Protein AF-A0A182IF16-F1 (afdb_monomer)

Secondary structure (DSSP, 8-state):
-----HHHHHHHHHHHHHHHHS-----EEEEEEGGG-EEEEESSSSS-EEEEEEETTEEEESSSPPSS---SS-HHHHHHHHH-THHHHH-HHHHHHHHHHHHHH-HHHHHHHHTTGGGHHHHTT-S-----PPP-----------PPP----SS--TTPPP--PPEEE----GGGG--TTS-----------BPPHHHHHHIIIIIIHHHHHHHHHHHHHHHT--HHHHEESS--SEEE------SSEEEEES---EE--HHHHHH-HHHHHHHHHHHH-EEEEEGGGG-TTSHHHHHHHHHHHHHHHHTTS-SSS-S-HHHHHHHHHHHHHHHHHHHHHHTSTTS-HHHHHHHHHHHHHHHHS-HHHHHHHHHHHH----------SSSS-----------

Solvent-accessible surface area (backbone atoms only — not comparable to full-atom values): 23772 Å² total; per-residue (Å²): 131,80,67,48,51,63,68,64,46,36,49,53,50,39,55,52,49,28,73,74,74,42,92,62,55,21,25,34,45,33,39,35,21,67,93,81,38,74,50,76,33,66,56,38,60,61,61,63,76,43,66,33,38,37,54,98,55,38,42,27,42,70,99,49,84,56,87,51,88,58,78,77,82,30,38,47,59,26,19,47,28,70,74,37,61,74,49,58,81,58,37,70,68,53,50,52,50,53,50,51,50,48,44,76,72,30,65,66,51,42,48,43,52,73,71,44,54,74,47,54,43,45,76,72,63,55,47,46,63,95,69,88,78,78,83,85,86,90,88,83,80,94,71,93,76,87,76,84,84,81,77,71,62,95,71,81,71,90,82,71,83,68,82,78,70,59,44,71,26,76,69,75,71,66,74,84,63,73,69,79,88,83,58,82,88,75,98,65,86,82,89,61,80,62,46,54,62,34,54,51,56,32,44,22,62,62,35,46,40,34,17,49,11,20,36,43,37,43,49,20,66,77,68,73,43,58,62,76,59,44,40,38,72,45,68,46,60,33,29,39,61,73,89,84,87,56,96,64,51,35,81,30,64,50,37,41,35,23,79,61,50,65,62,38,53,74,77,38,45,68,61,37,49,52,52,45,37,55,34,6,32,56,46,32,25,50,48,68,61,57,31,65,96,38,63,30,25,55,48,43,75,45,45,31,61,50,23,56,58,54,32,70,49,69,68,89,49,73,96,43,74,69,48,47,53,54,47,50,54,47,51,52,54,53,48,49,56,40,52,59,52,60,76,38,90,89,56,54,76,68,55,35,48,40,49,51,51,26,40,51,52,57,71,71,52,52,64,68,58,41,49,52,38,12,35,65,28,37,69,66,87,81,80,89,71,80,76,74,90,70,88,77,83,84,78,86,74,82,78,83,87,82,126

Foldseek 3Di:
DQPWQPLLLQQLVQVVVCVVPNDAQKEKEWEAEPPRDIDIHMNGPDDDYFYWYADPLAIAGPPDDQPPDDDPSCRVLSRVCSRPVVSVVCDDVSSVVSSVVSCVPPVVNVVCVVVVVSCVCVVVRRIGDDDPDDDDDDDDDDDDDDDDDDDPDPDDDPDDDPPQDQAEAAADDCVLQDDPPPDPDDPDDPPDLADELLVLLQCLQLFLLLLLLLLLLLCCVVVVPQSPQQKDQDAQSYAYDDDDDDPFKDWAQSAGIYGHDPVCCVFPVVSVSVNSNNRRHTGIYGPQCRDLVALNVLCSRCSRVLSNLSNVDDLVDADDPVNLVSLVVSLVSSLVSLVVRLPDPPDDPVVSVSSVSSSVVSVPDDSNSSSVSSSNSNPDDDDRDGDPPDDDDDDDDDDPDDD

Structure (mmCIF, N/CA/C/O backbone):
data_AF-A0A182IF16-F1
#
_entry.id   AF-A0A182IF16-F1
#
loop_
_atom_site.group_PDB
_atom_site.id
_atom_site.type_symbol
_atom_site.label_atom_id
_atom_site.label_alt_id
_atom_site.label_comp_id
_atom_site.label_asym_id
_atom_site.label_entity_id
_atom_site.label_seq_id
_atom_site.pdbx_PDB_ins_code
_atom_site.Cartn_x
_atom_site.Cartn_y
_atom_site.Cartn_z
_atom_site.occupancy
_atom_site.B_iso_or_equiv
_atom_site.auth_seq_id
_atom_site.auth_comp_id
_atom_site.auth_asym_id
_atom_site.auth_atom_id
_atom_site.pdbx_PDB_model_num
ATOM 1 N N . MET A 1 1 ? 19.474 -3.584 -26.883 1.00 38.22 1 MET A N 1
ATOM 2 C CA . MET A 1 1 ? 18.872 -4.640 -26.039 1.00 38.22 1 MET A CA 1
ATOM 3 C C . MET A 1 1 ? 19.929 -5.723 -25.867 1.00 38.22 1 MET A C 1
ATOM 5 O O . MET A 1 1 ? 20.424 -6.210 -26.881 1.00 38.22 1 MET A O 1
ATOM 9 N N . ASP A 1 2 ? 20.348 -6.036 -24.639 1.00 51.06 2 ASP A N 1
ATOM 10 C CA . ASP A 1 2 ? 21.256 -7.169 -24.416 1.00 51.06 2 ASP A CA 1
ATOM 11 C C . ASP A 1 2 ? 20.469 -8.461 -24.681 1.00 51.06 2 ASP A C 1
ATOM 13 O O . ASP A 1 2 ? 19.423 -8.682 -24.061 1.00 51.06 2 ASP A O 1
ATOM 17 N N . LEU A 1 3 ? 20.931 -9.273 -25.638 1.00 52.09 3 LEU A N 1
ATOM 18 C CA . LEU A 1 3 ? 20.293 -10.510 -26.113 1.00 52.09 3 LEU A CA 1
ATOM 19 C C . LEU A 1 3 ? 20.338 -11.606 -25.039 1.00 52.09 3 LEU A C 1
ATOM 21 O O . LEU A 1 3 ? 21.066 -12.583 -25.148 1.00 52.09 3 LEU A O 1
ATOM 25 N N . THR A 1 4 ? 19.586 -11.431 -23.958 1.00 62.78 4 THR A N 1
ATOM 26 C CA . THR A 1 4 ? 19.691 -12.283 -22.761 1.00 62.78 4 THR A CA 1
ATOM 27 C C . THR A 1 4 ? 18.484 -13.191 -22.561 1.00 62.78 4 THR A C 1
ATOM 29 O O . THR A 1 4 ? 18.514 -14.083 -21.720 1.00 62.78 4 THR A O 1
ATOM 32 N N . CYS A 1 5 ? 17.407 -13.015 -23.331 1.00 78.62 5 CYS A N 1
ATOM 33 C CA . CYS A 1 5 ? 16.179 -13.777 -23.128 1.00 78.62 5 CYS A CA 1
ATOM 34 C C . CYS A 1 5 ? 16.085 -14.963 -24.100 1.00 78.62 5 CYS A C 1
ATOM 36 O O . CYS A 1 5 ? 15.435 -14.877 -25.142 1.00 78.62 5 CYS A O 1
ATOM 38 N N . VAL A 1 6 ? 16.684 -16.098 -23.729 1.00 85.62 6 VAL A N 1
ATOM 39 C CA . VAL A 1 6 ? 16.545 -17.377 -24.462 1.00 85.62 6 VAL A CA 1
ATOM 40 C C . VAL A 1 6 ? 15.069 -17.755 -24.643 1.00 85.62 6 VAL A C 1
ATOM 42 O O . VAL A 1 6 ? 14.657 -18.195 -25.716 1.00 85.62 6 VAL A O 1
ATOM 45 N N . GLY A 1 7 ? 14.239 -17.472 -23.634 1.00 83.06 7 GLY A N 1
ATOM 46 C CA . GLY A 1 7 ? 12.793 -17.686 -23.700 1.00 83.06 7 GLY A CA 1
ATOM 47 C C . GLY A 1 7 ? 12.073 -16.847 -24.760 1.00 83.06 7 GLY A C 1
ATOM 48 O O . GLY A 1 7 ? 11.084 -17.313 -25.309 1.00 83.06 7 GLY A O 1
ATOM 49 N N . ALA A 1 8 ? 12.570 -15.650 -25.086 1.00 81.44 8 ALA A N 1
ATOM 50 C CA . ALA A 1 8 ? 12.037 -14.831 -26.178 1.00 81.44 8 ALA A CA 1
ATOM 51 C C . ALA A 1 8 ? 12.520 -15.327 -27.550 1.00 81.44 8 ALA A C 1
ATOM 53 O O . ALA A 1 8 ? 11.767 -15.306 -28.518 1.00 81.44 8 ALA A O 1
ATOM 54 N N . CYS A 1 9 ? 13.761 -15.813 -27.620 1.00 88.62 9 CYS A N 1
ATOM 55 C CA . CYS A 1 9 ? 14.345 -16.317 -28.862 1.00 88.62 9 CYS A CA 1
ATOM 56 C C . CYS A 1 9 ? 13.710 -17.645 -29.294 1.00 88.62 9 CYS A C 1
ATOM 58 O O . CYS A 1 9 ? 13.497 -17.857 -30.479 1.00 88.62 9 CYS A O 1
ATOM 60 N N . THR A 1 10 ? 13.370 -18.523 -28.346 1.00 90.75 10 THR A N 1
ATOM 61 C CA . THR A 1 10 ? 12.847 -19.874 -28.630 1.00 90.75 10 THR A CA 1
ATOM 62 C C . THR A 1 10 ? 11.615 -19.877 -29.557 1.00 90.75 10 THR A C 1
ATOM 64 O O . THR A 1 10 ? 11.678 -20.514 -30.608 1.00 90.75 10 THR A O 1
ATOM 67 N N . PRO A 1 11 ? 10.508 -19.163 -29.259 1.00 88.06 11 PRO A N 1
ATOM 68 C CA . PRO A 1 11 ? 9.340 -19.144 -30.143 1.00 88.06 11 PRO A CA 1
ATOM 69 C C . PRO A 1 11 ? 9.609 -18.441 -31.479 1.00 88.06 11 PRO A C 1
ATOM 71 O O . PRO A 1 11 ? 9.056 -18.848 -32.498 1.00 88.06 11 PRO A O 1
ATOM 74 N N . MET A 1 12 ? 10.464 -17.415 -31.502 1.00 91.12 12 MET A N 1
ATOM 75 C CA . MET A 1 12 ? 10.845 -16.735 -32.743 1.00 91.12 12 MET A CA 1
ATOM 76 C C . MET A 1 12 ? 11.623 -17.672 -33.673 1.00 91.12 12 MET A C 1
ATOM 78 O O . MET A 1 12 ? 11.275 -17.808 -34.843 1.00 91.12 12 MET A O 1
ATOM 82 N N . ILE A 1 13 ? 12.653 -18.339 -33.150 1.00 92.31 13 ILE A N 1
ATOM 83 C CA . ILE A 1 13 ? 13.483 -19.280 -33.909 1.00 92.31 13 ILE A CA 1
ATOM 84 C C . ILE A 1 13 ? 12.632 -20.444 -34.400 1.00 92.31 13 ILE A C 1
ATOM 86 O O . ILE A 1 13 ? 12.763 -20.848 -35.548 1.00 92.31 13 ILE A O 1
ATOM 90 N N . HIS A 1 14 ? 11.716 -20.950 -33.572 1.00 93.12 14 HIS A N 1
ATOM 91 C CA . HIS A 1 14 ? 10.787 -21.990 -34.005 1.00 93.12 14 HIS A CA 1
ATOM 92 C C . HIS A 1 14 ? 9.933 -21.546 -35.195 1.00 93.12 14 HIS A C 1
ATOM 94 O O . HIS A 1 14 ? 9.904 -22.263 -36.190 1.00 93.12 14 HIS A O 1
ATOM 100 N N . LYS A 1 15 ? 9.307 -20.360 -35.143 1.00 90.00 15 LYS A N 1
ATOM 101 C CA . LYS A 1 15 ? 8.534 -19.811 -36.275 1.00 90.00 15 LYS A CA 1
ATOM 102 C C . LYS A 1 15 ? 9.399 -19.662 -37.533 1.00 90.00 15 LYS A C 1
ATOM 104 O O . LYS A 1 15 ? 8.948 -19.983 -38.628 1.00 90.00 15 LYS A O 1
ATOM 109 N N . MET A 1 16 ? 10.643 -19.209 -37.373 1.00 89.62 16 MET A N 1
ATOM 110 C CA . MET A 1 16 ? 11.593 -19.047 -38.476 1.00 89.62 16 MET A CA 1
ATOM 111 C C . MET A 1 16 ? 11.953 -20.393 -39.121 1.00 89.62 16 MET A C 1
ATOM 113 O O . MET A 1 16 ? 11.833 -20.545 -40.334 1.00 89.62 16 MET A O 1
ATOM 117 N N . LEU A 1 17 ? 12.331 -21.386 -38.314 1.00 89.38 17 LEU A N 1
ATOM 118 C CA . LEU A 1 17 ? 12.652 -22.727 -38.802 1.00 89.38 17 LEU A CA 1
ATOM 119 C C . LEU A 1 17 ? 11.429 -23.406 -39.426 1.00 89.38 17 LEU A C 1
ATOM 121 O O . LEU A 1 17 ? 11.561 -24.107 -40.424 1.00 89.38 17 LEU A O 1
ATOM 125 N N . GLN A 1 18 ? 10.233 -23.172 -38.881 1.00 90.31 18 GLN A N 1
ATOM 126 C CA . GLN A 1 18 ? 8.983 -23.684 -39.440 1.00 90.31 18 GLN A CA 1
ATOM 127 C C . GLN A 1 18 ? 8.700 -23.100 -40.834 1.00 90.31 18 GLN A C 1
ATOM 129 O O . GLN A 1 18 ? 8.232 -23.814 -41.719 1.00 90.31 18 GLN A O 1
ATOM 134 N N . ALA A 1 19 ? 9.014 -21.820 -41.052 1.00 87.06 19 ALA A N 1
ATOM 135 C CA . ALA A 1 19 ? 8.876 -21.183 -42.360 1.00 87.06 19 ALA A CA 1
ATOM 136 C C . ALA A 1 19 ? 9.878 -21.725 -43.397 1.00 87.06 19 ALA A C 1
ATOM 138 O O . ALA A 1 19 ? 9.557 -21.763 -44.582 1.00 87.06 19 ALA A O 1
ATOM 139 N N . GLN A 1 20 ? 11.069 -22.152 -42.962 1.00 85.38 20 GLN A N 1
ATOM 140 C CA . GLN A 1 20 ? 12.130 -22.656 -43.844 1.00 85.38 20 GLN A CA 1
ATOM 141 C C . GLN A 1 20 ? 12.007 -24.156 -44.151 1.00 85.38 20 GLN A C 1
ATOM 143 O O . GLN A 1 20 ? 12.202 -24.562 -45.293 1.00 85.38 20 GLN A O 1
ATOM 148 N N . HIS A 1 21 ? 11.658 -24.975 -43.153 1.00 85.00 21 HIS A N 1
ATOM 149 C CA . HIS A 1 21 ? 11.728 -26.443 -43.235 1.00 85.00 21 HIS A CA 1
ATOM 150 C C . HIS A 1 21 ? 10.364 -27.144 -43.161 1.00 85.00 21 HIS A C 1
ATOM 152 O O . HIS A 1 21 ? 10.292 -28.372 -43.203 1.00 85.00 21 HIS A O 1
ATOM 158 N N . GLY A 1 22 ? 9.263 -26.396 -43.046 1.00 81.88 22 GLY A N 1
ATOM 159 C CA . GLY A 1 22 ? 7.916 -26.958 -42.924 1.00 81.88 22 GLY A CA 1
ATOM 160 C C . GLY A 1 22 ? 7.555 -27.355 -41.488 1.00 81.88 22 GLY A C 1
ATOM 161 O O . GLY A 1 22 ? 7.901 -26.663 -40.536 1.00 81.88 22 GLY A O 1
ATOM 162 N N . ALA A 1 23 ? 6.783 -28.434 -41.311 1.00 76.69 23 ALA A N 1
ATOM 163 C CA . ALA A 1 23 ? 6.060 -28.755 -40.072 1.00 76.69 23 ALA A CA 1
ATOM 164 C C . ALA A 1 23 ? 6.950 -29.171 -38.874 1.00 76.69 23 ALA A C 1
ATOM 166 O O . ALA A 1 23 ? 6.925 -30.315 -38.424 1.00 76.69 23 ALA A O 1
ATOM 167 N N . LEU A 1 24 ? 7.695 -28.226 -38.301 1.00 89.62 24 LEU A N 1
ATOM 168 C CA . LEU A 1 24 ? 8.326 -28.370 -36.991 1.00 89.62 24 LEU A CA 1
ATOM 169 C C . LEU A 1 24 ? 7.276 -28.218 -35.888 1.00 89.62 24 LEU A C 1
ATOM 171 O O . LEU A 1 24 ? 6.666 -27.158 -35.733 1.00 89.62 24 LEU A O 1
ATOM 175 N N . SER A 1 25 ? 7.085 -29.271 -35.094 1.00 90.38 25 SER A N 1
ATOM 176 C CA . SER A 1 25 ? 6.092 -29.304 -34.013 1.00 90.38 25 SER A CA 1
ATOM 177 C C . SER A 1 25 ? 6.531 -28.562 -32.741 1.00 90.38 25 SER A C 1
ATOM 179 O O . SER A 1 25 ? 5.697 -28.273 -31.881 1.00 90.38 25 SER A O 1
ATOM 181 N N . GLY A 1 26 ? 7.816 -28.215 -32.631 1.00 92.94 26 GLY A N 1
ATOM 182 C CA . GLY A 1 26 ? 8.385 -27.465 -31.516 1.00 92.94 26 GLY A CA 1
ATOM 183 C C . GLY A 1 26 ? 9.896 -27.264 -31.637 1.00 92.94 26 GLY A C 1
ATOM 184 O O . GLY A 1 26 ? 10.549 -27.785 -32.540 1.00 92.94 26 GLY A O 1
ATOM 185 N N . LEU A 1 27 ? 10.439 -26.484 -30.708 1.00 94.75 27 LEU A N 1
ATOM 186 C CA . LEU A 1 27 ? 11.865 -26.289 -30.465 1.00 94.75 27 LEU A CA 1
ATOM 187 C C . LEU A 1 27 ? 12.055 -26.216 -28.955 1.00 94.75 27 LEU A C 1
ATOM 189 O O . LEU A 1 27 ? 11.301 -25.504 -28.287 1.00 94.75 27 LEU A O 1
ATOM 193 N N . THR A 1 28 ? 13.061 -26.906 -28.422 1.00 94.75 28 THR A N 1
ATOM 194 C CA . THR A 1 28 ? 13.433 -26.781 -27.009 1.00 94.75 28 THR A CA 1
ATOM 195 C C . THR A 1 28 ? 14.871 -26.301 -26.886 1.00 94.75 28 THR A C 1
ATOM 197 O O . THR A 1 28 ? 15.778 -26.908 -27.438 1.00 94.75 28 THR A O 1
ATOM 200 N N . ILE A 1 29 ? 15.094 -25.216 -26.148 1.00 94.25 29 ILE A N 1
ATOM 201 C CA . ILE A 1 29 ? 16.426 -24.718 -25.810 1.00 94.25 29 ILE A CA 1
ATOM 202 C C . ILE A 1 29 ? 16.617 -24.868 -24.307 1.00 94.25 29 ILE A C 1
ATOM 204 O O . ILE A 1 29 ? 15.909 -24.263 -23.503 1.00 94.25 29 ILE A O 1
ATOM 208 N N . THR A 1 30 ? 17.591 -25.676 -23.928 1.00 92.44 30 THR A N 1
ATOM 209 C CA . THR A 1 30 ? 17.974 -25.968 -22.556 1.00 92.44 30 THR A CA 1
ATOM 210 C C . THR A 1 30 ? 19.293 -25.269 -22.249 1.00 92.44 30 THR A C 1
ATOM 212 O O . THR A 1 30 ? 20.304 -25.547 -22.879 1.00 92.44 30 THR A O 1
ATOM 215 N N . VAL A 1 31 ? 19.295 -24.376 -21.265 1.00 90.25 31 VAL A N 1
ATOM 216 C CA . VAL A 1 31 ? 20.482 -23.663 -20.785 1.00 90.25 31 VAL A CA 1
ATOM 217 C C . VAL A 1 31 ? 20.981 -24.316 -19.501 1.00 90.25 31 VAL A C 1
ATOM 219 O O . VAL A 1 31 ? 20.219 -24.459 -18.540 1.00 90.25 31 VAL A O 1
ATOM 222 N N . HIS A 1 32 ? 22.260 -24.673 -19.475 1.00 89.38 32 HIS A N 1
ATOM 223 C CA . HIS A 1 32 ? 22.986 -25.154 -18.306 1.00 89.38 32 HIS A CA 1
ATOM 224 C C . HIS A 1 32 ? 23.848 -24.017 -17.758 1.00 89.38 32 HIS A C 1
ATOM 226 O O . HIS A 1 32 ? 24.763 -23.533 -18.416 1.00 89.38 32 HIS A O 1
ATOM 232 N N . GLY A 1 33 ? 23.519 -23.546 -16.562 1.00 84.38 33 GLY A N 1
ATOM 233 C CA . GLY A 1 33 ? 24.284 -22.538 -15.842 1.00 84.38 33 GLY A CA 1
ATOM 234 C C . GLY A 1 33 ? 25.297 -23.151 -14.880 1.00 84.38 33 GLY A C 1
ATOM 235 O O . GLY A 1 33 ? 25.288 -24.349 -14.583 1.00 84.38 33 GLY A O 1
ATOM 236 N N . GLU A 1 34 ? 26.155 -22.295 -14.333 1.00 79.69 34 GLU A N 1
ATOM 237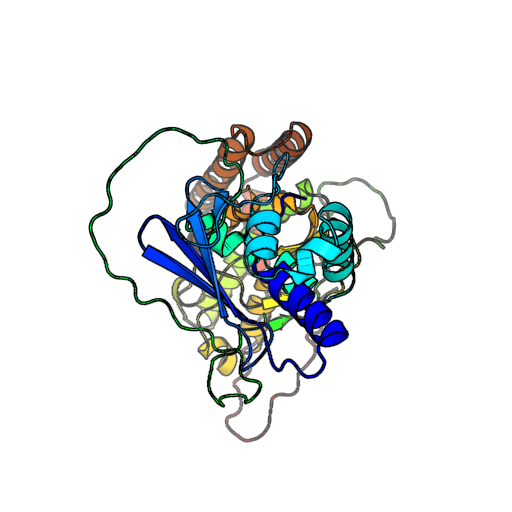 C CA . GLU A 1 34 ? 27.056 -22.661 -13.241 1.00 79.69 34 GLU A CA 1
ATOM 238 C C . GLU A 1 34 ? 26.277 -23.212 -12.029 1.00 79.69 34 GLU A C 1
ATOM 240 O O . GLU A 1 34 ? 25.110 -22.881 -11.803 1.00 79.69 34 GLU A O 1
ATOM 245 N N . LYS A 1 35 ? 26.936 -24.054 -11.220 1.00 82.31 35 LYS A N 1
ATOM 246 C CA . LYS A 1 35 ? 26.363 -24.674 -10.006 1.00 82.31 35 LYS A CA 1
ATOM 247 C C . LYS A 1 35 ? 25.168 -25.607 -10.264 1.00 82.31 35 LYS A C 1
ATOM 249 O O . LYS A 1 35 ? 24.300 -25.756 -9.409 1.00 82.31 35 LYS A O 1
ATOM 254 N N . GLY A 1 36 ? 25.123 -26.245 -11.436 1.00 81.88 36 GLY A N 1
ATOM 255 C CA . GLY A 1 36 ? 24.123 -27.271 -11.759 1.00 81.88 36 GLY A CA 1
ATOM 256 C C . GLY A 1 36 ? 22.730 -26.722 -12.076 1.00 81.88 36 GLY A C 1
ATOM 257 O O . GLY A 1 36 ? 21.755 -27.475 -12.079 1.00 81.88 36 GLY A O 1
ATOM 258 N N . ILE A 1 37 ? 22.612 -25.419 -12.339 1.00 79.00 37 ILE A N 1
ATOM 259 C CA . ILE A 1 37 ? 21.346 -24.808 -12.739 1.00 79.00 37 ILE A CA 1
ATOM 260 C C . ILE A 1 37 ? 21.000 -25.260 -14.158 1.00 79.00 37 ILE A C 1
ATOM 262 O O . ILE A 1 37 ? 21.811 -25.131 -15.067 1.00 79.00 37 ILE A O 1
ATOM 266 N N . LYS A 1 38 ? 19.771 -25.733 -14.368 1.00 87.00 38 LYS A N 1
ATOM 267 C CA . LYS A 1 38 ? 19.260 -26.111 -15.689 1.00 87.00 38 LYS A CA 1
ATOM 268 C C . LYS A 1 38 ? 17.910 -25.455 -15.935 1.00 87.00 38 LYS A C 1
ATOM 270 O O . LYS A 1 38 ? 17.017 -25.543 -15.091 1.00 87.00 38 LYS A O 1
ATOM 275 N N . GLN A 1 39 ? 17.738 -24.831 -17.096 1.00 85.31 39 GLN A N 1
ATOM 276 C CA . GLN A 1 39 ? 16.463 -24.245 -17.494 1.00 85.31 39 GLN A CA 1
ATOM 277 C C . GLN A 1 39 ? 16.142 -24.533 -18.956 1.00 85.31 39 GLN A C 1
ATOM 279 O O . GLN A 1 39 ? 16.926 -24.209 -19.838 1.00 85.31 39 GLN A O 1
ATOM 284 N N . SER A 1 40 ? 14.955 -25.081 -19.207 1.00 88.75 40 SER A N 1
ATOM 285 C CA . SER A 1 40 ? 14.475 -25.380 -20.557 1.00 88.75 40 SER A CA 1
ATOM 286 C C . SER A 1 40 ? 13.363 -24.423 -20.977 1.00 88.75 40 SER A C 1
ATOM 288 O O . SER A 1 40 ? 12.454 -24.118 -20.202 1.00 88.75 40 SER A O 1
ATOM 290 N N . PHE A 1 41 ? 13.441 -23.967 -22.220 1.00 89.75 41 PHE A N 1
ATOM 291 C CA . PHE A 1 41 ? 12.463 -23.125 -22.894 1.00 89.75 41 PHE A CA 1
ATOM 292 C C . PHE A 1 41 ? 11.951 -23.896 -24.100 1.00 89.75 41 PHE A C 1
ATOM 294 O O . PHE A 1 41 ? 12.756 -24.397 -24.874 1.00 89.75 41 PHE A O 1
ATOM 301 N N . SER A 1 42 ? 10.636 -24.015 -24.257 1.00 90.62 42 SER A N 1
ATOM 302 C CA . SER A 1 42 ? 10.052 -24.783 -25.355 1.00 90.62 42 SER A CA 1
ATOM 303 C C . SER A 1 42 ? 8.951 -23.989 -26.049 1.00 90.62 42 SER A C 1
ATOM 305 O O . SER A 1 42 ? 8.220 -23.250 -25.390 1.00 90.62 42 SER A O 1
ATOM 307 N N . SER A 1 43 ? 8.847 -24.104 -27.369 1.00 90.44 43 SER A N 1
ATOM 308 C CA . SER A 1 43 ? 7.815 -23.442 -28.182 1.00 90.44 43 SER A CA 1
ATOM 309 C C . SER A 1 43 ? 6.710 -24.389 -28.667 1.00 90.44 43 SER A C 1
ATOM 311 O O . SER A 1 43 ? 5.753 -23.943 -29.293 1.00 90.44 43 SER A O 1
ATOM 313 N N . GLY A 1 44 ? 6.814 -25.685 -28.364 1.00 87.94 44 GLY A N 1
ATOM 314 C CA . GLY A 1 44 ? 5.867 -26.714 -28.789 1.00 87.94 44 GLY A CA 1
ATOM 315 C C . GLY A 1 44 ? 6.224 -28.086 -28.222 1.00 87.94 44 GLY A C 1
ATOM 316 O O . GLY A 1 44 ? 7.044 -28.199 -27.316 1.00 87.94 44 GLY A O 1
ATOM 317 N N . THR A 1 45 ? 5.611 -29.142 -28.750 1.00 85.06 45 THR A N 1
ATOM 318 C CA . THR A 1 45 ? 5.892 -30.526 -28.336 1.00 85.06 45 THR A CA 1
ATOM 319 C C . THR A 1 45 ? 6.571 -31.284 -29.465 1.00 85.06 45 THR A C 1
ATOM 321 O O . THR A 1 45 ? 6.062 -31.309 -30.585 1.00 85.06 45 THR A O 1
ATOM 324 N N . GLY A 1 46 ? 7.693 -31.940 -29.169 1.00 80.00 46 GLY A N 1
ATOM 325 C CA . GLY A 1 46 ? 8.537 -32.556 -30.195 1.00 80.00 46 GLY A CA 1
ATOM 326 C C . GLY A 1 46 ? 9.381 -31.524 -30.952 1.00 80.00 46 GLY A C 1
ATOM 327 O O . GLY A 1 46 ? 9.201 -30.322 -30.781 1.00 80.00 46 GLY A O 1
ATOM 328 N N . GLY A 1 47 ? 10.323 -32.004 -31.760 1.00 88.50 47 GLY A N 1
ATOM 329 C CA . GLY A 1 47 ? 11.298 -31.177 -32.476 1.00 88.50 47 GLY A CA 1
ATOM 330 C C . GLY A 1 47 ? 12.692 -31.161 -31.831 1.00 88.50 47 GLY A C 1
ATOM 331 O O . GLY A 1 47 ? 12.924 -31.872 -30.851 1.00 88.50 47 GLY A O 1
ATOM 332 N N . PRO A 1 48 ? 13.640 -30.406 -32.412 1.00 91.25 48 PRO A N 1
ATOM 333 C CA . PRO A 1 48 ? 15.032 -30.393 -31.972 1.00 91.25 48 PRO A CA 1
ATOM 334 C C . PRO A 1 48 ? 15.193 -29.821 -30.556 1.00 91.25 48 PRO A C 1
ATOM 336 O O . PRO A 1 48 ? 14.531 -28.849 -30.175 1.00 91.25 48 PRO A O 1
ATOM 339 N N . GLU A 1 49 ? 16.101 -30.426 -29.787 1.00 95.25 49 GLU A N 1
ATOM 340 C CA . GLU A 1 49 ? 16.538 -29.932 -28.481 1.00 95.25 49 GLU A CA 1
ATOM 341 C C . GLU A 1 49 ? 17.977 -29.416 -28.572 1.00 95.25 49 GLU A C 1
ATOM 343 O O . GLU A 1 49 ? 18.873 -30.098 -29.065 1.00 95.25 49 GLU A O 1
ATOM 348 N N . ILE A 1 50 ? 18.190 -28.194 -28.095 1.00 94.56 50 ILE A N 1
ATOM 349 C CA . ILE A 1 50 ? 19.474 -27.500 -28.126 1.00 94.56 50 ILE A CA 1
ATOM 350 C C . ILE A 1 50 ? 19.939 -27.287 -26.697 1.00 94.56 50 ILE A C 1
ATOM 352 O O . ILE A 1 50 ? 19.211 -26.719 -25.886 1.00 94.56 50 ILE A O 1
ATOM 356 N N . HIS A 1 51 ? 21.171 -27.687 -26.402 1.00 94.12 51 HIS A N 1
ATOM 357 C CA . HIS A 1 51 ? 21.788 -27.484 -25.097 1.00 94.12 51 HIS A CA 1
ATOM 358 C C . HIS A 1 51 ? 22.844 -26.386 -25.168 1.00 94.12 51 HIS A C 1
ATOM 360 O O . HIS A 1 51 ? 23.864 -26.551 -25.828 1.00 94.12 51 HIS A O 1
ATOM 366 N N . LEU A 1 52 ? 22.597 -25.275 -24.482 1.00 92.69 52 LEU A N 1
ATOM 367 C CA . LEU A 1 52 ? 23.550 -24.183 -24.322 1.00 92.69 52 LEU A CA 1
ATOM 368 C C . LEU A 1 52 ? 24.178 -24.256 -22.933 1.00 92.69 52 LEU A C 1
ATOM 370 O O . LEU A 1 52 ? 23.480 -24.533 -21.961 1.00 92.69 52 LEU A O 1
ATOM 374 N N . ASP A 1 53 ? 25.456 -23.929 -22.829 1.00 89.94 53 ASP A N 1
ATOM 375 C CA . ASP A 1 53 ? 26.124 -23.676 -21.557 1.00 89.94 53 ASP A CA 1
ATOM 376 C C . ASP A 1 53 ? 26.221 -22.167 -21.320 1.00 89.94 53 ASP A C 1
ATOM 378 O O . ASP A 1 53 ? 26.378 -21.383 -22.255 1.00 89.94 53 ASP A O 1
ATOM 382 N N . LEU A 1 54 ? 26.132 -21.749 -20.062 1.00 86.25 54 LEU A N 1
ATOM 383 C CA . LEU A 1 54 ? 26.309 -20.370 -19.634 1.00 86.25 54 LEU A CA 1
ATOM 384 C C . LEU A 1 54 ? 27.423 -20.302 -18.589 1.00 86.25 54 LEU A C 1
ATOM 386 O O . LEU A 1 54 ? 27.233 -20.722 -17.446 1.00 86.25 54 LEU A O 1
ATOM 390 N N . LYS A 1 55 ? 28.561 -19.718 -18.969 1.00 83.81 55 LYS A N 1
ATOM 391 C CA . LYS A 1 55 ? 29.733 -19.534 -18.098 1.00 83.81 55 LYS A CA 1
ATOM 392 C C . LYS A 1 55 ? 30.190 -18.086 -18.143 1.00 83.81 55 LYS A C 1
ATOM 394 O O . LYS A 1 55 ? 30.317 -17.514 -19.222 1.00 83.81 55 LYS A O 1
ATOM 399 N N . GLY A 1 56 ? 30.394 -17.458 -16.985 1.00 80.00 56 GLY A N 1
ATOM 400 C CA . GLY A 1 56 ? 30.875 -16.072 -16.923 1.00 80.00 56 GLY A CA 1
ATOM 401 C C . GLY A 1 56 ? 30.012 -15.049 -17.685 1.00 80.00 56 GLY A C 1
ATOM 402 O O . GLY A 1 56 ? 30.543 -14.069 -18.191 1.00 80.00 56 GLY A O 1
ATOM 403 N N . ASN A 1 57 ? 28.691 -15.262 -17.775 1.00 76.38 57 ASN A N 1
ATOM 404 C CA . ASN A 1 57 ? 27.735 -14.495 -18.601 1.00 76.38 57 ASN A CA 1
ATOM 405 C C . ASN A 1 57 ? 27.852 -14.672 -20.128 1.00 76.38 57 ASN A C 1
ATOM 407 O O . ASN A 1 57 ? 27.203 -13.928 -20.866 1.00 76.38 57 ASN A O 1
ATOM 411 N N . HIS A 1 58 ? 28.602 -15.661 -20.608 1.00 83.75 58 HIS A N 1
ATOM 412 C CA . HIS A 1 58 ? 28.697 -15.996 -22.026 1.00 83.75 58 HIS A CA 1
ATOM 413 C C . HIS A 1 58 ? 27.993 -17.318 -22.321 1.00 83.75 58 HIS A C 1
ATOM 415 O O . HIS A 1 58 ? 28.199 -18.307 -21.617 1.00 83.75 58 HIS A O 1
ATOM 421 N N . PHE A 1 59 ? 27.146 -17.316 -23.351 1.00 87.19 59 PHE A N 1
ATOM 422 C CA . PHE A 1 59 ? 26.544 -18.536 -23.877 1.00 87.19 59 PHE A CA 1
ATOM 423 C C . PHE A 1 59 ? 27.520 -19.243 -24.815 1.00 87.19 59 PHE A C 1
ATOM 425 O O . PHE A 1 59 ? 28.133 -18.596 -25.664 1.00 87.19 59 PHE A O 1
ATOM 432 N N . THR A 1 60 ? 27.617 -20.562 -24.690 1.00 88.06 60 THR A N 1
ATOM 433 C CA . THR A 1 60 ? 28.378 -21.438 -25.586 1.00 88.06 60 THR A CA 1
ATOM 434 C C . THR A 1 60 ? 27.530 -22.644 -25.978 1.00 88.06 60 THR A C 1
ATOM 436 O O . THR A 1 60 ? 26.597 -23.021 -25.268 1.00 88.06 60 THR A O 1
ATOM 439 N N . PHE A 1 61 ? 27.833 -23.250 -27.122 1.00 89.06 61 PHE A N 1
ATOM 440 C CA . PHE A 1 61 ? 27.208 -24.491 -27.572 1.00 89.06 61 PHE A CA 1
ATOM 441 C C . PHE A 1 61 ? 28.302 -25.548 -27.745 1.00 89.06 61 PHE A C 1
ATOM 443 O O . PHE A 1 61 ? 29.201 -25.377 -28.566 1.00 89.06 61 PHE A O 1
ATOM 450 N N . GLY A 1 62 ? 28.237 -26.622 -26.954 1.00 81.81 62 GLY A N 1
ATOM 451 C CA . GLY A 1 62 ? 29.285 -27.645 -26.890 1.00 81.81 62 GLY A CA 1
ATOM 452 C C . GLY A 1 62 ? 30.526 -27.224 -26.087 1.00 81.81 62 GLY A C 1
ATOM 453 O O . GLY A 1 62 ? 30.592 -26.141 -25.512 1.00 81.81 62 GLY A O 1
ATOM 454 N N . ALA A 1 63 ? 31.528 -28.110 -26.039 1.00 64.00 63 ALA A N 1
ATOM 455 C CA . ALA A 1 63 ? 32.776 -27.901 -25.292 1.00 64.00 63 ALA A CA 1
ATOM 456 C C . ALA A 1 63 ? 33.796 -26.980 -25.998 1.00 64.00 63 ALA A C 1
ATOM 458 O O . ALA A 1 63 ? 34.889 -26.775 -25.475 1.00 64.00 63 ALA A O 1
ATOM 459 N N . GLY A 1 64 ? 33.464 -26.458 -27.183 1.00 57.44 64 GLY A N 1
ATOM 460 C CA . GLY A 1 64 ? 34.325 -25.577 -27.972 1.00 57.44 64 GLY A CA 1
ATOM 461 C C . GLY A 1 64 ? 33.894 -24.114 -27.894 1.00 57.44 64 GLY A C 1
ATOM 462 O O . GLY A 1 64 ? 32.719 -23.808 -27.685 1.00 57.44 64 GLY A O 1
ATOM 463 N N . GLU A 1 65 ? 34.844 -23.199 -28.080 1.00 56.59 65 GLU A N 1
ATOM 464 C CA . GLU A 1 65 ? 34.532 -21.790 -28.324 1.00 56.59 65 GLU A CA 1
ATOM 465 C C . GLU A 1 65 ? 33.739 -21.656 -29.636 1.00 56.59 65 GLU A C 1
ATOM 467 O O . GLU A 1 65 ? 34.022 -22.338 -30.621 1.00 56.59 65 GLU A O 1
ATOM 472 N N . SER A 1 66 ? 32.711 -20.800 -29.637 1.00 59.59 66 SER A N 1
ATOM 473 C CA . SER A 1 66 ? 31.867 -20.541 -30.811 1.00 59.59 66 SER A CA 1
ATOM 474 C C . SER A 1 66 ? 32.731 -20.121 -32.003 1.00 59.59 66 SER A C 1
ATOM 476 O O . SER A 1 66 ? 33.448 -19.127 -31.925 1.00 59.59 66 SER A O 1
ATOM 478 N N . THR A 1 67 ? 32.630 -20.833 -33.128 1.00 58.72 67 THR A N 1
ATOM 479 C CA . THR A 1 67 ? 33.369 -20.505 -34.363 1.00 58.72 67 THR A CA 1
ATOM 480 C C . THR A 1 67 ? 32.820 -19.265 -35.068 1.00 58.72 67 THR A C 1
ATOM 482 O O . THR A 1 67 ? 33.455 -18.731 -35.975 1.00 58.72 67 THR A O 1
ATOM 485 N N . VAL A 1 68 ? 31.637 -18.793 -34.664 1.00 63.94 68 VAL A N 1
ATOM 486 C CA . VAL A 1 68 ? 31.055 -17.539 -35.145 1.00 63.94 68 VAL A CA 1
ATOM 487 C C . VAL A 1 68 ? 31.718 -16.382 -34.399 1.00 63.94 68 VAL A C 1
ATOM 489 O O . VAL A 1 68 ? 31.511 -16.221 -33.195 1.00 63.94 68 VAL A O 1
ATOM 492 N N . ALA A 1 69 ? 32.509 -15.580 -35.116 1.00 55.94 69 ALA A N 1
ATOM 493 C CA . ALA A 1 69 ? 33.138 -14.376 -34.584 1.00 55.94 69 ALA A CA 1
ATOM 494 C C . ALA A 1 69 ? 32.064 -13.339 -34.230 1.00 55.94 69 ALA A C 1
ATOM 496 O O . ALA A 1 69 ? 31.603 -12.578 -35.077 1.00 55.94 69 ALA A O 1
ATOM 497 N N . THR A 1 70 ? 31.642 -13.321 -32.970 1.00 57.69 70 THR A N 1
ATOM 498 C CA . THR A 1 70 ? 30.703 -12.319 -32.466 1.00 57.69 70 THR A CA 1
ATOM 499 C C . THR A 1 70 ? 31.473 -11.147 -31.871 1.00 57.69 70 THR A C 1
ATOM 501 O O . THR A 1 70 ? 32.225 -11.328 -30.913 1.00 57.69 70 THR A O 1
ATOM 504 N N . THR A 1 71 ? 31.276 -9.938 -32.390 1.00 59.62 71 THR A N 1
ATOM 505 C CA . THR A 1 71 ? 31.737 -8.711 -31.730 1.00 59.62 71 THR A CA 1
ATOM 506 C C . THR A 1 71 ? 30.672 -8.255 -30.720 1.00 59.62 71 THR A C 1
ATOM 508 O O . THR A 1 71 ? 29.472 -8.342 -30.971 1.00 59.62 71 THR A O 1
ATOM 511 N N . GLY A 1 72 ? 31.075 -7.805 -29.526 1.00 64.75 72 GLY A N 1
ATOM 512 C CA . GLY A 1 72 ? 30.147 -7.267 -28.514 1.00 64.75 72 GLY A CA 1
ATOM 513 C C . GLY A 1 72 ? 29.275 -8.298 -27.766 1.00 64.75 72 GLY A C 1
ATOM 514 O O . GLY A 1 72 ? 29.643 -9.458 -27.601 1.00 64.75 72 GLY A O 1
ATOM 515 N N . ASN A 1 73 ? 28.111 -7.862 -27.261 1.00 70.44 73 ASN A N 1
ATOM 516 C CA . ASN A 1 73 ? 27.196 -8.634 -26.391 1.00 70.44 73 ASN A CA 1
ATOM 517 C C . ASN A 1 73 ? 26.340 -9.668 -27.164 1.00 70.44 73 ASN A C 1
ATOM 519 O O . ASN A 1 73 ? 25.117 -9.722 -27.003 1.00 70.44 73 ASN A O 1
ATOM 523 N N . ASN A 1 74 ? 26.975 -10.465 -28.025 1.00 82.00 74 ASN A N 1
ATOM 524 C CA . ASN A 1 74 ? 26.324 -11.331 -29.018 1.00 82.00 74 ASN A CA 1
ATOM 525 C C . ASN A 1 74 ? 26.506 -12.830 -28.804 1.00 82.00 74 ASN A C 1
ATOM 527 O O . ASN A 1 74 ? 26.120 -13.634 -29.651 1.00 82.00 74 ASN A O 1
ATOM 531 N N . CYS A 1 75 ? 27.030 -13.217 -27.644 1.00 86.75 75 CYS A N 1
ATOM 532 C CA . CYS A 1 75 ? 27.307 -14.612 -27.315 1.00 86.75 75 CYS A CA 1
ATOM 533 C C . CYS A 1 75 ? 26.082 -15.532 -27.463 1.00 86.75 75 CYS A C 1
ATOM 535 O O . CYS A 1 75 ? 26.237 -16.666 -27.903 1.00 86.75 75 CYS A O 1
ATOM 537 N N . LEU A 1 76 ? 24.860 -15.054 -27.178 1.00 88.56 76 LEU A N 1
ATOM 538 C CA . LEU A 1 76 ? 23.650 -15.859 -27.376 1.00 88.56 76 LEU A CA 1
ATOM 539 C C . LEU A 1 76 ? 23.390 -16.164 -28.857 1.00 88.56 76 LEU A C 1
ATOM 541 O O . LEU A 1 76 ? 23.102 -17.309 -29.192 1.00 88.56 76 LEU A O 1
ATOM 545 N N . TYR A 1 77 ? 23.500 -15.163 -29.737 1.00 91.38 77 TYR A N 1
ATOM 546 C CA . TYR A 1 77 ? 23.343 -15.383 -31.176 1.00 91.38 77 TYR A CA 1
ATOM 547 C C . TYR A 1 77 ? 24.432 -16.322 -31.697 1.00 91.38 77 TYR A C 1
ATOM 549 O O . TYR A 1 77 ? 24.101 -17.289 -32.367 1.00 91.38 77 TYR A O 1
ATOM 557 N N . GLY A 1 78 ? 25.700 -16.106 -31.328 1.00 90.00 78 GLY A N 1
ATOM 558 C CA . GLY A 1 78 ? 26.804 -16.977 -31.752 1.00 90.00 78 GLY A CA 1
ATOM 559 C C . GLY A 1 78 ? 26.599 -18.439 -31.344 1.00 90.00 78 GLY A C 1
ATOM 560 O O . GLY A 1 78 ? 26.710 -19.340 -32.176 1.00 90.00 78 GLY A O 1
ATOM 561 N N . ALA A 1 79 ? 26.204 -18.680 -30.090 1.00 91.25 79 ALA A N 1
ATOM 562 C CA . ALA A 1 79 ? 25.914 -20.024 -29.599 1.00 91.25 79 ALA A CA 1
ATOM 563 C C . ALA A 1 79 ? 24.722 -20.665 -30.332 1.00 91.25 79 ALA A C 1
ATOM 565 O O . ALA A 1 79 ? 24.792 -21.824 -30.738 1.00 91.25 79 ALA A O 1
ATOM 566 N N . LEU A 1 80 ? 23.647 -19.905 -30.564 1.00 92.56 80 LEU A N 1
ATOM 567 C CA . LEU A 1 80 ? 22.479 -20.388 -31.302 1.00 92.56 80 LEU A CA 1
ATOM 568 C C . LEU A 1 80 ? 22.774 -20.626 -32.783 1.00 92.56 80 LEU A C 1
ATOM 570 O O . LEU A 1 80 ? 22.301 -21.614 -33.322 1.00 92.56 80 LEU A O 1
ATOM 574 N N . ALA A 1 81 ? 23.565 -19.775 -33.432 1.00 92.19 81 ALA A N 1
ATOM 575 C CA . ALA A 1 81 ? 23.952 -19.918 -34.833 1.00 92.19 81 ALA A CA 1
ATOM 576 C C . ALA A 1 81 ? 24.957 -21.055 -35.056 1.00 92.19 81 ALA A C 1
ATOM 578 O O . ALA A 1 81 ? 25.031 -21.623 -36.144 1.00 92.19 81 ALA A O 1
ATOM 579 N N . THR A 1 82 ? 25.705 -21.425 -34.015 1.00 91.88 82 THR A N 1
ATOM 580 C CA . THR A 1 82 ? 26.499 -22.660 -34.002 1.00 91.88 82 THR A CA 1
ATOM 581 C C . THR A 1 82 ? 25.589 -23.885 -33.865 1.00 91.88 82 THR A C 1
ATOM 583 O O . THR A 1 82 ? 25.786 -24.875 -34.563 1.00 91.88 82 THR A O 1
ATOM 586 N N . ALA A 1 83 ? 24.568 -23.816 -33.003 1.00 92.94 83 ALA A N 1
ATOM 587 C CA . ALA A 1 83 ? 23.612 -24.906 -32.793 1.00 92.94 83 ALA A CA 1
ATOM 588 C C . ALA A 1 83 ? 22.619 -25.103 -33.953 1.00 92.94 83 ALA A C 1
ATOM 590 O O . ALA A 1 83 ? 22.161 -26.215 -34.201 1.00 92.94 83 ALA A O 1
ATOM 591 N N . ILE A 1 84 ? 22.259 -24.015 -34.634 1.00 92.75 84 ILE A N 1
ATOM 592 C CA . ILE A 1 84 ? 21.263 -23.943 -35.703 1.00 92.75 84 ILE A CA 1
ATOM 593 C C . ILE A 1 84 ? 21.916 -23.204 -36.874 1.00 92.75 84 ILE A C 1
ATOM 595 O O . ILE A 1 84 ? 21.836 -21.972 -36.940 1.00 92.75 84 ILE A O 1
ATOM 599 N N . PRO A 1 85 ? 22.569 -23.930 -37.799 1.00 90.94 85 PRO A N 1
ATOM 600 C CA . PRO A 1 85 ? 23.298 -23.320 -38.908 1.00 90.94 85 PRO A CA 1
ATOM 601 C C . PRO A 1 85 ? 22.451 -22.370 -39.765 1.00 90.94 85 PRO A C 1
ATOM 603 O O . PRO A 1 85 ? 22.974 -21.378 -40.264 1.00 90.94 85 PRO A O 1
ATOM 606 N N . ASP A 1 86 ? 21.138 -22.594 -39.864 1.00 90.81 86 ASP A N 1
ATOM 607 C CA . ASP A 1 86 ? 20.221 -21.724 -40.616 1.00 90.81 86 ASP A CA 1
ATOM 608 C C . ASP A 1 86 ? 20.189 -20.278 -40.100 1.00 90.81 86 ASP A C 1
ATOM 610 O O . ASP A 1 86 ? 19.923 -19.346 -40.860 1.00 90.81 86 ASP A O 1
ATOM 614 N N . LEU A 1 87 ? 20.500 -20.060 -38.816 1.00 89.44 87 LEU A N 1
ATOM 615 C CA . LEU A 1 87 ? 20.597 -18.712 -38.255 1.00 89.44 87 LEU A CA 1
ATOM 616 C C . LEU A 1 87 ? 21.795 -17.936 -38.813 1.00 89.44 87 LEU A C 1
ATOM 618 O O . LEU A 1 87 ? 21.742 -16.710 -38.847 1.00 89.44 87 LEU A O 1
ATOM 622 N N . GLN A 1 88 ? 22.844 -18.611 -39.298 1.00 90.00 88 GLN A N 1
ATOM 623 C CA . GLN A 1 88 ? 24.004 -17.939 -39.893 1.00 90.00 88 GLN A CA 1
ATOM 624 C C . GLN A 1 88 ? 23.630 -17.189 -41.175 1.00 90.00 88 GLN A C 1
ATOM 626 O O . GLN A 1 88 ? 24.178 -16.120 -41.433 1.00 90.00 88 GLN A O 1
ATOM 631 N N . ALA A 1 89 ? 22.663 -17.705 -41.942 1.00 88.88 89 ALA A N 1
ATOM 632 C CA . ALA A 1 89 ? 22.169 -17.059 -43.157 1.00 88.88 89 ALA A CA 1
ATOM 633 C C . ALA A 1 89 ? 21.357 -15.782 -42.872 1.00 88.88 89 ALA A C 1
ATOM 635 O O . ALA A 1 89 ? 21.248 -14.917 -43.737 1.00 88.88 89 ALA A O 1
ATOM 636 N N . VAL A 1 90 ? 20.795 -15.653 -41.665 1.00 89.50 90 VAL A N 1
ATOM 637 C CA . VAL A 1 90 ? 20.023 -14.473 -41.243 1.00 89.50 90 VAL A CA 1
ATOM 638 C C . VAL A 1 90 ? 20.955 -13.311 -40.898 1.00 89.50 90 VAL A C 1
ATOM 640 O O . VAL A 1 90 ? 20.668 -12.160 -41.230 1.00 89.50 90 VAL A O 1
ATOM 643 N N . GLY A 1 91 ? 22.088 -13.611 -40.262 1.00 88.88 91 GLY A N 1
ATOM 644 C CA . GLY A 1 91 ? 23.002 -12.603 -39.741 1.00 88.88 91 GLY A CA 1
ATOM 645 C C . GLY A 1 91 ? 22.526 -12.011 -38.411 1.00 88.88 91 GLY A C 1
ATOM 646 O O . GLY A 1 91 ? 21.345 -12.035 -38.060 1.00 88.88 91 GLY A O 1
ATOM 647 N N . GLU A 1 92 ? 23.473 -11.472 -37.646 1.00 88.25 92 GLU A N 1
ATOM 648 C CA . GLU A 1 92 ? 23.235 -11.009 -36.276 1.00 88.25 92 GLU A CA 1
ATOM 649 C C . GLU A 1 92 ? 22.249 -9.830 -36.204 1.00 88.25 92 GLU A C 1
ATOM 651 O O . GLU A 1 92 ? 21.316 -9.843 -35.396 1.00 88.25 92 GLU A O 1
ATOM 656 N N . ASP A 1 93 ? 22.429 -8.820 -37.057 1.00 86.94 93 ASP A N 1
ATOM 657 C CA . ASP A 1 93 ? 21.599 -7.611 -37.049 1.00 86.94 93 ASP A CA 1
ATOM 658 C C . ASP A 1 93 ? 20.146 -7.918 -37.419 1.00 86.94 93 ASP A C 1
ATOM 660 O O . ASP A 1 93 ? 19.213 -7.481 -36.738 1.00 86.94 93 ASP A O 1
ATOM 664 N N . SER A 1 94 ? 19.940 -8.744 -38.446 1.00 88.38 94 SER A N 1
ATOM 665 C CA . SER A 1 94 ? 18.607 -9.195 -38.847 1.00 88.38 94 SER A CA 1
ATOM 666 C C . SER A 1 94 ? 17.954 -10.027 -37.746 1.00 88.38 94 SER A C 1
ATOM 668 O O . SER A 1 94 ? 16.781 -9.823 -37.438 1.00 88.38 94 SER A O 1
ATOM 670 N N . PHE A 1 95 ? 18.714 -10.912 -37.088 1.00 88.94 95 PHE A N 1
ATOM 671 C CA . PHE A 1 95 ? 18.224 -11.691 -35.950 1.00 88.94 95 PHE A CA 1
ATOM 672 C C . PHE A 1 95 ? 17.767 -10.782 -34.803 1.00 88.94 95 PHE A C 1
ATOM 674 O O . PHE A 1 95 ? 16.699 -10.989 -34.223 1.00 88.94 95 PHE A O 1
ATOM 681 N N . ARG A 1 96 ? 18.543 -9.735 -34.492 1.00 86.31 96 ARG A N 1
ATOM 682 C CA . ARG A 1 96 ? 18.178 -8.720 -33.494 1.00 86.31 96 ARG A CA 1
ATOM 683 C C . ARG A 1 96 ? 16.900 -7.980 -33.887 1.00 86.31 96 ARG A C 1
ATOM 685 O O . ARG A 1 96 ? 16.034 -7.808 -33.030 1.00 86.31 96 ARG A O 1
ATOM 692 N N . SER A 1 97 ? 16.770 -7.567 -35.149 1.00 86.62 97 SER A N 1
ATOM 693 C CA . SER A 1 97 ? 15.569 -6.887 -35.651 1.00 86.62 97 SER A CA 1
ATOM 694 C C . SER A 1 97 ? 14.337 -7.783 -35.537 1.00 86.62 97 SER A C 1
ATOM 696 O O . SER A 1 97 ? 13.350 -7.391 -34.922 1.00 86.62 97 SER A O 1
ATOM 698 N N . MET A 1 98 ? 14.430 -9.028 -36.012 1.00 87.25 98 MET A N 1
ATOM 699 C CA . MET A 1 98 ? 13.353 -10.017 -35.917 1.00 87.25 98 MET A CA 1
ATOM 700 C C . MET A 1 98 ? 12.933 -10.292 -34.473 1.00 87.25 98 MET A C 1
ATOM 702 O O . MET A 1 98 ? 11.746 -10.484 -34.194 1.00 87.25 98 MET A O 1
ATOM 706 N N . LEU A 1 99 ? 13.890 -10.313 -33.540 1.00 86.06 99 LEU A N 1
ATOM 707 C CA . LEU A 1 99 ? 13.597 -10.499 -32.124 1.00 86.06 99 LEU A CA 1
ATOM 708 C C . LEU A 1 99 ? 12.862 -9.289 -31.546 1.00 86.06 99 LEU A C 1
ATOM 710 O O . LEU A 1 99 ? 11.897 -9.472 -30.807 1.00 86.06 99 LEU A O 1
ATOM 714 N N . CYS A 1 100 ? 13.289 -8.071 -31.885 1.00 83.88 100 CYS A N 1
ATOM 715 C CA . CYS A 1 100 ? 12.590 -6.845 -31.502 1.00 83.88 100 CYS A CA 1
ATOM 716 C C . CYS A 1 100 ? 11.155 -6.835 -32.043 1.00 83.88 100 CYS A C 1
ATOM 718 O O . CYS A 1 100 ? 10.225 -6.606 -31.270 1.00 83.88 100 CYS A O 1
ATOM 720 N N . ASP A 1 101 ? 10.971 -7.174 -33.319 1.00 83.50 101 ASP A N 1
ATOM 721 C CA . ASP A 1 101 ? 9.656 -7.237 -33.959 1.00 83.50 101 ASP A CA 1
ATOM 722 C C . ASP A 1 101 ? 8.772 -8.309 -33.319 1.00 83.50 101 ASP A C 1
ATOM 724 O O . ASP A 1 101 ? 7.602 -8.059 -33.022 1.00 83.50 101 ASP A O 1
ATOM 728 N N . SER A 1 102 ? 9.337 -9.486 -33.034 1.00 82.75 102 SER A N 1
ATOM 729 C CA . SER A 1 102 ? 8.631 -10.572 -32.349 1.00 82.75 102 SER A CA 1
ATOM 730 C C . SER A 1 102 ? 8.218 -10.168 -30.940 1.00 82.75 102 SER A C 1
ATOM 732 O O . SER A 1 102 ? 7.099 -10.449 -30.529 1.00 82.75 102 SER A O 1
ATOM 734 N N . ILE A 1 103 ? 9.084 -9.470 -30.200 1.00 79.94 103 ILE A N 1
ATOM 735 C CA . ILE A 1 103 ? 8.735 -8.925 -28.885 1.00 79.94 103 ILE A CA 1
ATOM 736 C C . ILE A 1 103 ? 7.591 -7.923 -29.019 1.00 79.94 103 ILE A C 1
ATOM 738 O O . ILE A 1 103 ? 6.639 -8.022 -28.253 1.00 79.94 103 ILE A O 1
ATOM 742 N N . GLN A 1 104 ? 7.668 -7.002 -29.981 1.00 80.25 104 GLN A N 1
ATOM 743 C CA . GLN A 1 104 ? 6.704 -5.918 -30.153 1.00 80.25 104 GLN A CA 1
ATOM 744 C C . GLN A 1 104 ? 5.298 -6.408 -30.525 1.00 80.25 104 GLN A C 1
ATOM 746 O O . GLN A 1 104 ? 4.314 -5.805 -30.091 1.00 80.25 104 GLN A O 1
ATOM 751 N N . HIS A 1 105 ? 5.200 -7.486 -31.307 1.00 81.25 105 HIS A N 1
ATOM 752 C CA . HIS A 1 105 ? 3.935 -7.952 -31.884 1.00 81.25 105 HIS A CA 1
ATOM 753 C C . HIS A 1 105 ? 3.394 -9.250 -31.261 1.00 81.25 105 HIS A C 1
ATOM 755 O O . HIS A 1 105 ? 2.274 -9.650 -31.575 1.00 81.25 105 HIS A O 1
ATOM 761 N N . ASP A 1 106 ? 4.142 -9.917 -30.375 1.00 77.44 106 ASP A N 1
ATOM 762 C CA . ASP A 1 106 ? 3.675 -11.112 -29.666 1.00 77.44 106 ASP A CA 1
ATOM 763 C C . ASP A 1 106 ? 3.180 -10.750 -28.254 1.00 77.44 106 ASP A C 1
ATOM 765 O O . ASP A 1 106 ? 3.954 -10.575 -27.307 1.00 77.44 106 ASP A O 1
ATOM 769 N N . ASP A 1 107 ? 1.854 -10.659 -28.096 1.00 74.25 107 ASP A N 1
ATOM 770 C CA . ASP A 1 107 ? 1.194 -10.325 -26.825 1.00 74.25 107 ASP A CA 1
ATOM 771 C C . ASP A 1 107 ? 1.572 -11.274 -25.678 1.00 74.25 107 ASP A C 1
ATOM 773 O O . ASP A 1 107 ? 1.642 -10.859 -24.513 1.00 74.25 107 ASP A O 1
ATOM 777 N N . SER A 1 108 ? 1.854 -12.544 -25.987 1.00 70.62 108 SER A N 1
ATOM 778 C CA . SER A 1 108 ? 2.296 -13.533 -25.001 1.00 70.62 108 SER A CA 1
ATOM 779 C C . SER A 1 108 ? 3.709 -13.214 -24.517 1.00 70.62 108 SER A C 1
ATOM 781 O O . SER A 1 108 ? 3.969 -13.209 -23.308 1.00 70.62 108 SER A O 1
ATOM 783 N N . MET A 1 109 ? 4.614 -12.851 -25.430 1.00 70.25 109 MET A N 1
ATOM 784 C CA . MET A 1 109 ? 5.961 -12.399 -25.076 1.00 70.25 109 MET A CA 1
ATOM 785 C C . MET A 1 109 ? 5.942 -11.066 -24.325 1.00 70.25 109 MET A C 1
ATOM 787 O O . MET A 1 109 ? 6.633 -10.928 -23.312 1.00 70.25 109 MET A O 1
ATOM 791 N N . HIS A 1 110 ? 5.103 -10.113 -24.730 1.00 69.56 110 HIS A N 1
ATOM 792 C CA . HIS A 1 110 ? 4.870 -8.876 -23.986 1.00 69.56 110 HIS A CA 1
ATOM 793 C C . HIS A 1 110 ? 4.369 -9.149 -22.570 1.00 69.56 110 HIS A C 1
ATOM 795 O O . HIS A 1 110 ? 4.876 -8.558 -21.612 1.00 69.56 110 HIS A O 1
ATOM 801 N N . HIS A 1 111 ? 3.415 -10.065 -22.403 1.00 65.31 111 HIS A N 1
ATOM 802 C CA . HIS A 1 111 ? 2.950 -10.480 -21.086 1.00 65.31 111 HIS A CA 1
ATOM 803 C C . HIS A 1 111 ? 4.094 -11.093 -20.266 1.00 65.31 111 HIS A C 1
ATOM 805 O O . HIS A 1 111 ? 4.352 -10.646 -19.147 1.00 65.31 111 HIS A O 1
ATOM 811 N N . HIS A 1 112 ? 4.841 -12.041 -20.838 1.00 63.06 112 HIS A N 1
ATOM 812 C CA . HIS A 1 112 ? 5.981 -12.700 -20.196 1.00 63.06 112 HIS A CA 1
ATOM 813 C C . HIS A 1 112 ? 7.067 -11.699 -19.752 1.00 63.06 112 HIS A C 1
ATOM 815 O O . HIS A 1 112 ? 7.606 -11.782 -18.640 1.00 63.06 112 HIS A O 1
ATOM 821 N N . ILE A 1 113 ? 7.364 -10.700 -20.588 1.00 66.38 113 ILE A N 1
ATOM 822 C CA . ILE A 1 113 ? 8.326 -9.637 -20.285 1.00 66.38 113 ILE A CA 1
ATOM 823 C C . ILE A 1 113 ? 7.777 -8.701 -19.199 1.00 66.38 113 ILE A C 1
ATOM 825 O O . ILE A 1 113 ? 8.480 -8.438 -18.219 1.00 66.38 113 ILE A O 1
ATOM 829 N N . ARG A 1 114 ? 6.517 -8.254 -19.302 1.00 64.62 114 ARG A N 1
ATOM 830 C CA . ARG A 1 114 ? 5.858 -7.359 -18.326 1.00 64.62 114 ARG A CA 1
ATOM 831 C C . ARG A 1 114 ? 5.760 -7.965 -16.928 1.00 64.62 114 ARG A C 1
ATOM 833 O O . ARG A 1 114 ? 5.938 -7.244 -15.949 1.00 64.62 114 ARG A O 1
ATOM 840 N N . GLN A 1 115 ? 5.540 -9.277 -16.824 1.00 60.34 115 GLN A N 1
ATOM 841 C CA . GLN A 1 115 ? 5.540 -9.992 -15.540 1.00 60.34 115 GLN A CA 1
ATOM 842 C C . GLN A 1 115 ? 6.945 -10.130 -14.922 1.00 60.34 115 GLN A C 1
ATOM 844 O O . GLN A 1 115 ? 7.095 -10.639 -13.811 1.00 60.34 115 GLN A O 1
ATOM 849 N N . GLY A 1 116 ? 7.997 -9.687 -15.621 1.00 56.59 116 GLY A N 1
ATOM 850 C CA . GLY A 1 116 ? 9.376 -9.793 -15.152 1.00 56.59 116 GLY A CA 1
ATOM 851 C C . GLY A 1 116 ? 9.887 -11.232 -15.103 1.00 56.59 116 GLY A C 1
ATOM 852 O O . GLY A 1 116 ? 10.913 -11.480 -14.473 1.00 56.59 116 GLY A O 1
ATOM 853 N N . TRP A 1 117 ? 9.202 -12.178 -15.754 1.00 59.25 117 TRP A N 1
ATOM 854 C CA . TRP A 1 117 ? 9.573 -13.596 -15.741 1.00 59.25 117 TRP A CA 1
ATOM 855 C C . T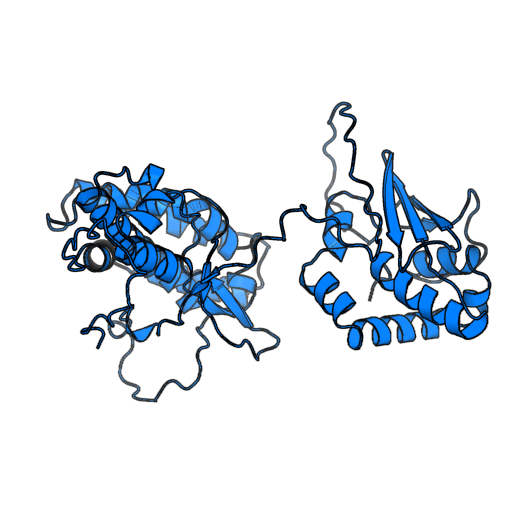RP A 1 117 ? 10.904 -13.846 -16.443 1.00 59.25 117 TRP A C 1
ATOM 857 O O . TRP A 1 117 ? 11.699 -14.636 -15.948 1.00 59.25 117 TRP A O 1
ATOM 867 N N . HIS A 1 118 ? 11.234 -13.044 -17.457 1.00 65.25 118 HIS A N 1
ATOM 868 C CA . HIS A 1 118 ? 12.574 -12.993 -18.054 1.00 65.25 118 HIS A CA 1
ATOM 869 C C . HIS A 1 118 ? 13.692 -12.647 -17.043 1.00 65.25 118 HIS A C 1
ATOM 871 O O . HIS A 1 118 ? 14.852 -12.967 -17.274 1.00 65.25 118 HIS A O 1
ATOM 877 N N . ARG A 1 119 ? 13.365 -12.015 -15.899 1.00 58.16 119 ARG A N 1
ATOM 878 C CA . ARG A 1 119 ? 14.325 -11.666 -14.831 1.00 58.16 119 ARG A CA 1
ATOM 879 C C . ARG A 1 119 ? 14.373 -12.671 -13.687 1.00 58.16 119 ARG A C 1
ATOM 881 O O . ARG A 1 119 ? 15.267 -12.582 -12.847 1.00 58.16 119 ARG A O 1
ATOM 888 N N . VAL A 1 120 ? 13.410 -13.589 -13.599 1.00 55.38 120 VAL A N 1
ATOM 889 C CA . VAL A 1 120 ? 13.379 -14.603 -12.533 1.00 55.38 120 VAL A CA 1
ATOM 890 C C . VAL A 1 120 ? 14.615 -15.509 -12.613 1.00 55.38 120 VAL A C 1
ATOM 892 O O . VAL A 1 120 ? 15.271 -15.682 -11.584 1.00 55.38 120 VAL A O 1
ATOM 895 N N . PRO A 1 121 ? 15.024 -15.975 -13.804 1.00 54.94 121 PRO A N 1
ATOM 896 C CA . PRO A 1 121 ? 16.284 -16.688 -13.979 1.00 54.94 121 PRO A CA 1
ATOM 897 C C . PRO A 1 121 ? 17.523 -15.841 -13.646 1.00 54.94 121 PRO A C 1
ATOM 899 O O . PRO A 1 121 ? 18.418 -16.306 -12.943 1.00 54.94 121 PRO A O 1
ATOM 902 N N . LEU A 1 122 ? 17.538 -14.557 -14.041 1.00 56.72 122 LEU A N 1
ATOM 903 C CA . LEU A 1 122 ? 18.636 -13.632 -13.724 1.00 56.72 122 LEU A CA 1
ATOM 904 C C . LEU A 1 122 ? 18.877 -13.528 -12.215 1.00 56.72 122 LEU A C 1
ATOM 906 O O . LEU A 1 122 ? 20.027 -13.475 -11.792 1.00 56.72 122 LEU A O 1
ATOM 910 N N . LYS A 1 123 ? 17.821 -13.513 -11.388 1.00 54.47 123 LYS A N 1
ATOM 911 C CA . LYS A 1 123 ? 17.942 -13.442 -9.919 1.00 54.47 123 LYS A CA 1
ATOM 912 C C . LYS A 1 123 ? 18.620 -14.664 -9.301 1.00 54.47 123 LYS A C 1
ATOM 914 O O . LYS A 1 123 ? 19.263 -14.507 -8.271 1.00 54.47 123 LYS A O 1
ATOM 919 N N . HIS A 1 124 ? 18.516 -15.822 -9.943 1.00 56.88 124 HIS A N 1
ATOM 920 C CA . HIS A 1 124 ? 19.089 -17.080 -9.466 1.00 56.88 124 HIS A CA 1
ATOM 921 C C . HIS A 1 124 ? 20.424 -17.416 -10.148 1.00 56.88 124 HIS A C 1
ATOM 923 O O . HIS A 1 124 ? 20.915 -18.523 -9.995 1.00 56.88 124 HIS A O 1
ATOM 929 N N . GLY A 1 125 ? 21.018 -16.475 -10.896 1.00 52.72 125 GLY A N 1
ATOM 930 C CA . GLY A 1 125 ? 22.284 -16.701 -11.605 1.00 52.72 125 GLY A CA 1
ATOM 931 C C . GLY A 1 125 ? 22.153 -17.591 -12.844 1.00 52.72 125 GLY A C 1
ATOM 932 O O . GLY A 1 125 ? 23.153 -18.082 -13.345 1.00 52.72 125 GLY A O 1
ATOM 933 N N . ALA A 1 126 ? 20.931 -17.797 -13.341 1.00 49.81 126 ALA A N 1
ATOM 934 C CA . ALA A 1 126 ? 20.646 -18.769 -14.391 1.00 49.81 126 ALA A CA 1
ATOM 935 C C . ALA A 1 126 ? 20.814 -18.225 -15.823 1.00 49.81 126 ALA A C 1
ATOM 937 O O . ALA A 1 126 ? 20.731 -19.003 -16.767 1.00 49.81 126 ALA A O 1
ATOM 938 N N . VAL A 1 127 ? 20.987 -16.906 -16.019 1.00 51.62 127 VAL A N 1
ATOM 939 C CA . VAL A 1 127 ? 21.071 -16.303 -17.366 1.00 51.62 127 VAL A CA 1
ATOM 940 C C . VAL A 1 127 ? 22.030 -15.114 -17.389 1.00 51.62 127 VAL A C 1
ATOM 942 O O . VAL A 1 127 ? 22.120 -14.366 -16.414 1.00 51.62 127 VAL A O 1
ATOM 945 N N . GLY A 1 128 ? 22.773 -14.981 -18.490 1.00 36.28 128 GLY A N 1
ATOM 946 C CA . GLY A 1 128 ? 23.838 -14.002 -18.667 1.00 36.28 128 GLY A CA 1
ATOM 947 C C . GLY A 1 128 ? 23.338 -12.568 -18.791 1.00 36.28 128 GLY A C 1
ATOM 948 O O . GLY A 1 128 ? 22.245 -12.302 -19.284 1.00 36.28 128 GLY A O 1
ATOM 949 N N . GLY A 1 129 ? 24.174 -11.646 -18.336 1.00 37.72 129 GLY A N 1
ATOM 950 C CA . GLY A 1 129 ? 24.039 -10.206 -18.507 1.00 37.72 129 GLY A CA 1
ATOM 951 C C . GLY A 1 129 ? 25.056 -9.521 -17.607 1.00 37.72 129 GLY A C 1
ATOM 952 O O . GLY A 1 129 ? 25.216 -9.923 -16.455 1.00 37.72 129 GLY A O 1
ATOM 953 N N . ALA A 1 130 ? 25.768 -8.521 -18.126 1.00 33.81 130 ALA A N 1
ATOM 954 C CA . ALA A 1 130 ? 26.823 -7.831 -17.393 1.00 33.81 130 ALA A CA 1
ATOM 955 C C . ALA A 1 130 ? 26.285 -7.262 -16.067 1.00 33.81 130 ALA A C 1
ATOM 957 O O . ALA A 1 130 ? 25.616 -6.228 -16.023 1.00 33.81 130 ALA A O 1
ATOM 958 N N . ARG A 1 131 ? 26.571 -7.945 -14.956 1.00 38.88 131 ARG A N 1
ATOM 959 C CA . ARG A 1 131 ? 26.388 -7.389 -13.618 1.00 38.88 131 ARG A CA 1
ATOM 960 C C . ARG A 1 131 ? 27.632 -6.573 -13.292 1.00 38.88 131 ARG A C 1
ATOM 962 O O . ARG A 1 131 ? 28.740 -7.095 -13.334 1.00 38.88 131 ARG A O 1
ATOM 969 N N . LYS A 1 132 ? 27.456 -5.308 -12.904 1.00 33.75 132 LYS A N 1
ATOM 970 C CA . LYS A 1 132 ? 28.479 -4.614 -12.113 1.00 33.75 132 LYS A CA 1
ATOM 971 C C . LYS A 1 132 ? 28.523 -5.302 -10.747 1.00 33.75 132 LYS A C 1
ATOM 973 O O . LYS A 1 132 ? 27.598 -5.142 -9.954 1.00 33.75 132 LYS A O 1
ATOM 978 N N . SER A 1 133 ? 29.528 -6.142 -10.530 1.00 31.25 133 SER A N 1
ATOM 979 C CA . SER A 1 133 ? 29.697 -6.925 -9.304 1.00 31.25 133 SER A CA 1
ATOM 980 C C . SER A 1 133 ? 29.990 -6.029 -8.095 1.00 31.25 133 SER A C 1
ATOM 982 O O . SER A 1 133 ? 30.907 -5.212 -8.170 1.00 31.25 133 SER A O 1
ATOM 984 N N . PRO A 1 134 ? 29.306 -6.211 -6.953 1.00 30.75 134 PRO A N 1
ATOM 985 C CA . PRO A 1 134 ? 29.874 -5.950 -5.639 1.00 30.75 134 PRO A CA 1
ATOM 986 C C . PRO A 1 134 ? 30.561 -7.222 -5.124 1.00 30.75 134 PRO A C 1
ATOM 988 O O . PRO A 1 134 ? 30.079 -8.336 -5.333 1.00 30.75 134 PRO A O 1
ATOM 991 N N . ALA A 1 135 ? 31.707 -7.034 -4.478 1.00 33.31 135 ALA A N 1
ATOM 992 C CA . ALA A 1 135 ? 32.590 -8.086 -4.002 1.00 33.31 135 ALA A CA 1
ATOM 993 C C . ALA A 1 135 ? 31.969 -8.987 -2.914 1.00 33.31 135 ALA A C 1
ATOM 995 O O . ALA A 1 135 ? 31.255 -8.517 -2.035 1.00 33.31 135 ALA A O 1
ATOM 996 N N . ASN A 1 136 ? 32.329 -10.272 -3.011 1.00 33.09 136 ASN A N 1
ATOM 997 C CA . ASN A 1 136 ? 32.473 -11.306 -1.980 1.00 33.09 136 ASN A CA 1
ATOM 998 C C . ASN A 1 136 ? 31.527 -11.320 -0.772 1.00 33.09 136 ASN A C 1
ATOM 1000 O O . ASN A 1 136 ? 31.695 -10.550 0.167 1.00 33.09 136 ASN A O 1
ATOM 1004 N N . THR A 1 137 ? 30.730 -12.390 -0.669 1.00 27.92 137 THR A N 1
ATOM 1005 C CA . THR A 1 137 ? 30.683 -13.206 0.560 1.00 27.92 137 THR A CA 1
ATOM 1006 C C . THR A 1 137 ? 30.290 -14.645 0.206 1.00 27.92 137 THR A C 1
ATOM 1008 O O . THR A 1 137 ? 29.268 -14.884 -0.438 1.00 27.92 137 THR A O 1
ATOM 1011 N N . THR A 1 138 ? 31.139 -15.598 0.581 1.00 32.22 138 THR A N 1
ATOM 1012 C CA . THR A 1 138 ? 30.934 -17.047 0.477 1.00 32.22 138 THR A CA 1
ATOM 1013 C C . THR A 1 138 ? 30.153 -17.580 1.676 1.00 32.22 138 THR A C 1
ATOM 1015 O O . THR A 1 138 ? 30.385 -17.130 2.795 1.00 32.22 138 THR A O 1
ATOM 1018 N N . ASN A 1 139 ? 29.269 -18.549 1.411 1.00 30.33 139 ASN A N 1
ATOM 1019 C CA . ASN A 1 139 ? 29.011 -19.794 2.163 1.00 30.33 139 ASN A CA 1
ATOM 1020 C C . ASN A 1 139 ? 27.530 -20.167 2.045 1.00 30.33 139 ASN A C 1
ATOM 1022 O O . ASN A 1 139 ? 26.704 -19.521 2.680 1.00 30.33 139 ASN A O 1
ATOM 1026 N N . ILE A 1 140 ? 27.205 -21.211 1.274 1.00 31.17 140 ILE A N 1
ATOM 1027 C CA . ILE A 1 140 ? 25.993 -22.022 1.475 1.00 31.17 140 ILE A CA 1
ATOM 1028 C C . ILE A 1 140 ? 26.337 -23.475 1.123 1.00 31.17 140 ILE A C 1
ATOM 1030 O O . ILE A 1 140 ? 26.853 -23.742 0.037 1.00 31.17 140 ILE A O 1
ATOM 1034 N N . GLU A 1 141 ? 26.064 -24.359 2.081 1.00 32.34 141 GLU A N 1
ATOM 1035 C CA . GLU A 1 141 ? 26.155 -25.818 2.014 1.00 32.34 141 GLU A CA 1
ATOM 1036 C C . GLU A 1 141 ? 25.073 -26.442 1.119 1.00 32.34 141 GLU A C 1
ATOM 1038 O O . GLU A 1 141 ? 24.015 -25.862 0.863 1.00 32.34 141 GLU A O 1
ATOM 1043 N N . ASP A 1 142 ? 25.376 -27.655 0.660 1.00 34.09 142 ASP A N 1
ATOM 1044 C CA . ASP A 1 142 ? 24.580 -28.491 -0.229 1.00 34.09 142 ASP A CA 1
ATOM 1045 C C . ASP A 1 142 ? 23.129 -28.694 0.230 1.00 34.09 142 ASP A C 1
ATOM 1047 O O . ASP A 1 142 ? 22.837 -29.238 1.294 1.00 34.09 142 ASP A O 1
ATOM 1051 N N . GLY A 1 143 ? 22.200 -28.345 -0.658 1.00 28.59 143 GLY A N 1
ATOM 1052 C CA . GLY A 1 143 ? 20.790 -28.692 -0.551 1.00 28.59 143 GLY A CA 1
ATOM 1053 C C . GLY A 1 143 ? 20.219 -28.921 -1.942 1.00 28.59 143 GLY A C 1
ATOM 1054 O O . GLY A 1 143 ? 19.927 -27.978 -2.675 1.00 28.59 143 GLY A O 1
ATOM 1055 N N . THR A 1 144 ? 20.081 -30.187 -2.328 1.00 26.69 144 THR A N 1
ATOM 1056 C CA . THR A 1 144 ? 19.578 -30.623 -3.634 1.00 26.69 144 THR A CA 1
ATOM 1057 C C . THR A 1 144 ? 18.131 -30.154 -3.827 1.00 26.69 144 THR A C 1
ATOM 1059 O O . THR A 1 144 ? 17.187 -30.749 -3.310 1.00 26.69 144 THR A O 1
ATOM 1062 N N . PHE A 1 145 ? 17.931 -29.073 -4.583 1.00 29.19 145 PHE A N 1
ATOM 1063 C CA . PHE A 1 145 ? 16.602 -28.554 -4.908 1.00 29.19 145 PHE A CA 1
ATOM 1064 C C . PHE A 1 145 ? 16.090 -29.193 -6.205 1.00 29.19 145 PHE A C 1
ATOM 1066 O O . PHE A 1 145 ? 16.565 -28.889 -7.300 1.00 29.19 145 PHE A O 1
ATOM 1073 N N . LYS A 1 146 ? 15.090 -30.076 -6.103 1.00 26.81 146 LYS A N 1
ATOM 1074 C CA . LYS A 1 146 ? 14.358 -30.580 -7.276 1.00 26.81 146 LYS A CA 1
ATOM 1075 C C . LYS A 1 146 ? 13.469 -29.464 -7.832 1.00 26.81 146 LYS A C 1
ATOM 1077 O O . LYS A 1 146 ? 12.489 -29.069 -7.205 1.00 26.81 146 LYS A O 1
ATOM 1082 N N . THR A 1 147 ? 13.818 -28.948 -9.007 1.00 31.39 147 THR A N 1
ATOM 1083 C CA . THR A 1 147 ? 13.034 -27.953 -9.754 1.00 31.39 147 THR A CA 1
ATOM 1084 C C . THR A 1 147 ? 11.995 -28.632 -10.660 1.00 31.39 147 THR A C 1
ATOM 1086 O O . THR A 1 147 ? 12.233 -29.735 -11.154 1.00 31.39 147 THR A O 1
ATOM 1089 N N . PRO A 1 148 ? 10.820 -28.011 -10.880 1.00 26.00 148 PRO A N 1
ATOM 1090 C CA . PRO A 1 148 ? 9.741 -28.615 -11.650 1.00 26.00 148 PRO A CA 1
ATOM 1091 C C . PRO A 1 148 ? 9.986 -28.490 -13.160 1.00 26.00 148 PRO A C 1
ATOM 1093 O O . PRO A 1 148 ? 10.152 -27.392 -13.688 1.00 26.00 148 PRO A O 1
ATOM 1096 N N . THR A 1 149 ? 9.931 -29.619 -13.865 1.00 30.53 149 THR A N 1
ATOM 1097 C CA . THR A 1 149 ? 9.863 -29.694 -15.329 1.00 30.53 149 THR A CA 1
ATOM 1098 C C . THR A 1 149 ? 8.575 -29.023 -15.823 1.00 30.53 149 THR A C 1
ATOM 1100 O O . THR A 1 149 ? 7.470 -29.471 -15.507 1.00 30.53 149 THR A O 1
ATOM 1103 N N . VAL A 1 150 ? 8.689 -27.941 -16.595 1.00 31.27 150 VAL A N 1
ATOM 1104 C CA . VAL A 1 150 ? 7.549 -27.304 -17.273 1.00 31.27 150 VAL A CA 1
ATOM 1105 C C . VAL A 1 150 ? 7.448 -27.888 -18.680 1.00 31.27 150 VAL A C 1
ATOM 1107 O O . VAL A 1 150 ? 8.162 -27.470 -19.582 1.00 31.27 150 VAL A O 1
ATOM 1110 N N . ILE A 1 151 ? 6.565 -28.872 -18.856 1.00 28.77 151 ILE A N 1
ATOM 1111 C CA . ILE A 1 151 ? 6.166 -29.384 -20.173 1.00 28.77 151 ILE A CA 1
ATOM 1112 C C . ILE A 1 151 ? 5.011 -28.509 -20.670 1.00 28.77 151 ILE A C 1
ATOM 1114 O O . ILE A 1 151 ? 3.933 -28.502 -20.069 1.00 28.77 151 ILE A O 1
ATOM 1118 N N . LEU A 1 152 ? 5.231 -27.762 -21.751 1.00 32.50 152 LEU A N 1
ATOM 1119 C CA . LEU A 1 152 ? 4.177 -27.060 -22.482 1.00 32.50 152 LEU A CA 1
ATOM 1120 C C . LEU A 1 152 ? 3.442 -28.078 -23.362 1.00 32.50 152 LEU A C 1
ATOM 1122 O O . LEU A 1 152 ? 3.813 -28.296 -24.506 1.00 32.50 152 LEU A O 1
ATOM 1126 N N . SER A 1 153 ? 2.421 -28.736 -22.810 1.00 31.22 153 SER A N 1
ATOM 1127 C CA . SER A 1 153 ? 1.447 -29.506 -23.595 1.00 31.22 153 SER A CA 1
ATOM 1128 C C . SER A 1 153 ? 0.126 -28.739 -23.658 1.00 31.22 153 SER A C 1
ATOM 1130 O O . SER A 1 153 ? -0.301 -28.135 -22.671 1.00 31.22 153 SER A O 1
ATOM 1132 N N . ASN A 1 154 ? -0.512 -28.754 -24.831 1.00 33.47 154 ASN A N 1
ATOM 1133 C CA . ASN A 1 154 ? -1.812 -28.120 -25.077 1.00 33.47 154 ASN A CA 1
ATOM 1134 C C . ASN A 1 154 ? -3.003 -28.909 -24.499 1.00 33.47 154 ASN A C 1
ATOM 1136 O O . ASN A 1 154 ? -4.142 -28.455 -24.604 1.00 33.47 154 ASN A O 1
ATOM 1140 N N . ASP A 1 155 ? -2.758 -30.021 -23.806 1.00 33.06 155 ASP A N 1
ATOM 1141 C CA . ASP A 1 155 ? -3.793 -30.765 -23.099 1.00 33.06 155 ASP A CA 1
ATOM 1142 C C . ASP A 1 155 ? -3.886 -30.297 -21.649 1.00 33.06 155 ASP A C 1
ATOM 1144 O O . ASP A 1 155 ? -3.039 -30.596 -20.808 1.00 33.06 155 ASP A O 1
ATOM 1148 N N . ARG A 1 156 ? -4.938 -29.525 -21.347 1.00 29.91 156 ARG A N 1
ATOM 1149 C CA . ARG A 1 156 ? -5.227 -29.029 -19.993 1.00 29.91 156 ARG A CA 1
ATOM 1150 C C . ARG A 1 156 ? -5.318 -30.199 -19.004 1.00 29.91 156 ARG A C 1
ATOM 1152 O O . ARG A 1 156 ? -6.327 -30.909 -19.015 1.00 29.91 156 ARG A O 1
ATOM 1159 N N . PRO A 1 157 ? -4.401 -30.310 -18.026 1.00 30.47 157 PRO A N 1
ATOM 1160 C CA . PRO A 1 157 ? -4.653 -31.129 -16.858 1.00 30.47 157 PRO A CA 1
ATOM 1161 C C . PRO A 1 157 ? -5.716 -30.399 -16.033 1.00 30.47 157 PRO A C 1
ATOM 1163 O O . PRO A 1 157 ? -5.487 -29.294 -15.524 1.00 30.47 157 PRO A O 1
ATOM 1166 N N . LYS A 1 158 ? -6.904 -30.996 -15.910 1.00 40.62 158 LYS A N 1
ATOM 1167 C CA . LYS A 1 158 ? -7.891 -30.581 -14.908 1.00 40.62 158 LYS A CA 1
ATOM 1168 C C . LYS A 1 158 ? -7.223 -30.703 -13.533 1.00 40.62 158 LYS A C 1
ATOM 1170 O O . LYS A 1 158 ? -6.955 -31.811 -13.090 1.00 40.62 158 LYS A O 1
ATOM 1175 N N . GLY A 1 159 ? -6.941 -29.575 -12.874 1.00 38.94 159 GLY A N 1
ATOM 1176 C CA . GLY A 1 159 ? -6.587 -29.574 -11.448 1.00 38.94 159 GLY A CA 1
ATOM 1177 C C . GLY A 1 159 ? -5.328 -28.829 -10.996 1.00 38.94 159 GLY A C 1
ATOM 1178 O O . GLY A 1 159 ? -4.972 -28.973 -9.833 1.00 38.94 159 GLY A O 1
ATOM 1179 N N . LYS A 1 160 ? -4.655 -28.006 -11.816 1.00 33.97 160 LYS A N 1
ATOM 1180 C CA . LYS A 1 160 ? -3.616 -27.094 -11.282 1.00 33.97 160 LYS A CA 1
ATOM 1181 C C . LYS A 1 160 ? -4.219 -25.733 -10.893 1.00 33.97 160 LYS A C 1
ATOM 1183 O O . LYS A 1 160 ? -4.995 -25.178 -11.678 1.00 33.97 160 LYS A O 1
ATOM 1188 N N . PRO A 1 161 ? -3.902 -25.178 -9.704 1.00 29.77 161 PRO A N 1
ATOM 1189 C CA . PRO A 1 161 ? -4.485 -23.924 -9.250 1.00 29.77 161 PRO A CA 1
ATOM 1190 C C . PRO A 1 161 ? -4.047 -22.804 -10.192 1.00 29.77 161 PRO A C 1
ATOM 1192 O O . PRO A 1 161 ? -2.857 -22.523 -10.330 1.00 29.77 161 PRO A O 1
ATOM 1195 N N . LYS A 1 162 ? -5.022 -22.175 -10.861 1.00 34.00 162 LYS A N 1
ATOM 1196 C CA . LYS A 1 162 ? -4.813 -20.938 -11.621 1.00 34.00 162 LYS A CA 1
ATOM 1197 C C . LYS A 1 162 ? -3.999 -19.978 -10.754 1.00 34.00 162 LYS A C 1
ATOM 1199 O O . LYS A 1 162 ? -4.314 -19.825 -9.571 1.00 34.00 162 LYS A O 1
ATOM 1204 N N . ALA A 1 163 ? -3.005 -19.302 -11.339 1.00 36.31 163 ALA A N 1
ATOM 1205 C CA . ALA A 1 163 ? -2.457 -18.089 -10.742 1.00 36.31 163 ALA A CA 1
ATOM 1206 C C . ALA A 1 163 ? -3.658 -17.231 -10.329 1.00 36.31 163 ALA A C 1
ATOM 1208 O O . ALA A 1 163 ? -4.480 -16.876 -11.176 1.00 36.31 163 ALA A O 1
ATOM 1209 N N . ARG A 1 164 ? -3.854 -17.065 -9.015 1.00 41.31 164 ARG A N 1
ATOM 1210 C CA . ARG A 1 164 ? -5.083 -16.500 -8.454 1.00 41.31 164 ARG A CA 1
ATOM 1211 C C . ARG A 1 164 ? -5.175 -15.068 -8.980 1.00 41.31 164 ARG A C 1
ATOM 1213 O O . ARG A 1 164 ? -4.434 -14.199 -8.529 1.00 41.31 164 ARG A O 1
ATOM 1220 N N . CYS A 1 165 ? -6.001 -14.865 -10.005 1.00 53.44 165 CYS A N 1
ATOM 1221 C CA . CYS A 1 165 ? -6.310 -13.544 -10.525 1.00 53.44 165 CYS A CA 1
ATOM 1222 C C . CYS A 1 165 ? -6.865 -12.737 -9.349 1.00 53.44 165 CYS A C 1
ATOM 1224 O O . CYS A 1 165 ? -7.681 -13.267 -8.589 1.00 53.44 165 CYS A O 1
ATOM 1226 N N . LEU A 1 166 ? -6.365 -11.514 -9.151 1.00 68.44 166 LEU A N 1
ATOM 1227 C CA . LEU A 1 166 ? -6.876 -10.648 -8.093 1.00 68.44 166 LEU A CA 1
ATOM 1228 C C . LEU A 1 166 ? -8.382 -10.488 -8.292 1.00 68.44 166 LEU A C 1
ATOM 1230 O O . LEU A 1 166 ? -8.846 -10.260 -9.411 1.00 68.44 166 LEU A O 1
ATOM 1234 N N . SER A 1 167 ? -9.138 -10.644 -7.211 1.00 78.12 167 SER A N 1
ATOM 1235 C CA . SER A 1 167 ? -10.582 -10.461 -7.265 1.00 78.12 167 SER A CA 1
ATOM 1236 C C . SER A 1 167 ? -10.862 -8.987 -7.524 1.00 78.12 167 SER A C 1
ATOM 1238 O O . SER A 1 167 ? -10.371 -8.121 -6.799 1.00 78.12 167 SER A O 1
ATOM 1240 N N . LYS A 1 168 ? -11.609 -8.693 -8.588 1.00 79.56 168 LYS A N 1
ATOM 1241 C CA . LYS A 1 168 ? -11.941 -7.313 -8.930 1.00 79.56 168 LYS A CA 1
ATOM 1242 C C . LYS A 1 168 ? -12.942 -6.753 -7.927 1.00 79.56 168 LYS A C 1
ATOM 1244 O O . LYS A 1 168 ? -13.967 -7.382 -7.671 1.00 79.56 168 LYS A O 1
ATOM 1249 N N . THR A 1 169 ? -12.660 -5.569 -7.405 1.00 74.50 169 THR A N 1
ATOM 1250 C CA . THR A 1 169 ? -13.606 -4.777 -6.614 1.00 74.50 169 THR A CA 1
ATOM 1251 C C . THR A 1 169 ? -14.138 -3.618 -7.458 1.00 74.50 169 THR A C 1
ATOM 1253 O O . THR A 1 169 ? -13.464 -3.208 -8.413 1.00 74.50 169 THR A O 1
ATOM 1256 N N . PRO A 1 170 ? -15.339 -3.091 -7.153 1.00 69.56 170 PRO A N 1
ATOM 1257 C CA . PRO A 1 170 ? -15.780 -1.819 -7.712 1.00 69.56 170 PRO A CA 1
ATOM 1258 C C . PRO A 1 170 ? -14.714 -0.741 -7.500 1.00 69.56 170 PRO A C 1
ATOM 1260 O O . PRO A 1 170 ? -13.992 -0.772 -6.500 1.00 69.56 170 PRO A O 1
ATOM 1263 N N . TYR A 1 171 ? -14.599 0.167 -8.465 1.00 62.88 171 TYR A N 1
ATOM 1264 C CA . TYR A 1 171 ? -13.822 1.387 -8.292 1.00 62.88 171 TYR A CA 1
ATOM 1265 C C . TYR A 1 171 ? -14.534 2.287 -7.276 1.00 62.88 171 TYR A C 1
ATOM 1267 O O . TYR A 1 171 ? -15.763 2.341 -7.269 1.00 62.88 171 TYR A O 1
ATOM 1275 N N . VAL A 1 172 ? -13.758 2.926 -6.406 1.00 60.72 172 VAL A N 1
ATOM 1276 C CA . VAL A 1 172 ? -14.236 3.892 -5.416 1.00 60.72 172 VAL A CA 1
ATOM 1277 C C . VAL A 1 172 ? -13.460 5.175 -5.673 1.00 60.72 172 VAL A C 1
ATOM 1279 O O . VAL A 1 172 ? -12.228 5.138 -5.687 1.00 60.72 172 VAL A O 1
ATOM 1282 N N . ASP A 1 173 ? -14.172 6.276 -5.908 1.00 51.34 173 ASP A N 1
ATOM 1283 C CA . ASP A 1 173 ? -13.552 7.587 -6.064 1.00 51.3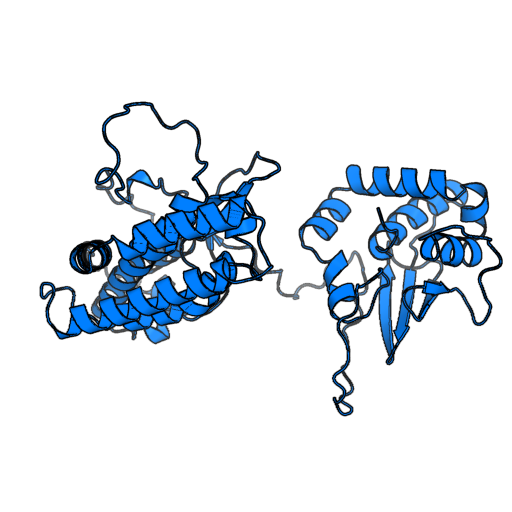4 173 ASP A CA 1
ATOM 1284 C C . ASP A 1 173 ? -12.909 8.030 -4.743 1.00 51.34 173 ASP A C 1
ATOM 1286 O O . ASP A 1 173 ? -13.502 7.959 -3.660 1.00 51.34 173 ASP A O 1
ATOM 1290 N N . ASP A 1 174 ? -11.669 8.507 -4.853 1.00 56.38 174 ASP A N 1
ATOM 1291 C CA . ASP A 1 174 ? -10.850 9.026 -3.745 1.00 56.38 174 ASP A CA 1
ATOM 1292 C C . ASP A 1 174 ? -11.500 10.241 -3.048 1.00 56.38 174 ASP A C 1
ATOM 1294 O O . ASP A 1 174 ? -11.087 10.596 -1.947 1.00 56.38 174 ASP A O 1
ATOM 1298 N N . GLU A 1 175 ? -12.520 10.876 -3.643 1.00 44.41 175 GLU A N 1
ATOM 1299 C CA . GLU A 1 175 ? -13.251 12.004 -3.036 1.00 44.41 175 GLU A CA 1
ATOM 1300 C C . GLU A 1 175 ? -14.000 11.598 -1.752 1.00 44.41 175 GLU A C 1
ATOM 1302 O O . GLU A 1 175 ? -14.081 12.386 -0.809 1.00 44.41 175 GLU A O 1
ATOM 1307 N N . SER A 1 176 ? -14.382 10.320 -1.623 1.00 41.12 176 SER A N 1
ATOM 1308 C CA . SER A 1 176 ? -14.889 9.727 -0.368 1.00 41.12 176 SER A CA 1
ATOM 1309 C C . SER A 1 176 ? -13.808 9.565 0.725 1.00 41.12 176 SER A C 1
ATOM 1311 O O . SER A 1 176 ? -14.072 9.113 1.847 1.00 41.12 176 SER A O 1
ATOM 1313 N N . SER A 1 177 ? -12.560 9.931 0.411 1.00 40.91 177 SER A N 1
ATOM 1314 C CA . SER A 1 177 ? -11.390 9.984 1.290 1.00 40.91 177 SER A CA 1
ATOM 1315 C C . SER A 1 177 ? -10.858 11.425 1.409 1.00 40.91 177 SER A C 1
ATOM 1317 O O . SER A 1 177 ? -9.666 11.673 1.278 1.00 40.91 177 SER A O 1
ATOM 1319 N N . THR A 1 178 ? -11.777 12.370 1.639 1.00 33.94 178 THR A N 1
ATOM 1320 C CA . THR A 1 178 ? -11.629 13.802 1.991 1.00 33.94 178 THR A CA 1
ATOM 1321 C C . THR A 1 178 ? -10.198 14.375 2.049 1.00 33.94 178 THR A C 1
ATOM 1323 O O . THR A 1 178 ? -9.525 14.264 3.078 1.00 33.94 178 THR A O 1
ATOM 1326 N N . THR A 1 179 ? -9.772 15.100 1.007 1.00 36.31 179 THR A N 1
ATOM 1327 C CA . THR A 1 179 ? -8.531 15.911 1.014 1.00 36.31 179 THR A CA 1
ATOM 1328 C C . THR A 1 179 ? -8.729 17.417 0.834 1.00 36.31 179 THR A C 1
ATOM 1330 O O . THR A 1 179 ? -7.763 18.121 0.555 1.00 36.31 179 THR A O 1
ATOM 1333 N N . ASN A 1 180 ? -9.919 17.965 1.083 1.00 31.38 180 ASN A N 1
ATOM 1334 C CA . ASN A 1 180 ? -10.127 19.416 0.956 1.00 31.38 180 ASN A CA 1
ATOM 1335 C C . ASN A 1 180 ? -9.614 20.272 2.129 1.00 31.38 180 ASN A C 1
ATOM 1337 O O . ASN A 1 180 ? -9.899 21.461 2.168 1.00 31.38 180 ASN A O 1
ATOM 1341 N N . GLU A 1 181 ? -8.813 19.745 3.059 1.00 38.66 181 GLU A N 1
ATOM 1342 C CA . GLU A 1 181 ? -8.320 20.562 4.186 1.00 38.66 181 GLU A CA 1
ATOM 1343 C C . GLU A 1 181 ? -6.931 21.192 3.983 1.00 38.66 181 GLU A C 1
ATOM 1345 O O . GLU A 1 181 ? -6.475 21.929 4.852 1.00 38.66 181 GLU A O 1
ATOM 1350 N N . LEU A 1 182 ? -6.249 20.978 2.847 1.00 35.31 182 LEU A N 1
ATOM 1351 C CA . LEU A 1 182 ? -4.935 21.608 2.603 1.00 35.31 182 LEU A CA 1
ATOM 1352 C C . LEU A 1 182 ? -4.704 22.192 1.200 1.00 35.31 182 LEU A C 1
ATOM 1354 O O . LEU A 1 182 ? -3.580 22.593 0.898 1.00 35.31 182 LEU A O 1
ATOM 1358 N N . GLN A 1 183 ? -5.726 22.310 0.350 1.00 34.31 183 GLN A N 1
ATOM 1359 C CA . GLN A 1 183 ? -5.595 23.045 -0.912 1.00 34.31 183 GLN A CA 1
ATOM 1360 C C . GLN A 1 183 ? -6.703 24.085 -1.033 1.00 34.31 183 GLN A C 1
ATOM 1362 O O . GLN A 1 183 ? -7.879 23.752 -1.138 1.00 34.31 183 GLN A O 1
ATOM 1367 N N . GLY A 1 184 ? -6.295 25.355 -0.984 1.00 30.91 184 GLY A N 1
ATOM 1368 C CA . GLY A 1 184 ? -7.140 26.468 -1.378 1.00 30.91 184 GLY A CA 1
ATOM 1369 C C . GLY A 1 184 ? -7.668 26.262 -2.796 1.00 30.91 184 GLY A C 1
ATOM 1370 O O . GLY A 1 184 ? -6.950 25.781 -3.668 1.00 30.91 184 GLY A O 1
ATOM 1371 N N . GLU A 1 185 ? -8.944 26.599 -2.950 1.00 33.88 185 GLU A N 1
ATOM 1372 C CA . GLU A 1 185 ? -9.682 26.892 -4.178 1.00 33.88 185 GLU A CA 1
ATOM 1373 C C . GLU A 1 185 ? -8.961 26.589 -5.505 1.00 33.88 185 GLU A C 1
ATOM 1375 O O . GLU A 1 185 ? -8.203 27.400 -6.034 1.00 33.88 185 GLU A O 1
ATOM 1380 N N . SER A 1 186 ? -9.325 25.471 -6.134 1.00 31.00 186 SER A N 1
ATOM 1381 C CA . SER A 1 186 ? -9.526 25.477 -7.584 1.00 31.00 186 SER A CA 1
ATOM 1382 C C . SER A 1 186 ? -10.615 24.479 -7.961 1.00 31.00 186 SER A C 1
ATOM 1384 O O . SER A 1 186 ? -10.395 23.269 -8.018 1.00 31.00 186 SER A O 1
ATOM 1386 N N . SER A 1 187 ? -11.808 25.002 -8.219 1.00 39.81 187 SER A N 1
ATOM 1387 C CA . SER A 1 187 ? -12.932 24.276 -8.797 1.00 39.81 187 SER A CA 1
ATOM 1388 C C . SER A 1 187 ? -12.611 23.935 -10.256 1.00 39.81 187 SER A C 1
AT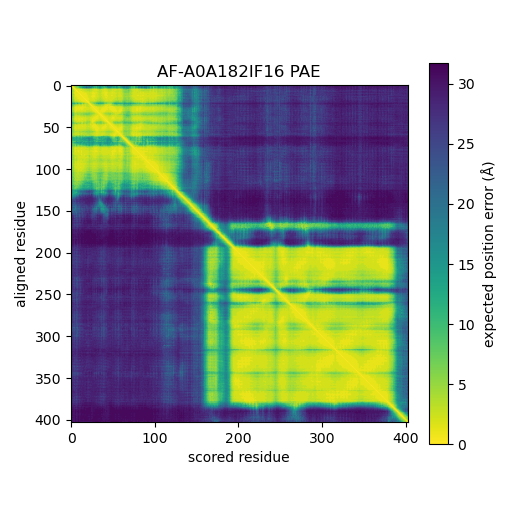OM 1390 O O . SER A 1 187 ? -12.829 24.742 -11.159 1.00 39.81 187 SER A O 1
ATOM 1392 N N . GLN A 1 188 ? -12.061 22.747 -10.495 1.00 30.11 188 GLN A N 1
ATOM 1393 C CA . GLN A 1 188 ? -11.971 22.132 -11.819 1.00 30.11 188 GLN A CA 1
ATOM 1394 C C . GLN A 1 188 ? -12.435 20.674 -11.689 1.00 30.11 188 GLN A C 1
ATOM 1396 O O . GLN A 1 188 ? -11.946 19.970 -10.805 1.00 30.11 188 GLN A O 1
ATOM 1401 N N . PRO A 1 189 ? -13.363 20.199 -12.537 1.00 31.80 189 PRO A N 1
ATOM 1402 C CA . PRO A 1 189 ? -13.795 18.807 -12.516 1.00 31.80 189 PRO A CA 1
ATOM 1403 C C . PRO A 1 189 ? -12.610 17.911 -12.900 1.00 31.80 189 PRO A C 1
ATOM 1405 O O . PRO A 1 189 ? -12.047 18.031 -13.993 1.00 31.80 189 PRO A O 1
ATOM 1408 N N . VAL A 1 190 ? -12.195 17.032 -11.986 1.00 39.34 190 VAL A N 1
ATOM 1409 C CA . VAL A 1 190 ? -11.012 16.182 -12.154 1.00 39.34 190 VAL A CA 1
ATOM 1410 C C . VAL A 1 190 ? -11.316 15.091 -13.181 1.00 39.34 190 VAL A C 1
ATOM 1412 O O . VAL A 1 190 ? -11.888 14.054 -12.874 1.00 39.34 190 VAL A O 1
ATOM 1415 N N . THR A 1 191 ? -10.912 15.314 -14.430 1.00 40.97 191 THR A N 1
ATOM 1416 C CA . THR A 1 191 ? -10.986 14.319 -15.519 1.00 40.97 191 THR A CA 1
ATOM 1417 C C . THR A 1 191 ? -9.739 13.425 -15.609 1.00 40.97 191 THR A C 1
ATOM 1419 O O . THR A 1 191 ? -9.636 12.604 -16.517 1.00 40.97 191 THR A O 1
ATOM 1422 N N . ASN A 1 192 ? -8.803 13.527 -14.656 1.00 53.94 192 ASN A N 1
ATOM 1423 C CA . ASN A 1 192 ? -7.603 12.690 -14.580 1.00 53.94 192 ASN A CA 1
ATOM 1424 C C . ASN A 1 192 ? -7.561 11.900 -13.257 1.00 53.94 192 ASN A C 1
ATOM 1426 O O . ASN A 1 192 ? -7.161 12.437 -12.230 1.00 53.94 192 ASN A O 1
ATOM 1430 N N . ASP A 1 193 ? -7.856 10.593 -13.304 1.00 66.12 193 ASP A N 1
ATOM 1431 C CA . ASP A 1 193 ? -7.701 9.592 -12.209 1.00 66.12 193 ASP A CA 1
ATOM 1432 C C . ASP A 1 193 ? -6.218 9.358 -11.795 1.00 66.12 193 ASP A C 1
ATOM 1434 O O . ASP A 1 193 ? -5.859 8.410 -11.092 1.00 66.12 193 ASP A O 1
ATOM 1438 N N . SER A 1 194 ? -5.311 10.216 -12.269 1.00 77.81 194 SER A N 1
ATOM 1439 C CA . SER A 1 194 ? -3.885 10.202 -11.965 1.00 77.81 194 SER A CA 1
ATOM 1440 C C . SER A 1 194 ? -3.596 10.993 -10.697 1.00 77.81 194 SER A C 1
ATOM 1442 O O . SER A 1 194 ? -3.864 12.190 -10.626 1.00 77.81 194 SER A O 1
ATOM 1444 N N . ARG A 1 195 ? -2.953 10.351 -9.723 1.00 85.31 195 ARG A N 1
ATOM 1445 C CA . ARG A 1 195 ? -2.499 10.988 -8.485 1.00 85.31 195 ARG A CA 1
ATOM 1446 C C . ARG A 1 195 ? -1.006 11.285 -8.552 1.00 85.31 195 ARG A C 1
ATOM 1448 O O . ARG A 1 195 ? -0.232 10.502 -9.107 1.00 85.31 195 ARG A O 1
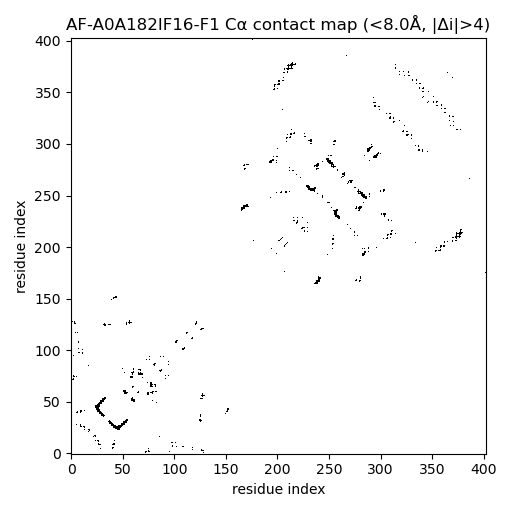ATOM 1455 N N . THR A 1 196 ? -0.596 12.408 -7.963 1.00 90.00 196 THR A N 1
ATOM 1456 C CA . THR A 1 196 ? 0.830 12.728 -7.856 1.00 90.00 196 THR A CA 1
ATOM 1457 C C . THR A 1 196 ? 1.535 11.701 -6.961 1.00 90.00 196 THR A C 1
ATOM 1459 O O . THR A 1 196 ? 0.921 11.155 -6.034 1.00 90.00 196 THR A O 1
ATOM 1462 N N . PRO A 1 197 ? 2.822 11.412 -7.200 1.00 91.50 197 PRO A N 1
ATOM 1463 C CA . PRO A 1 197 ? 3.585 10.488 -6.364 1.00 91.50 197 PRO A CA 1
ATOM 1464 C C . PRO A 1 197 ? 3.619 10.897 -4.883 1.00 91.50 197 PRO A C 1
ATOM 1466 O O . PRO A 1 197 ? 3.543 10.034 -4.009 1.00 91.50 197 PRO A O 1
ATOM 1469 N N . GLU A 1 198 ? 3.683 12.199 -4.591 1.00 92.19 198 GLU A N 1
ATOM 1470 C CA . GLU A 1 198 ? 3.622 12.755 -3.236 1.00 92.19 198 GLU A CA 1
ATOM 1471 C C . GLU A 1 198 ? 2.291 12.439 -2.562 1.00 92.19 198 GLU A C 1
ATOM 1473 O O . GLU A 1 198 ? 2.281 11.932 -1.440 1.00 92.19 198 GLU A O 1
ATOM 1478 N N . TYR A 1 199 ? 1.181 12.699 -3.261 1.00 92.06 199 TYR A N 1
ATOM 1479 C CA . TYR A 1 199 ? -0.159 12.409 -2.761 1.00 92.06 199 TYR A CA 1
ATOM 1480 C C . TYR A 1 199 ? -0.342 10.915 -2.517 1.00 92.06 199 TYR A C 1
ATOM 1482 O O . TYR A 1 199 ? -0.921 10.515 -1.514 1.00 92.06 199 TYR A O 1
ATOM 1490 N N . HIS A 1 200 ? 0.169 10.063 -3.405 1.00 94.31 200 HIS A N 1
ATOM 1491 C CA . HIS A 1 200 ? 0.084 8.624 -3.200 1.00 94.31 200 HIS A CA 1
ATOM 1492 C C . HIS A 1 200 ? 0.816 8.195 -1.927 1.00 94.31 200 HIS A C 1
ATOM 1494 O O . HIS A 1 200 ? 0.255 7.491 -1.097 1.00 94.31 200 HIS A O 1
ATOM 1500 N N . LEU A 1 201 ? 2.059 8.641 -1.738 1.00 95.94 201 LEU A N 1
ATOM 1501 C CA . LEU A 1 201 ? 2.818 8.306 -0.534 1.00 95.94 201 LEU A CA 1
ATOM 1502 C C . LEU A 1 201 ? 2.130 8.826 0.735 1.00 95.94 201 LEU A C 1
ATOM 1504 O O . LEU A 1 201 ? 2.060 8.082 1.712 1.00 95.94 201 LEU A O 1
ATOM 1508 N N . ASP A 1 202 ? 1.597 10.050 0.705 1.00 93.19 202 ASP A N 1
ATOM 1509 C CA . ASP A 1 202 ? 0.831 10.634 1.810 1.00 93.19 202 ASP A CA 1
ATOM 1510 C C . ASP A 1 202 ? -0.468 9.866 2.083 1.00 93.19 202 ASP A C 1
ATOM 1512 O O . ASP A 1 202 ? -0.665 9.369 3.186 1.00 93.19 202 ASP A O 1
ATOM 1516 N N . SER A 1 203 ? -1.329 9.682 1.080 1.00 93.56 203 SER A N 1
ATOM 1517 C CA . SER A 1 203 ? -2.608 8.967 1.208 1.00 93.56 203 SER A CA 1
ATOM 1518 C C . SER A 1 203 ? -2.431 7.570 1.801 1.00 93.56 203 SER A C 1
ATOM 1520 O O . SER A 1 203 ? -3.197 7.167 2.679 1.00 93.56 203 SER A O 1
ATOM 1522 N N . ARG A 1 204 ? -1.371 6.849 1.416 1.00 95.69 204 ARG A N 1
ATOM 1523 C CA . ARG A 1 204 ? -1.043 5.539 1.990 1.00 95.69 204 ARG A CA 1
ATOM 1524 C C . ARG A 1 204 ? -0.839 5.588 3.497 1.00 95.69 204 ARG A C 1
ATOM 1526 O O . ARG A 1 204 ? -1.416 4.764 4.205 1.00 95.69 204 ARG A O 1
ATOM 1533 N N . VAL A 1 205 ? -0.019 6.512 3.991 1.00 96.56 205 VAL A N 1
ATOM 1534 C CA . VAL A 1 205 ? 0.425 6.514 5.396 1.00 96.56 205 VAL A CA 1
ATOM 1535 C C . VAL A 1 205 ? -0.402 7.450 6.277 1.00 96.56 205 VAL A C 1
ATOM 1537 O O . VAL A 1 205 ? -0.755 7.103 7.397 1.00 96.56 205 VAL A O 1
ATOM 1540 N N . ALA A 1 206 ? -0.788 8.619 5.797 1.00 93.38 206 ALA A N 1
ATOM 1541 C CA . ALA A 1 206 ? -1.498 9.595 6.607 1.00 93.38 206 ALA A CA 1
ATOM 1542 C C . ALA A 1 206 ? -3.022 9.397 6.586 1.00 93.38 206 ALA A C 1
ATOM 1544 O O . ALA A 1 206 ? -3.694 9.948 7.453 1.00 93.38 206 ALA A O 1
ATOM 1545 N N . HIS A 1 207 ? -3.578 8.632 5.634 1.00 91.50 207 HIS A N 1
ATOM 1546 C CA . HIS A 1 207 ? -5.034 8.478 5.473 1.00 91.50 207 HIS A CA 1
ATOM 1547 C C . HIS A 1 207 ? -5.485 7.022 5.550 1.00 91.50 207 HIS A C 1
ATOM 1549 O O . HIS A 1 207 ? -6.132 6.620 6.516 1.00 91.50 207 HIS A O 1
ATOM 1555 N N . HIS A 1 208 ? -5.121 6.211 4.558 1.00 95.31 208 HIS A N 1
ATOM 1556 C CA . HIS A 1 208 ? -5.695 4.879 4.395 1.00 95.31 208 HIS A CA 1
ATOM 1557 C C . HIS A 1 208 ? -5.225 3.881 5.452 1.00 95.31 208 HIS A C 1
ATOM 1559 O O . HIS A 1 208 ? -6.029 3.076 5.906 1.00 95.31 208 HIS A O 1
ATOM 1565 N N . THR A 1 209 ? -3.964 3.941 5.891 1.00 97.19 209 THR A N 1
ATOM 1566 C CA . THR A 1 209 ? -3.463 3.032 6.942 1.00 97.19 209 THR A CA 1
ATOM 1567 C C . THR A 1 209 ? -4.240 3.207 8.253 1.00 97.19 209 THR A C 1
ATOM 1569 O O . THR A 1 209 ? -4.717 2.221 8.809 1.00 97.19 209 THR A O 1
ATOM 1572 N N . GLY A 1 210 ? -4.443 4.450 8.709 1.00 96.31 210 GLY A N 1
ATOM 1573 C CA . GLY A 1 210 ? -5.232 4.734 9.913 1.00 96.31 210 GLY A CA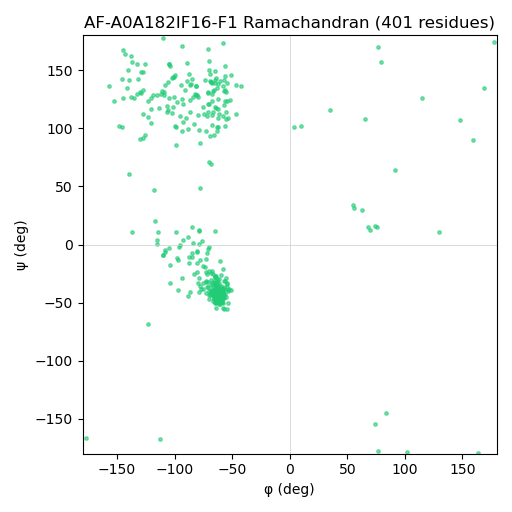 1
ATOM 1574 C C . GLY A 1 210 ? -6.710 4.392 9.738 1.00 96.31 210 GLY A C 1
ATOM 1575 O O . GLY A 1 210 ? -7.277 3.675 10.560 1.00 96.31 210 GLY A O 1
ATOM 1576 N N . ARG A 1 211 ? -7.329 4.834 8.634 1.00 95.94 211 ARG A N 1
ATOM 1577 C CA . ARG A 1 211 ? -8.743 4.546 8.341 1.00 95.94 211 ARG A CA 1
ATOM 1578 C C . ARG A 1 211 ? -9.022 3.043 8.291 1.00 95.94 211 ARG A C 1
ATOM 1580 O O . ARG A 1 211 ? -10.001 2.582 8.864 1.00 95.94 211 ARG A O 1
ATOM 1587 N N . PHE A 1 212 ? -8.148 2.271 7.647 1.00 96.25 212 PHE A N 1
ATOM 1588 C CA . PHE A 1 212 ? -8.284 0.817 7.578 1.00 96.25 212 PHE A CA 1
ATOM 1589 C C . PHE A 1 212 ? -8.153 0.162 8.963 1.00 96.25 212 PHE A C 1
ATOM 1591 O O . PHE A 1 212 ? -8.871 -0.792 9.248 1.00 96.25 212 PHE A O 1
ATOM 1598 N N . ALA A 1 213 ? -7.289 0.679 9.845 1.00 97.31 213 ALA A N 1
ATOM 1599 C CA . ALA A 1 213 ? -7.180 0.196 11.224 1.00 97.31 213 ALA A CA 1
ATOM 1600 C C . ALA A 1 213 ? -8.464 0.435 12.036 1.00 97.31 213 ALA A C 1
ATOM 1602 O O . ALA A 1 213 ? -8.921 -0.472 12.730 1.00 97.31 213 ALA A O 1
ATOM 1603 N N . GLY A 1 214 ? -9.089 1.609 11.893 1.00 96.25 214 GLY A N 1
ATOM 1604 C CA . GLY A 1 214 ? -10.390 1.895 12.506 1.00 96.25 214 GLY A CA 1
ATOM 1605 C C . GLY A 1 214 ? -11.499 0.968 12.001 1.00 96.25 214 GLY A C 1
ATOM 1606 O O . GLY A 1 214 ? -12.241 0.397 12.802 1.00 96.25 214 GLY A O 1
ATOM 1607 N N . GLU A 1 215 ? -11.562 0.737 10.684 1.00 96.00 215 GLU A N 1
ATOM 1608 C CA . GLU A 1 215 ? -12.511 -0.218 10.093 1.00 96.00 215 GLU A CA 1
ATOM 1609 C C . GLU A 1 215 ? -12.296 -1.634 10.640 1.00 96.00 215 GLU A C 1
ATOM 1611 O O . GLU A 1 215 ? -13.254 -2.319 11.005 1.00 96.00 215 GLU A O 1
ATOM 1616 N N . LEU A 1 216 ? -11.036 -2.067 10.730 1.00 95.81 216 LEU A N 1
ATOM 1617 C CA . LEU A 1 216 ? -10.662 -3.381 11.241 1.00 95.81 216 LEU A CA 1
ATOM 1618 C C . LEU A 1 216 ? -11.075 -3.557 12.706 1.00 95.81 216 LEU A C 1
ATOM 1620 O O . LEU A 1 216 ? -11.675 -4.574 13.050 1.00 95.81 216 LEU A O 1
ATOM 1624 N N . LYS A 1 217 ? -10.804 -2.552 13.547 1.00 94.69 217 LYS A N 1
ATOM 1625 C CA . LYS A 1 217 ? -11.189 -2.519 14.963 1.00 94.69 217 LYS A CA 1
ATOM 1626 C C . LYS A 1 217 ? -12.703 -2.624 15.133 1.00 94.69 217 LYS A C 1
ATOM 1628 O O . LYS A 1 217 ? -13.177 -3.467 15.893 1.00 94.69 217 LYS A O 1
ATOM 1633 N N . LYS A 1 218 ? -13.474 -1.850 14.364 1.00 94.25 218 LYS A N 1
ATOM 1634 C CA . LYS A 1 218 ? -14.940 -1.911 14.411 1.00 94.25 218 LYS A CA 1
ATOM 1635 C C . LYS A 1 218 ? -15.478 -3.279 13.992 1.00 94.25 218 LYS A C 1
ATOM 1637 O O . LYS A 1 218 ? -16.384 -3.813 14.628 1.00 94.25 218 LYS A O 1
ATOM 1642 N N . ILE A 1 219 ? -14.917 -3.867 12.934 1.00 92.31 219 ILE A N 1
ATOM 1643 C CA . ILE A 1 219 ? -15.315 -5.199 12.460 1.00 92.31 219 ILE A CA 1
ATOM 1644 C C . ILE A 1 219 ? -14.983 -6.268 13.498 1.00 92.31 219 ILE A C 1
ATOM 1646 O O . ILE A 1 219 ? -15.818 -7.138 13.746 1.00 92.31 219 ILE A O 1
ATOM 1650 N N . ALA A 1 220 ? -13.809 -6.194 14.123 1.00 91.50 220 ALA A N 1
ATOM 1651 C CA . ALA A 1 220 ? -13.425 -7.104 15.194 1.00 91.50 220 ALA A CA 1
ATOM 1652 C C . ALA A 1 220 ? -14.431 -7.064 16.353 1.00 91.50 220 ALA A C 1
ATOM 1654 O O . ALA A 1 220 ? -14.880 -8.112 16.806 1.00 91.50 220 ALA A O 1
ATOM 1655 N N . GLU A 1 221 ? -14.874 -5.873 16.762 1.00 88.50 221 GLU A N 1
ATOM 1656 C CA . GLU A 1 221 ? -15.879 -5.702 17.821 1.00 88.50 221 GLU A CA 1
ATOM 1657 C C . GLU A 1 221 ? -17.268 -6.218 17.427 1.00 88.50 221 GLU A C 1
ATOM 1659 O O . GLU A 1 221 ? -17.921 -6.888 18.222 1.00 88.50 221 GLU A O 1
ATOM 1664 N N . ILE A 1 222 ? -17.718 -5.957 16.194 1.00 88.25 222 ILE A N 1
ATOM 1665 C CA . ILE A 1 222 ? -19.023 -6.438 15.703 1.00 88.25 222 ILE A CA 1
ATOM 1666 C C . ILE A 1 222 ? -19.052 -7.968 15.604 1.00 88.25 222 ILE A C 1
ATOM 1668 O O . ILE A 1 222 ? -20.071 -8.597 15.883 1.00 88.25 222 ILE A O 1
ATOM 1672 N N . THR A 1 223 ? -17.953 -8.567 15.147 1.00 85.31 223 THR A N 1
ATOM 1673 C CA . THR A 1 223 ? -17.896 -9.998 14.811 1.00 85.31 223 THR A CA 1
ATOM 1674 C C . THR A 1 223 ? -17.314 -10.862 15.924 1.00 85.31 223 THR A C 1
ATOM 1676 O O . THR A 1 223 ? -17.421 -12.087 15.855 1.00 85.31 223 THR A O 1
ATOM 1679 N N . ASN A 1 224 ? -16.719 -10.235 16.942 1.00 84.94 224 ASN A N 1
ATOM 1680 C CA . ASN A 1 224 ? -15.918 -10.873 17.983 1.00 84.94 224 ASN A CA 1
ATOM 1681 C C . ASN A 1 224 ? 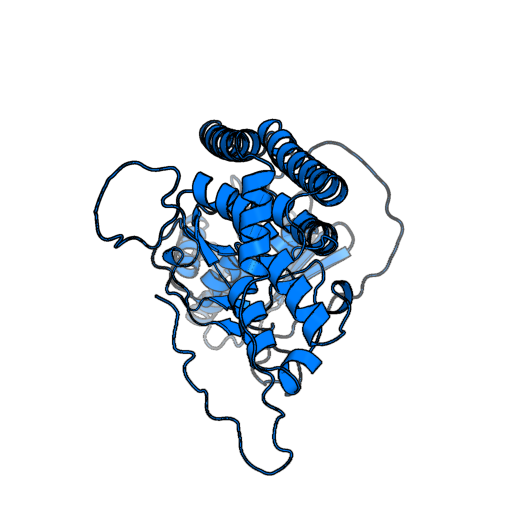-14.764 -11.727 17.417 1.00 84.94 224 ASN A C 1
ATOM 1683 O O . ASN A 1 224 ? -14.432 -12.781 17.959 1.00 84.94 224 ASN A O 1
ATOM 1687 N N . ILE A 1 225 ? -14.186 -11.294 16.291 1.00 83.75 225 ILE A N 1
ATOM 1688 C CA . ILE A 1 225 ? -13.018 -11.918 15.657 1.00 83.75 225 ILE A CA 1
ATOM 1689 C C . ILE A 1 225 ? -11.797 -11.037 15.946 1.00 83.75 225 ILE A C 1
ATOM 1691 O O . ILE A 1 225 ? -11.846 -9.847 15.631 1.00 83.75 225 ILE A O 1
ATOM 1695 N N . PRO A 1 226 ? -10.703 -11.579 16.506 1.00 86.62 226 PRO A N 1
ATOM 1696 C CA . PRO A 1 226 ? -9.482 -10.815 16.748 1.00 86.62 226 PRO A CA 1
ATOM 1697 C C . PRO A 1 226 ? -8.920 -10.149 15.480 1.00 86.62 226 PRO A C 1
ATOM 1699 O O . PRO A 1 226 ? -8.992 -10.695 14.377 1.00 86.62 226 PRO A O 1
ATOM 1702 N N . VAL A 1 227 ? -8.343 -8.951 15.623 1.00 87.50 227 VAL A N 1
ATOM 1703 C CA . VAL A 1 227 ? -7.825 -8.159 14.487 1.00 87.50 227 VAL A CA 1
ATOM 1704 C C . VAL A 1 227 ? -6.699 -8.870 13.722 1.00 87.50 227 VAL A C 1
ATOM 1706 O O . VAL A 1 227 ? -6.617 -8.756 12.498 1.00 87.50 227 VAL A O 1
ATOM 1709 N N . ASP A 1 228 ? -5.875 -9.646 14.424 1.00 85.19 228 ASP A N 1
ATOM 1710 C CA . ASP A 1 228 ? -4.782 -10.467 13.893 1.00 85.19 228 ASP A CA 1
ATOM 1711 C C . ASP A 1 228 ? -5.272 -11.740 13.185 1.00 85.19 228 ASP A C 1
ATOM 1713 O O . ASP A 1 228 ? -4.567 -12.298 12.343 1.00 85.19 228 ASP A O 1
ATOM 1717 N N . GLU A 1 229 ? -6.511 -12.162 13.443 1.00 86.44 229 GLU A N 1
ATOM 1718 C CA . GLU A 1 229 ? -7.174 -13.202 12.659 1.00 86.44 229 GLU A CA 1
ATOM 1719 C C . GLU A 1 229 ? -7.812 -12.646 11.379 1.00 86.44 229 GLU A C 1
ATOM 1721 O O . GLU A 1 229 ? -7.964 -13.377 10.402 1.00 86.44 229 GLU A O 1
ATOM 1726 N N . LEU A 1 230 ? -8.166 -11.357 11.330 1.00 87.25 230 LEU A N 1
ATOM 1727 C CA . LEU A 1 230 ? -8.813 -10.749 10.161 1.00 87.25 230 LEU A CA 1
ATOM 1728 C C . LEU A 1 230 ? -7.833 -10.500 9.004 1.00 87.25 230 LEU A C 1
ATOM 1730 O O . LEU A 1 230 ? -8.196 -10.702 7.835 1.00 87.25 230 LEU A O 1
ATOM 1734 N N . ILE A 1 231 ? -6.598 -10.081 9.304 1.00 91.94 231 ILE A N 1
ATOM 1735 C CA . ILE A 1 231 ? -5.585 -9.730 8.300 1.00 91.94 231 ILE A CA 1
ATOM 1736 C C . ILE A 1 231 ? -4.186 -10.256 8.639 1.00 91.94 231 ILE A C 1
ATOM 1738 O O . ILE A 1 231 ? -3.864 -10.541 9.781 1.00 91.94 231 ILE A O 1
ATOM 1742 N N . LYS A 1 232 ? -3.306 -10.299 7.634 1.00 90.88 232 LYS A N 1
ATOM 1743 C CA . LYS A 1 232 ? -1.852 -10.416 7.825 1.00 90.88 232 LYS A CA 1
ATOM 1744 C C . LYS A 1 232 ? -1.059 -9.644 6.780 1.00 90.88 232 LYS A C 1
ATOM 1746 O O . LYS A 1 232 ? -1.581 -9.296 5.715 1.00 90.88 232 LYS A O 1
ATOM 1751 N N . ALA A 1 233 ? 0.238 -9.487 7.034 1.00 88.50 233 ALA A N 1
ATOM 1752 C CA . ALA A 1 233 ? 1.198 -9.059 6.025 1.00 88.50 233 ALA A CA 1
ATOM 1753 C C . ALA A 1 233 ? 1.162 -9.992 4.803 1.00 88.50 233 ALA A C 1
ATOM 1755 O O . ALA A 1 233 ? 1.211 -11.221 4.915 1.00 88.50 233 ALA A O 1
ATOM 1756 N N . GLY A 1 234 ? 1.077 -9.412 3.608 1.00 83.81 234 GLY A N 1
ATOM 1757 C CA . GLY A 1 234 ? 1.039 -10.198 2.385 1.00 83.81 234 GLY A CA 1
ATOM 1758 C C . GLY A 1 234 ? 0.549 -9.423 1.177 1.00 83.81 234 GLY A C 1
ATOM 1759 O O . GLY A 1 234 ? 0.239 -8.237 1.230 1.00 83.81 234 GLY A O 1
ATOM 1760 N N . ARG A 1 235 ? 0.483 -10.112 0.036 1.00 80.19 235 ARG A N 1
ATOM 1761 C CA . ARG A 1 235 ? -0.101 -9.533 -1.177 1.00 80.19 235 ARG A CA 1
ATOM 1762 C C . ARG A 1 235 ? -1.597 -9.275 -0.965 1.00 80.19 235 ARG A C 1
ATOM 1764 O O . ARG A 1 235 ? -2.289 -10.143 -0.429 1.00 80.19 235 ARG A O 1
ATOM 1771 N N . SER A 1 236 ? -2.087 -8.132 -1.448 1.00 79.19 236 SER A N 1
ATOM 1772 C CA . SER A 1 236 ? -3.531 -7.946 -1.595 1.00 79.19 236 SER A CA 1
ATOM 1773 C C . SER A 1 236 ? -4.070 -9.003 -2.556 1.00 79.19 236 SER A C 1
ATOM 1775 O O . SER A 1 236 ? -3.405 -9.375 -3.528 1.00 79.19 236 SER A O 1
ATOM 1777 N N . MET A 1 237 ? -5.248 -9.531 -2.236 1.00 82.75 237 MET A N 1
ATOM 1778 C CA . MET A 1 237 ? -5.978 -10.504 -3.054 1.00 82.75 237 MET A CA 1
ATOM 1779 C C . MET A 1 237 ? -7.037 -9.829 -3.937 1.00 82.75 237 MET A C 1
ATOM 1781 O O . MET A 1 237 ? -7.704 -10.505 -4.725 1.00 82.75 237 MET A O 1
ATOM 1785 N N . PHE A 1 238 ? -7.168 -8.507 -3.813 1.00 84.38 238 PHE A N 1
ATOM 1786 C CA . PHE A 1 238 ? -8.210 -7.683 -4.412 1.00 84.38 238 PHE A CA 1
ATOM 1787 C C . PHE A 1 238 ? -7.579 -6.556 -5.214 1.00 84.38 238 PHE A C 1
ATOM 1789 O O . PHE A 1 238 ? -6.436 -6.192 -4.953 1.00 84.38 238 PHE A O 1
ATOM 1796 N N . LYS A 1 239 ? -8.295 -6.027 -6.204 1.00 84.81 239 LYS A N 1
ATOM 1797 C CA . LYS A 1 239 ? -7.847 -4.880 -6.999 1.00 84.81 239 LYS A CA 1
ATOM 1798 C C . LYS A 1 239 ? -9.031 -4.166 -7.638 1.00 84.81 239 LYS A C 1
ATOM 1800 O O . LYS A 1 239 ? -9.896 -4.831 -8.209 1.00 84.81 239 LYS A O 1
ATOM 1805 N N . ALA A 1 240 ? -9.035 -2.838 -7.600 1.00 80.56 240 ALA A N 1
ATOM 1806 C CA . ALA A 1 240 ? -10.064 -2.033 -8.238 1.00 80.56 240 ALA A CA 1
ATOM 1807 C C . ALA A 1 240 ? -10.139 -2.323 -9.746 1.00 80.56 240 ALA A C 1
ATOM 1809 O O . ALA A 1 240 ? -9.128 -2.457 -10.445 1.00 80.56 240 ALA A O 1
ATOM 1810 N N . SER A 1 241 ? -11.360 -2.451 -10.262 1.00 78.44 241 SER A N 1
ATOM 1811 C CA . SER A 1 241 ? -11.589 -2.638 -11.690 1.00 78.44 241 SER A CA 1
ATOM 1812 C C . SER A 1 241 ? -11.466 -1.306 -12.421 1.00 78.44 241 SER A C 1
ATOM 1814 O O . SER A 1 241 ? -12.423 -0.545 -12.482 1.00 78.44 241 SER A O 1
ATOM 1816 N N . ARG A 1 242 ? -10.300 -1.052 -13.016 1.00 73.44 242 ARG A N 1
ATOM 1817 C CA . ARG A 1 242 ? -10.034 0.155 -13.812 1.00 73.44 242 ARG A CA 1
ATOM 1818 C C . ARG A 1 242 ? -9.207 -0.150 -15.057 1.00 73.44 242 ARG A C 1
ATOM 1820 O O . ARG A 1 242 ? -8.370 -1.062 -15.048 1.00 73.44 242 ARG A O 1
ATOM 1827 N N . ASN A 1 243 ? -9.429 0.643 -16.100 1.00 66.50 243 ASN A N 1
ATOM 1828 C CA . ASN A 1 243 ? -8.633 0.621 -17.321 1.00 66.50 243 ASN A CA 1
ATOM 1829 C C . ASN A 1 243 ? -7.366 1.459 -17.099 1.00 66.50 243 ASN A C 1
ATOM 1831 O O . ASN A 1 243 ? -7.448 2.591 -16.639 1.00 66.50 243 ASN A O 1
ATOM 1835 N N . CYS A 1 244 ? -6.191 0.908 -17.404 1.00 60.31 244 CYS A N 1
ATOM 1836 C CA . CYS A 1 244 ? -4.946 1.679 -17.444 1.00 60.31 244 CYS A CA 1
ATOM 1837 C C . CYS A 1 244 ? -4.605 1.984 -18.894 1.00 60.31 244 CYS A C 1
ATOM 1839 O O . CYS A 1 244 ? -4.373 1.046 -19.653 1.00 60.31 244 CYS A O 1
ATOM 1841 N N . SER A 1 245 ? -4.547 3.262 -19.258 1.00 51.50 245 SER A N 1
ATOM 1842 C CA . SER A 1 245 ? -4.218 3.710 -20.617 1.00 51.50 245 SER A CA 1
ATOM 1843 C C . SER A 1 245 ? -2.844 4.389 -20.747 1.00 51.50 245 SER A C 1
ATOM 1845 O O . SER A 1 245 ? -2.399 4.607 -21.868 1.00 51.50 245 SER A O 1
ATOM 1847 N N . GLY A 1 246 ? -2.134 4.685 -19.648 1.00 56.16 246 GLY A N 1
ATOM 1848 C CA . GLY A 1 246 ? -0.822 5.353 -19.684 1.00 56.16 246 GLY A CA 1
ATOM 1849 C C . GLY A 1 246 ? 0.374 4.392 -19.672 1.00 56.16 246 GLY A C 1
ATOM 1850 O O . GLY A 1 246 ? 0.393 3.446 -18.884 1.00 56.16 246 GLY A O 1
ATOM 1851 N N . GLN A 1 247 ? 1.394 4.650 -20.504 1.00 58.59 247 GLN A N 1
ATOM 1852 C CA . GLN A 1 247 ? 2.632 3.848 -20.566 1.00 58.59 247 GLN A CA 1
ATOM 1853 C C . GLN A 1 247 ? 3.474 3.913 -19.273 1.00 58.59 247 GLN A C 1
ATOM 1855 O O . GLN A 1 247 ? 4.126 2.923 -18.932 1.00 58.59 247 GLN A O 1
ATOM 1860 N N . ASP A 1 248 ? 3.388 5.012 -18.514 1.00 69.62 248 ASP A N 1
ATOM 1861 C CA . ASP A 1 248 ? 4.220 5.252 -17.320 1.00 69.62 248 ASP A CA 1
ATOM 1862 C C . ASP A 1 248 ? 3.475 5.145 -15.979 1.00 69.62 248 ASP A C 1
ATOM 1864 O O . ASP A 1 248 ? 4.090 5.162 -14.908 1.00 69.62 248 ASP A O 1
ATOM 1868 N N . GLN A 1 249 ? 2.156 4.942 -16.017 1.00 76.06 249 GLN A N 1
ATOM 1869 C CA . GLN A 1 249 ? 1.319 4.865 -14.821 1.00 76.06 249 GLN A CA 1
ATOM 1870 C C . GLN A 1 249 ? 0.983 3.428 -14.435 1.00 76.06 249 GLN A C 1
ATOM 1872 O O . GLN A 1 249 ? 0.761 2.550 -15.271 1.00 76.06 249 GLN A O 1
ATOM 1877 N N . GLN A 1 250 ? 0.915 3.176 -13.131 1.00 83.81 250 GLN A N 1
ATOM 1878 C CA . GLN A 1 250 ? 0.544 1.881 -12.581 1.00 83.81 250 GLN A CA 1
ATOM 1879 C C . GLN A 1 250 ? -0.587 2.015 -11.570 1.00 83.81 250 GLN A C 1
ATOM 1881 O O . GLN A 1 250 ? -0.685 3.002 -10.851 1.00 83.81 250 GLN A O 1
ATOM 1886 N N . GLN A 1 251 ? -1.426 0.979 -11.489 1.00 87.75 251 GLN A N 1
ATOM 1887 C CA . GLN A 1 251 ? -2.357 0.837 -10.371 1.00 87.75 251 GLN A CA 1
ATOM 1888 C C . GLN A 1 251 ? -1.564 0.407 -9.141 1.00 87.75 251 GLN A C 1
ATOM 1890 O O . GLN A 1 251 ? -1.030 -0.710 -9.110 1.00 87.75 251 GLN A O 1
ATOM 1895 N N . ALA A 1 252 ? -1.481 1.293 -8.161 1.00 90.06 252 ALA A N 1
ATOM 1896 C CA . ALA A 1 252 ? -0.794 1.063 -6.905 1.00 90.06 252 ALA A CA 1
ATOM 1897 C C . ALA A 1 252 ? -1.806 0.971 -5.774 1.00 90.06 252 ALA A C 1
ATOM 1899 O O . ALA A 1 252 ? -2.697 1.810 -5.671 1.00 90.06 252 ALA A O 1
ATOM 1900 N N . HIS A 1 253 ? -1.675 -0.056 -4.940 1.00 91.75 253 HIS A N 1
ATOM 1901 C CA . HIS A 1 253 ? -2.531 -0.211 -3.772 1.00 91.75 253 HIS A CA 1
ATOM 1902 C C . HIS A 1 253 ? -2.246 0.879 -2.750 1.00 91.75 253 HIS A C 1
ATOM 1904 O O . HIS A 1 253 ? -1.083 1.176 -2.476 1.00 91.75 253 HIS A O 1
ATOM 1910 N N . VAL A 1 254 ? -3.302 1.420 -2.145 1.00 93.00 254 VAL A N 1
ATOM 1911 C CA . VAL A 1 254 ? -3.129 2.314 -0.996 1.00 93.00 254 VAL A CA 1
ATOM 1912 C C . VAL A 1 254 ? -2.877 1.532 0.301 1.00 93.00 254 VAL A C 1
ATOM 1914 O O . VAL A 1 254 ? -2.076 1.943 1.142 1.00 93.00 254 VAL A O 1
ATOM 1917 N N . VAL A 1 255 ? -3.488 0.347 0.414 1.00 93.38 255 VAL A N 1
ATOM 1918 C CA . VAL A 1 255 ? -3.341 -0.600 1.525 1.00 93.38 255 VAL A CA 1
ATOM 1919 C C . VAL A 1 255 ? -2.969 -1.972 0.982 1.00 93.38 255 VAL A C 1
ATOM 1921 O O . VAL A 1 255 ? -3.594 -2.474 0.047 1.00 93.38 255 VAL A O 1
ATOM 1924 N N . ARG A 1 256 ? -1.960 -2.605 1.582 1.00 91.00 256 ARG A N 1
ATOM 1925 C CA . ARG A 1 256 ? -1.481 -3.925 1.189 1.00 91.00 256 ARG A CA 1
ATOM 1926 C C . ARG A 1 256 ? -1.474 -4.893 2.364 1.00 91.00 256 ARG A C 1
ATOM 1928 O O . ARG A 1 256 ? -0.500 -5.012 3.098 1.00 91.00 256 ARG A O 1
ATOM 1935 N N . VAL A 1 257 ? -2.570 -5.634 2.473 1.00 91.38 257 VAL A N 1
ATOM 1936 C CA . VAL A 1 257 ? -2.772 -6.696 3.463 1.00 91.38 257 VAL A CA 1
ATOM 1937 C C . VAL A 1 257 ? -3.420 -7.913 2.805 1.00 91.38 257 VAL A C 1
ATOM 1939 O O . VAL A 1 257 ? -4.077 -7.804 1.767 1.00 91.38 257 VAL A O 1
ATOM 1942 N N . SER A 1 258 ? -3.247 -9.090 3.397 1.00 89.00 258 SER A N 1
ATOM 1943 C CA . SER A 1 258 ? -4.026 -10.280 3.054 1.00 89.00 258 SER A CA 1
ATOM 1944 C C . SER A 1 258 ? -5.171 -10.437 4.049 1.00 89.00 258 SER A C 1
ATOM 1946 O O . SER A 1 258 ? -4.915 -10.568 5.238 1.00 89.00 258 SER A O 1
ATOM 1948 N N . ILE A 1 259 ? -6.411 -10.470 3.562 1.00 87.12 259 ILE A N 1
ATOM 1949 C CA . ILE A 1 259 ? -7.597 -10.777 4.377 1.00 87.12 259 ILE A CA 1
ATOM 1950 C C . ILE A 1 259 ? -7.691 -12.297 4.539 1.00 87.12 259 ILE A C 1
ATOM 1952 O O . ILE A 1 259 ? -7.598 -13.027 3.547 1.00 87.12 259 ILE A O 1
ATOM 1956 N N . LEU A 1 260 ? -7.827 -12.765 5.778 1.00 79.81 260 LEU A N 1
ATOM 1957 C CA . LEU A 1 260 ? -7.681 -14.178 6.148 1.00 79.81 260 LEU A CA 1
ATOM 1958 C C . LEU A 1 260 ? -9.002 -14.900 6.403 1.00 79.81 260 LEU A C 1
ATOM 1960 O O . LEU A 1 260 ? -9.118 -16.097 6.139 1.00 79.81 260 LEU A O 1
ATOM 1964 N N . VAL A 1 261 ? -9.992 -14.185 6.920 1.00 76.88 261 VAL A N 1
ATOM 1965 C CA . VAL A 1 261 ? -11.198 -14.798 7.470 1.00 76.88 261 VAL A CA 1
ATOM 1966 C C . VAL A 1 261 ? -12.254 -14.998 6.378 1.00 76.88 261 VAL A C 1
ATOM 1968 O O . VAL A 1 261 ? -13.002 -14.096 6.002 1.00 76.88 261 VAL A O 1
ATOM 1971 N N . GLU A 1 262 ? -12.341 -16.230 5.868 1.00 76.50 262 GLU A N 1
ATOM 1972 C CA . GLU A 1 262 ? -13.421 -16.650 4.956 1.00 76.50 262 GLU A CA 1
ATOM 1973 C C . GLU A 1 262 ? -14.786 -16.670 5.664 1.00 76.50 262 GLU A C 1
ATOM 1975 O O . GLU A 1 262 ? -15.810 -16.469 5.020 1.00 76.50 262 GLU A O 1
ATOM 1980 N N . ARG A 1 263 ? -14.823 -16.834 6.994 1.00 73.69 263 ARG A N 1
ATOM 1981 C CA . ARG A 1 263 ? -16.073 -16.788 7.772 1.00 73.69 263 ARG A CA 1
ATOM 1982 C C . ARG A 1 263 ? -16.764 -15.420 7.702 1.00 73.69 263 ARG A C 1
ATOM 1984 O O . ARG A 1 263 ? -17.985 -15.350 7.685 1.00 73.69 263 ARG A O 1
ATOM 1991 N N . LEU A 1 264 ? -16.007 -14.330 7.573 1.00 81.31 264 LEU A N 1
ATOM 1992 C CA . LEU A 1 264 ? -16.567 -12.984 7.404 1.00 81.31 264 LEU A CA 1
ATOM 1993 C C . LEU A 1 264 ? -17.352 -12.900 6.092 1.00 81.31 264 LEU A C 1
ATOM 1995 O O . LEU A 1 264 ? -18.402 -12.278 6.039 1.00 81.31 264 LEU A O 1
ATOM 1999 N N . LYS A 1 265 ? -16.896 -13.590 5.043 1.00 84.62 265 LYS A N 1
ATOM 2000 C CA . LYS A 1 265 ? -17.581 -13.632 3.748 1.00 84.62 265 LYS A CA 1
ATOM 2001 C C . LYS A 1 265 ? -18.938 -14.333 3.813 1.00 84.62 265 LYS A C 1
ATOM 2003 O O . LYS A 1 265 ? -19.825 -13.978 3.042 1.00 84.62 265 LYS A O 1
ATOM 2008 N N . THR A 1 266 ? -19.089 -15.341 4.673 1.00 80.94 266 THR A N 1
ATOM 2009 C CA . THR A 1 266 ? -20.342 -16.096 4.816 1.00 80.94 266 THR A CA 1
ATOM 2010 C C . THR A 1 266 ? -21.286 -15.459 5.824 1.00 80.94 266 THR A C 1
ATOM 2012 O O . THR A 1 266 ? -22.477 -15.340 5.547 1.00 80.94 266 THR A O 1
ATOM 2015 N N . ASP A 1 267 ? -20.754 -15.035 6.968 1.00 82.19 267 ASP A N 1
ATOM 2016 C CA . ASP A 1 267 ? -21.553 -14.644 8.129 1.00 82.19 267 ASP A CA 1
ATOM 2017 C C . ASP A 1 267 ? -21.832 -13.131 8.135 1.00 82.19 267 ASP A C 1
ATOM 2019 O O . ASP A 1 267 ? -22.882 -12.701 8.608 1.00 82.19 267 ASP A O 1
ATOM 2023 N N . PHE A 1 268 ? -20.926 -12.328 7.560 1.00 84.88 268 PHE A N 1
ATOM 2024 C CA . PHE A 1 268 ? -20.993 -10.861 7.519 1.00 84.88 268 PHE A CA 1
ATOM 2025 C C . PHE A 1 268 ? -20.555 -10.312 6.143 1.00 84.88 268 PHE A C 1
ATOM 2027 O O . PHE A 1 268 ? -19.567 -9.571 6.043 1.00 84.88 268 PHE A O 1
ATOM 2034 N N . PRO A 1 269 ? -21.252 -10.679 5.049 1.00 85.44 269 PRO A N 1
ATOM 2035 C CA . PRO A 1 269 ? -20.815 -10.394 3.680 1.00 85.44 269 PRO A CA 1
ATOM 2036 C C . PRO A 1 269 ? -20.595 -8.901 3.394 1.00 85.44 269 PRO A C 1
ATOM 2038 O O . PRO A 1 269 ? -19.693 -8.566 2.625 1.00 85.44 269 PRO A O 1
ATOM 2041 N N . ASP A 1 270 ? -21.352 -8.011 4.038 1.00 86.50 270 ASP A N 1
ATOM 2042 C CA . ASP A 1 270 ? -21.206 -6.559 3.882 1.00 86.50 270 ASP A CA 1
ATOM 2043 C C . ASP A 1 270 ? -19.902 -6.045 4.520 1.00 86.50 270 ASP A C 1
ATOM 2045 O O . ASP A 1 270 ? -19.184 -5.240 3.921 1.00 86.50 270 ASP A O 1
ATOM 2049 N N . LEU A 1 271 ? -19.524 -6.577 5.690 1.00 87.38 271 LEU A N 1
ATOM 2050 C CA . LEU A 1 271 ? -18.249 -6.261 6.349 1.00 87.38 271 LEU A CA 1
ATOM 2051 C C . LEU A 1 271 ? -17.062 -6.816 5.556 1.00 87.38 271 LEU A C 1
ATOM 2053 O O . LEU A 1 271 ? -16.052 -6.133 5.372 1.00 87.38 271 LEU A O 1
ATOM 2057 N N . TYR A 1 272 ? -17.198 -8.032 5.016 1.00 89.94 272 TYR A N 1
ATOM 2058 C CA . TYR A 1 272 ? -16.210 -8.592 4.095 1.00 89.94 272 TYR A CA 1
ATOM 2059 C C . TYR A 1 272 ? -16.064 -7.721 2.845 1.00 89.94 272 TYR A C 1
ATOM 2061 O O . TYR A 1 272 ? -14.952 -7.432 2.401 1.00 89.94 272 TYR A O 1
ATOM 2069 N N . GLN A 1 273 ? -17.176 -7.257 2.276 1.00 87.62 273 GLN A N 1
ATOM 2070 C CA . GLN A 1 273 ? -17.149 -6.382 1.115 1.00 87.62 273 GLN A CA 1
ATOM 2071 C C . GLN A 1 273 ? -16.462 -5.043 1.419 1.00 87.62 273 GLN A C 1
ATOM 2073 O O . GLN A 1 273 ? -15.650 -4.604 0.606 1.00 87.62 273 GLN A O 1
ATOM 2078 N N . ARG A 1 274 ? -16.716 -4.428 2.582 1.00 88.88 274 ARG A N 1
ATOM 2079 C CA . ARG A 1 274 ? -16.022 -3.205 3.024 1.00 88.88 274 ARG A CA 1
ATOM 2080 C C . ARG A 1 274 ? -14.503 -3.402 3.069 1.00 88.88 274 ARG A C 1
ATOM 2082 O O . ARG A 1 274 ? -13.785 -2.695 2.361 1.00 88.88 274 ARG A O 1
ATOM 2089 N N . LEU A 1 275 ? -14.019 -4.412 3.801 1.00 90.12 275 LEU A N 1
ATOM 2090 C CA . LEU A 1 275 ? -12.576 -4.677 3.915 1.00 90.12 275 LEU A CA 1
ATOM 2091 C C . LEU A 1 275 ? -11.934 -4.971 2.562 1.00 90.12 275 LEU A C 1
ATOM 2093 O O . LEU A 1 275 ? -10.866 -4.449 2.241 1.00 90.12 275 LEU A O 1
ATOM 2097 N N . THR A 1 276 ? -12.576 -5.812 1.751 1.00 89.56 276 THR A N 1
ATOM 2098 C CA . THR A 1 276 ? -12.021 -6.203 0.451 1.00 89.56 276 THR A CA 1
ATOM 2099 C C . THR A 1 276 ? -11.997 -5.047 -0.541 1.00 89.56 276 THR A C 1
ATOM 2101 O O . THR A 1 276 ? -11.034 -4.946 -1.298 1.00 89.56 276 THR A O 1
ATOM 2104 N N . ARG A 1 277 ? -12.990 -4.146 -0.517 1.00 89.06 277 ARG A N 1
ATOM 2105 C CA . ARG A 1 277 ? -12.988 -2.915 -1.323 1.00 89.06 277 ARG A CA 1
ATOM 2106 C C . ARG A 1 277 ? -11.845 -1.990 -0.924 1.00 89.06 277 ARG A C 1
ATOM 2108 O O . ARG A 1 277 ? -11.080 -1.604 -1.800 1.00 89.06 277 ARG A O 1
ATOM 2115 N N . HIS A 1 278 ? -11.669 -1.710 0.366 1.00 91.19 278 HIS A N 1
ATOM 2116 C CA . HIS A 1 278 ? -10.601 -0.818 0.820 1.00 91.19 278 HIS A CA 1
ATOM 2117 C C . HIS A 1 278 ? -9.205 -1.428 0.576 1.00 91.19 278 HIS A C 1
ATOM 2119 O O . HIS A 1 278 ? -8.333 -0.772 0.012 1.00 91.19 278 HIS A O 1
ATOM 2125 N N . ALA A 1 279 ? -9.004 -2.722 0.857 1.00 90.50 279 ALA A N 1
ATOM 2126 C CA . ALA A 1 279 ? -7.753 -3.427 0.534 1.00 90.50 279 ALA A CA 1
ATOM 2127 C C . ALA A 1 279 ? -7.519 -3.597 -0.985 1.00 90.50 279 ALA A C 1
ATOM 2129 O O . ALA A 1 279 ? -6.391 -3.811 -1.443 1.00 90.50 279 ALA A O 1
ATOM 2130 N N . GLY A 1 280 ? -8.591 -3.548 -1.777 1.00 88.56 280 GLY A N 1
ATOM 2131 C CA . GLY A 1 280 ? -8.561 -3.564 -3.235 1.00 88.56 280 GLY A CA 1
ATOM 2132 C C . GLY A 1 280 ? -8.361 -2.185 -3.856 1.00 88.56 280 GLY A C 1
ATOM 2133 O O . GLY A 1 280 ? -8.087 -2.123 -5.055 1.00 88.56 280 GLY A O 1
ATOM 2134 N N . HIS A 1 281 ? -8.461 -1.106 -3.074 1.00 88.69 281 HIS A N 1
ATOM 2135 C CA . HIS A 1 281 ? -8.368 0.260 -3.577 1.00 88.69 281 HIS A CA 1
ATOM 2136 C C . HIS A 1 281 ? -6.990 0.536 -4.178 1.00 88.69 281 HIS A C 1
ATOM 2138 O O . HIS A 1 281 ? -5.953 0.161 -3.613 1.00 88.69 281 HIS A O 1
ATOM 2144 N N . THR A 1 282 ? -6.984 1.171 -5.350 1.00 90.31 282 THR A N 1
ATOM 2145 C CA . THR A 1 282 ? -5.756 1.504 -6.075 1.00 90.31 282 THR A CA 1
ATOM 2146 C C . THR A 1 282 ? -5.821 2.883 -6.704 1.00 90.31 282 THR A C 1
ATOM 2148 O O . THR A 1 282 ? -6.818 3.213 -7.337 1.00 90.31 282 THR A O 1
ATOM 2151 N N . GLN A 1 283 ? -4.704 3.604 -6.670 1.00 89.44 283 GLN A N 1
ATOM 2152 C CA . GLN A 1 283 ? -4.512 4.891 -7.343 1.00 89.44 283 GLN A CA 1
ATOM 2153 C C . GLN A 1 283 ? -3.639 4.735 -8.591 1.00 89.44 283 GLN A C 1
ATOM 2155 O O . GLN A 1 283 ? -2.912 3.749 -8.738 1.00 89.44 283 GLN A O 1
ATOM 2160 N N . LEU A 1 284 ? -3.773 5.641 -9.567 1.00 88.19 284 LEU A N 1
ATOM 2161 C CA . LEU A 1 284 ? -3.004 5.630 -10.823 1.00 88.19 284 LEU A CA 1
ATOM 2162 C C . LEU A 1 284 ? -1.815 6.561 -10.616 1.00 88.19 284 LEU A C 1
ATOM 2164 O O . LEU A 1 284 ? -2.009 7.751 -10.405 1.00 88.19 284 LEU A O 1
ATOM 2168 N N . VAL A 1 285 ? -0.610 6.003 -10.552 1.00 88.94 285 VAL A N 1
ATOM 2169 C CA . VAL A 1 285 ? 0.567 6.730 -10.052 1.00 88.94 285 VAL A CA 1
ATOM 2170 C C . VAL A 1 285 ? 1.814 6.356 -10.829 1.00 88.94 285 VAL A C 1
ATOM 2172 O O . VAL A 1 285 ? 1.859 5.303 -11.476 1.00 88.94 285 VAL A O 1
ATOM 2175 N N . ASP A 1 286 ? 2.857 7.174 -10.708 1.00 88.56 286 ASP A N 1
ATOM 2176 C CA . ASP A 1 286 ? 4.171 6.818 -11.227 1.00 88.56 286 ASP A CA 1
ATOM 2177 C C . ASP A 1 286 ? 4.683 5.505 -10.645 1.00 88.56 286 ASP A C 1
ATOM 2179 O O . ASP A 1 286 ? 4.584 5.204 -9.452 1.00 88.56 286 ASP A O 1
ATOM 2183 N N . LYS A 1 287 ? 5.342 4.732 -11.504 1.00 87.31 287 LYS A N 1
ATOM 2184 C CA . LYS A 1 287 ? 5.833 3.399 -11.160 1.00 87.31 287 LYS A CA 1
ATOM 2185 C C . LYS A 1 287 ? 6.708 3.376 -9.907 1.00 87.31 287 LYS A C 1
ATOM 2187 O O . LYS A 1 287 ? 6.591 2.444 -9.116 1.00 87.31 287 LYS A O 1
ATOM 2192 N N . PHE A 1 288 ? 7.593 4.358 -9.705 1.00 89.81 288 PHE A N 1
ATOM 2193 C CA . PHE A 1 288 ? 8.635 4.265 -8.672 1.00 89.81 288 PHE A CA 1
ATOM 2194 C C . PHE A 1 288 ? 8.093 4.225 -7.234 1.00 89.81 288 PHE A C 1
ATOM 2196 O O . PHE A 1 288 ? 8.738 3.604 -6.385 1.00 89.81 288 PHE A O 1
ATOM 2203 N N . VAL A 1 289 ? 6.914 4.804 -6.976 1.00 90.44 289 VAL A N 1
ATOM 2204 C CA . VAL A 1 289 ? 6.253 4.761 -5.658 1.00 90.44 289 VAL A CA 1
ATOM 2205 C C . VAL A 1 289 ? 5.501 3.450 -5.396 1.00 90.44 289 VAL A C 1
ATOM 2207 O O . VAL A 1 289 ? 5.086 3.203 -4.271 1.00 90.44 289 VAL A O 1
ATOM 2210 N N . ASN A 1 290 ? 5.410 2.560 -6.393 1.00 89.62 290 ASN A N 1
ATOM 2211 C CA . ASN A 1 290 ? 4.763 1.241 -6.311 1.00 89.62 290 ASN A CA 1
ATOM 2212 C C . ASN A 1 290 ? 5.749 0.061 -6.487 1.00 89.62 290 ASN A C 1
ATOM 2214 O O . ASN A 1 290 ? 5.361 -1.107 -6.555 1.00 89.62 290 ASN A O 1
ATOM 2218 N N . VAL A 1 291 ? 7.053 0.331 -6.601 1.00 87.88 291 VAL A N 1
ATOM 2219 C CA . VAL A 1 291 ? 8.064 -0.721 -6.781 1.00 87.88 291 VAL A CA 1
ATOM 2220 C C . VAL A 1 291 ? 8.439 -1.367 -5.440 1.00 87.88 291 VAL A C 1
ATOM 2222 O O . VAL A 1 291 ? 8.867 -0.695 -4.507 1.00 87.88 291 VAL A O 1
ATOM 2225 N N . PHE A 1 292 ? 8.395 -2.704 -5.378 1.00 84.12 292 PHE A N 1
ATOM 2226 C CA . PHE A 1 292 ? 8.619 -3.485 -4.147 1.00 84.12 292 PHE A CA 1
ATOM 2227 C C . PHE A 1 292 ? 10.017 -3.340 -3.494 1.00 84.12 292 PHE A C 1
ATOM 2229 O O . PHE A 1 292 ? 10.171 -3.487 -2.284 1.00 84.12 292 PHE A O 1
ATOM 2236 N N . HIS A 1 293 ? 11.069 -3.077 -4.272 1.00 85.81 293 HIS A N 1
ATOM 2237 C CA . HIS A 1 293 ? 12.427 -2.857 -3.731 1.00 85.81 293 HIS A CA 1
ATOM 2238 C C . HIS A 1 293 ? 12.738 -1.371 -3.461 1.00 85.81 293 HIS A C 1
ATOM 2240 O O . HIS A 1 293 ? 13.864 -1.023 -3.090 1.00 85.81 293 HIS A O 1
ATOM 2246 N N . LYS A 1 294 ? 11.736 -0.513 -3.671 1.00 92.88 294 LYS A N 1
ATOM 2247 C CA . LYS A 1 294 ? 11.727 0.921 -3.390 1.00 92.88 294 LYS A CA 1
ATOM 2248 C C . LYS A 1 294 ? 10.725 1.207 -2.259 1.00 92.88 294 LYS A C 1
ATOM 2250 O O . LYS A 1 294 ? 10.231 0.286 -1.609 1.00 9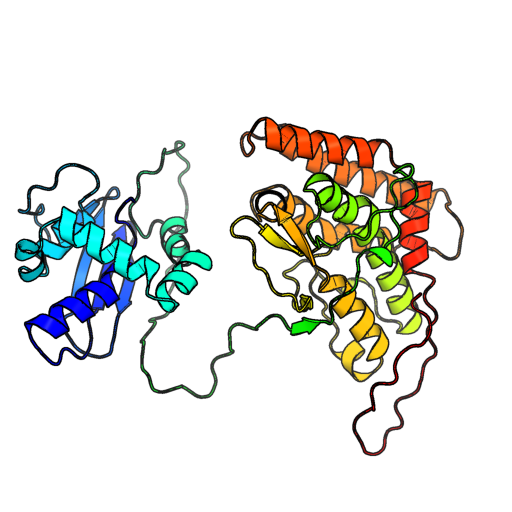2.88 294 LYS A O 1
ATOM 2255 N N . ILE A 1 295 ? 10.408 2.480 -2.063 1.00 95.25 295 ILE A N 1
ATOM 2256 C CA . ILE A 1 295 ? 9.616 3.008 -0.959 1.00 95.25 295 ILE A CA 1
ATOM 2257 C C . ILE A 1 295 ? 8.236 2.365 -0.886 1.00 95.25 295 ILE A C 1
ATOM 2259 O O . ILE A 1 295 ? 7.790 2.022 0.202 1.00 95.25 295 ILE A O 1
ATOM 2263 N N . GLY A 1 296 ? 7.605 2.097 -2.035 1.00 93.50 296 GLY A N 1
ATOM 2264 C CA . GLY A 1 296 ? 6.317 1.411 -2.083 1.00 93.50 296 GLY A CA 1
ATOM 2265 C C . GLY A 1 296 ? 6.348 0.059 -1.376 1.00 93.50 296 GLY A C 1
ATOM 2266 O O . GLY A 1 296 ? 5.445 -0.247 -0.606 1.00 93.50 296 GLY A O 1
ATOM 2267 N N . GLY A 1 297 ? 7.415 -0.720 -1.575 1.00 92.75 297 GLY A N 1
ATOM 2268 C CA . GLY A 1 297 ? 7.579 -1.995 -0.887 1.00 92.75 297 GLY A CA 1
ATOM 2269 C C . GLY A 1 297 ? 8.101 -1.899 0.545 1.00 92.75 297 GLY A C 1
ATOM 2270 O O . GLY A 1 297 ? 7.857 -2.815 1.325 1.00 92.75 297 GLY A O 1
ATOM 2271 N N . ASP A 1 298 ? 8.809 -0.825 0.907 1.00 95.19 298 ASP A N 1
ATOM 2272 C CA . ASP A 1 298 ? 9.142 -0.555 2.312 1.00 95.19 298 ASP A CA 1
ATOM 2273 C C . ASP A 1 298 ? 7.872 -0.229 3.111 1.00 95.19 298 ASP A C 1
ATOM 2275 O O . ASP A 1 298 ? 7.689 -0.776 4.195 1.00 95.19 298 ASP A O 1
ATOM 2279 N N . ILE A 1 299 ? 6.958 0.567 2.547 1.00 96.62 299 ILE A N 1
ATOM 2280 C CA . ILE A 1 299 ? 5.624 0.801 3.116 1.00 96.62 299 ILE A CA 1
ATOM 2281 C C . ILE A 1 299 ? 4.851 -0.523 3.187 1.00 96.62 299 ILE A C 1
ATOM 2283 O O . ILE A 1 299 ? 4.402 -0.894 4.267 1.00 96.62 299 ILE A O 1
ATOM 2287 N N . ASP A 1 300 ? 4.769 -1.283 2.084 1.00 94.56 300 ASP A N 1
ATOM 2288 C CA . ASP A 1 300 ? 4.076 -2.586 2.039 1.00 94.56 300 ASP A CA 1
ATOM 2289 C C . ASP A 1 300 ? 4.520 -3.538 3.163 1.00 94.56 300 ASP A C 1
ATOM 2291 O O . ASP A 1 300 ? 3.702 -4.272 3.713 1.00 94.56 300 ASP A O 1
ATOM 2295 N N . ARG A 1 301 ? 5.820 -3.552 3.489 1.00 94.38 301 ARG A N 1
ATOM 2296 C CA . ARG A 1 301 ? 6.398 -4.444 4.504 1.00 94.38 301 ARG A CA 1
ATOM 2297 C C . ARG A 1 301 ? 6.031 -4.080 5.938 1.00 94.38 301 ARG A C 1
ATOM 2299 O O . ARG A 1 301 ? 6.058 -4.970 6.773 1.00 94.38 301 ARG A O 1
ATOM 2306 N N . ASN A 1 302 ? 5.706 -2.819 6.211 1.00 96.31 302 ASN A N 1
ATOM 2307 C CA . ASN A 1 302 ? 5.364 -2.356 7.559 1.00 96.31 302 ASN A CA 1
ATOM 2308 C C . ASN A 1 302 ? 3.852 -2.147 7.746 1.00 96.31 302 ASN A C 1
ATOM 2310 O O . ASN A 1 302 ? 3.378 -2.057 8.872 1.00 96.31 302 ASN A O 1
ATOM 2314 N N . GLN A 1 303 ? 3.086 -2.050 6.655 1.00 95.56 303 GLN A N 1
ATOM 2315 C CA . GLN A 1 303 ? 1.707 -1.569 6.705 1.00 95.56 303 GLN A CA 1
ATOM 2316 C C . GLN A 1 303 ? 0.768 -2.463 7.523 1.00 95.56 303 GLN A C 1
ATOM 2318 O O . GLN A 1 303 ? -0.093 -1.939 8.218 1.00 95.56 303 GLN A O 1
ATOM 2323 N N . ALA A 1 304 ? 0.930 -3.788 7.470 1.00 95.31 304 ALA A N 1
ATOM 2324 C CA . ALA A 1 304 ? 0.111 -4.692 8.277 1.00 95.31 304 ALA A CA 1
ATOM 2325 C C . ALA A 1 304 ? 0.369 -4.505 9.780 1.00 95.31 304 ALA A C 1
ATOM 2327 O O . ALA A 1 304 ? -0.586 -4.364 10.534 1.00 95.31 304 ALA A O 1
ATOM 2328 N N . ASP A 1 305 ? 1.636 -4.424 10.192 1.00 95.50 305 ASP A N 1
ATOM 2329 C CA . ASP A 1 305 ? 2.008 -4.228 11.597 1.00 95.50 305 ASP A CA 1
ATOM 2330 C C . ASP A 1 305 ? 1.522 -2.868 12.108 1.00 95.50 305 ASP A C 1
ATOM 2332 O O . ASP A 1 305 ? 0.964 -2.778 13.195 1.00 95.50 305 ASP A O 1
ATOM 2336 N N . TRP A 1 306 ? 1.639 -1.814 11.292 1.00 98.25 306 TRP A N 1
ATOM 2337 C CA . TRP A 1 306 ? 1.069 -0.505 11.618 1.00 98.25 306 TRP A CA 1
ATOM 2338 C C . TRP A 1 306 ? -0.443 -0.557 11.819 1.00 98.25 306 TRP A C 1
ATOM 2340 O O . TRP A 1 306 ? -0.946 0.032 12.768 1.00 98.25 306 TRP A O 1
ATOM 2350 N N . ILE A 1 307 ? -1.168 -1.250 10.938 1.00 98.19 307 ILE A N 1
ATOM 2351 C CA . ILE A 1 307 ? -2.623 -1.398 11.052 1.00 98.19 307 ILE A CA 1
ATOM 2352 C C . ILE A 1 307 ? -2.988 -2.144 12.337 1.00 98.19 307 ILE A C 1
ATOM 2354 O O . ILE A 1 307 ? -3.904 -1.717 13.033 1.00 98.19 307 ILE A O 1
ATOM 2358 N N . LEU A 1 308 ? -2.284 -3.235 12.651 1.00 94.50 308 LEU A N 1
ATOM 2359 C CA . LEU A 1 308 ? -2.537 -4.031 13.852 1.00 94.50 308 LEU A CA 1
ATOM 2360 C C . LEU A 1 308 ? -2.259 -3.228 15.128 1.00 94.50 308 LEU A C 1
ATOM 2362 O O . LEU A 1 308 ? -3.112 -3.207 16.010 1.00 94.50 308 LEU A O 1
ATOM 2366 N N . ASP A 1 309 ? -1.132 -2.511 15.188 1.00 93.94 309 ASP A N 1
ATOM 2367 C CA . ASP A 1 309 ? -0.799 -1.614 16.300 1.00 93.94 309 ASP A CA 1
ATOM 2368 C C . ASP A 1 309 ? -1.873 -0.523 16.463 1.00 93.94 309 ASP A C 1
ATOM 2370 O O . ASP A 1 309 ? -2.400 -0.325 17.555 1.00 93.94 309 ASP A O 1
ATOM 2374 N N . LEU A 1 310 ? -2.254 0.164 15.382 1.00 97.88 310 LEU A N 1
ATOM 2375 C CA . LEU A 1 310 ? -3.278 1.215 15.423 1.00 97.88 310 LEU A CA 1
ATOM 2376 C C . LEU A 1 310 ? -4.663 0.683 15.826 1.00 97.88 310 LEU A C 1
ATOM 2378 O O . LEU A 1 310 ? -5.413 1.386 16.498 1.00 97.88 310 LEU A O 1
ATOM 2382 N N . ALA A 1 311 ? -5.007 -0.552 15.454 1.00 95.06 311 ALA A N 1
ATOM 2383 C CA . ALA A 1 311 ? -6.290 -1.171 15.788 1.00 95.06 311 ALA A CA 1
ATOM 2384 C C . ALA A 1 311 ? -6.424 -1.549 17.279 1.00 95.06 311 ALA A C 1
ATOM 2386 O O . ALA A 1 311 ? -7.509 -1.937 17.711 1.00 95.06 311 ALA A O 1
ATOM 2387 N N . THR A 1 312 ? -5.355 -1.422 18.074 1.00 92.06 312 THR A N 1
ATOM 2388 C CA . THR A 1 312 ? -5.406 -1.571 19.541 1.00 92.06 312 THR A CA 1
ATOM 2389 C C . THR A 1 312 ? -6.063 -0.383 20.245 1.00 92.06 312 THR A C 1
ATOM 2391 O O . THR A 1 312 ? -6.521 -0.519 21.378 1.00 92.06 312 THR A O 1
ATOM 2394 N N . VAL A 1 313 ? -6.141 0.767 19.569 1.00 92.81 313 VAL A N 1
ATOM 2395 C CA . VAL A 1 313 ? -6.700 2.004 20.115 1.00 92.81 313 VAL A CA 1
ATOM 2396 C C . VAL A 1 313 ? -8.215 1.887 20.307 1.00 92.81 313 VAL A C 1
ATOM 2398 O O . VAL A 1 313 ? -8.934 1.344 19.467 1.00 92.81 313 VAL A O 1
ATOM 2401 N N . ASP A 1 314 ? -8.708 2.441 21.414 1.00 91.44 314 ASP A N 1
ATOM 2402 C CA . ASP A 1 314 ? -10.134 2.681 21.627 1.00 91.44 314 ASP A CA 1
ATOM 2403 C C . ASP A 1 314 ? -10.555 4.002 20.966 1.00 91.44 314 ASP A C 1
ATOM 2405 O O . ASP A 1 314 ? -10.291 5.087 21.486 1.00 91.44 314 ASP A O 1
ATOM 2409 N N . PHE A 1 315 ? -11.218 3.898 19.813 1.00 93.38 315 PHE A N 1
ATOM 2410 C CA . PHE A 1 315 ? -11.718 5.041 19.042 1.00 93.38 315 PHE A CA 1
ATOM 2411 C C . PHE A 1 315 ? -13.040 5.624 19.569 1.00 93.38 315 PHE A C 1
ATOM 2413 O O . PHE A 1 315 ? -13.502 6.641 19.049 1.00 93.38 315 PHE A O 1
ATOM 2420 N N . THR A 1 316 ? -13.663 5.004 20.579 1.00 90.50 316 THR A N 1
ATOM 2421 C CA . THR A 1 316 ? -14.874 5.544 21.225 1.00 90.50 316 THR A CA 1
ATOM 2422 C C . THR A 1 316 ? -14.534 6.649 22.219 1.00 90.50 316 THR A C 1
ATOM 2424 O O . THR A 1 316 ? -15.308 7.585 22.423 1.00 90.50 316 THR A O 1
ATOM 2427 N N . THR A 1 317 ? -13.339 6.566 22.799 1.00 85.75 317 THR A N 1
ATOM 2428 C CA . THR A 1 317 ? -12.737 7.640 23.576 1.00 85.75 317 THR A CA 1
ATOM 2429 C C . THR A 1 317 ? -11.989 8.567 22.627 1.00 85.75 317 THR A C 1
ATOM 2431 O O . THR A 1 317 ? -11.310 8.099 21.718 1.00 85.75 317 THR A O 1
ATOM 2434 N N . GLY A 1 318 ? -12.108 9.885 22.803 1.00 91.06 318 GLY A N 1
ATOM 2435 C CA . GLY A 1 318 ? -11.259 10.828 22.067 1.00 91.06 318 GLY A CA 1
ATOM 2436 C C . GLY A 1 318 ? -9.764 10.581 22.329 1.00 91.06 318 GLY A C 1
ATOM 2437 O O . GLY A 1 318 ? -9.399 9.785 23.196 1.00 91.06 318 GLY A O 1
ATOM 2438 N N . LEU A 1 319 ? -8.891 11.293 21.608 1.00 95.00 319 LEU A N 1
ATOM 2439 C CA . LEU A 1 319 ? -7.437 11.139 21.726 1.00 95.00 319 LEU A CA 1
ATOM 2440 C C . LEU A 1 319 ? -6.958 11.299 23.188 1.00 95.00 319 LEU A C 1
ATOM 2442 O O . LEU A 1 319 ? -6.922 12.403 23.732 1.00 95.00 319 LEU A O 1
ATOM 2446 N N . ASN A 1 320 ? -6.544 10.187 23.792 1.00 94.88 320 ASN A N 1
ATOM 2447 C CA . ASN A 1 320 ? -5.987 10.069 25.142 1.00 94.88 320 ASN A CA 1
ATOM 2448 C C . ASN A 1 320 ? -4.483 9.723 25.108 1.00 94.88 320 ASN A C 1
ATOM 2450 O O . ASN A 1 320 ? -3.920 9.503 24.033 1.00 94.88 320 ASN A O 1
ATOM 2454 N N . ASP A 1 321 ? -3.830 9.638 26.268 1.00 96.50 321 ASP A N 1
ATOM 2455 C CA . ASP A 1 321 ? -2.379 9.405 26.362 1.00 96.50 321 ASP A CA 1
ATOM 2456 C C . ASP A 1 321 ? -1.924 8.099 25.697 1.00 96.50 321 ASP A C 1
ATOM 2458 O O . ASP A 1 321 ? -0.947 8.104 24.947 1.00 96.50 321 ASP A O 1
ATOM 2462 N N . HIS A 1 322 ? -2.665 7.003 25.888 1.00 93.44 322 HIS A N 1
ATOM 2463 C CA . HIS A 1 322 ? -2.341 5.719 25.266 1.00 93.44 322 HIS A CA 1
ATOM 2464 C C . HIS A 1 322 ? -2.459 5.787 23.738 1.00 93.44 322 HIS A C 1
ATOM 2466 O O . HIS A 1 322 ? -1.532 5.426 23.015 1.00 93.44 322 HIS A O 1
ATOM 2472 N N . SER A 1 323 ? -3.576 6.311 23.226 1.00 95.44 323 SER A N 1
ATOM 2473 C CA . SER A 1 323 ? -3.760 6.481 21.781 1.00 95.44 323 SER A CA 1
ATOM 2474 C C . SER A 1 323 ? -2.700 7.413 21.181 1.00 95.44 323 SER A C 1
ATOM 2476 O O . SER A 1 323 ? -2.141 7.117 20.127 1.00 95.44 323 SER A O 1
ATOM 2478 N N . ARG A 1 324 ? -2.331 8.492 21.883 1.00 98.12 324 ARG A N 1
ATOM 2479 C CA . ARG A 1 324 ? -1.257 9.400 21.470 1.00 98.12 324 ARG A CA 1
ATOM 2480 C C . ARG A 1 324 ? 0.075 8.667 21.349 1.00 98.12 324 ARG A C 1
ATOM 2482 O O . ARG A 1 324 ? 0.741 8.830 20.333 1.00 98.12 324 ARG A O 1
ATOM 2489 N N . GLU A 1 325 ? 0.437 7.840 22.327 1.00 97.69 325 GLU A N 1
ATOM 2490 C CA . GLU A 1 325 ? 1.658 7.028 22.284 1.00 97.69 325 GLU A CA 1
ATOM 2491 C C . GLU A 1 325 ? 1.682 6.093 21.063 1.00 97.69 325 GLU A C 1
ATOM 2493 O O . GLU A 1 325 ? 2.668 6.062 20.319 1.00 97.69 325 GLU A O 1
ATOM 2498 N N . VAL A 1 326 ? 0.577 5.384 20.802 1.00 97.56 326 VAL A N 1
ATOM 2499 C CA . VAL A 1 326 ? 0.454 4.477 19.648 1.00 97.56 326 VAL A CA 1
ATOM 2500 C C . VAL A 1 326 ? 0.626 5.237 18.327 1.00 97.56 326 VAL A C 1
ATOM 2502 O O . VAL A 1 326 ? 1.391 4.811 17.455 1.00 97.56 326 VAL A O 1
ATOM 2505 N N . PHE A 1 327 ? -0.022 6.395 18.176 1.00 98.25 327 PHE A N 1
ATOM 2506 C CA . PHE A 1 327 ? 0.094 7.206 16.962 1.00 98.25 327 PHE A CA 1
ATOM 2507 C C . PHE A 1 327 ? 1.463 7.889 16.813 1.00 98.25 327 PHE A C 1
ATOM 2509 O O . PHE A 1 327 ? 1.941 8.034 15.685 1.00 98.25 327 PHE A O 1
ATOM 2516 N N . GLU A 1 328 ? 2.137 8.265 17.903 1.00 98.44 328 GLU A N 1
ATOM 2517 C CA . GLU A 1 328 ? 3.511 8.787 17.855 1.00 98.44 328 GLU A CA 1
ATOM 2518 C C . GLU A 1 328 ? 4.510 7.704 17.431 1.00 98.44 328 GLU A C 1
ATOM 2520 O O . GLU A 1 328 ? 5.378 7.945 16.581 1.00 98.44 328 GLU A O 1
ATOM 2525 N N . LYS A 1 329 ? 4.353 6.473 17.940 1.00 98.25 329 LYS A N 1
ATOM 2526 C CA . LYS A 1 329 ? 5.132 5.305 17.498 1.00 98.25 329 LYS A CA 1
ATOM 2527 C C . LYS A 1 329 ? 4.909 5.038 16.009 1.00 98.25 329 LYS A C 1
ATOM 2529 O O . LYS A 1 329 ? 5.876 4.852 15.261 1.00 98.25 329 LYS A O 1
ATOM 2534 N N . TYR A 1 330 ? 3.652 5.068 15.568 1.00 98.56 330 TYR A N 1
ATOM 2535 C CA . TYR A 1 330 ? 3.284 4.923 14.162 1.00 98.56 330 TYR A CA 1
ATOM 2536 C C . TYR A 1 330 ? 3.949 5.997 13.288 1.00 98.56 330 TYR A C 1
ATOM 2538 O O . TYR A 1 330 ? 4.694 5.672 12.357 1.00 98.56 330 TYR A O 1
ATOM 2546 N N . LYS A 1 331 ? 3.757 7.277 13.628 1.00 98.50 331 LYS A N 1
ATOM 2547 C CA . LYS A 1 331 ? 4.336 8.418 12.908 1.00 98.50 331 LYS A CA 1
ATOM 2548 C C . LYS A 1 331 ? 5.858 8.327 12.832 1.00 98.50 331 LYS A C 1
ATOM 2550 O O . LYS A 1 331 ? 6.425 8.471 11.748 1.00 98.50 331 LYS A O 1
ATOM 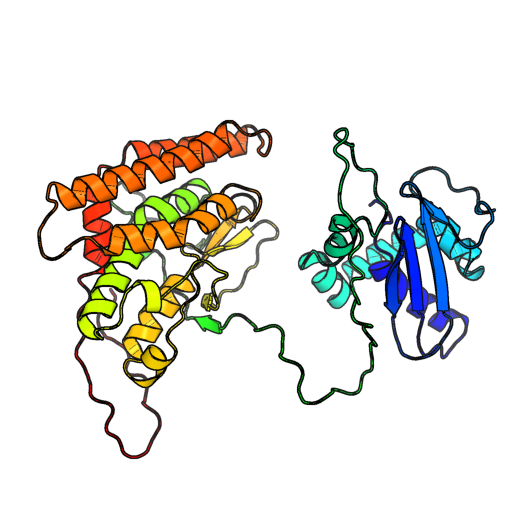2555 N N . SER A 1 332 ? 6.517 8.010 13.942 1.00 98.56 332 SER A N 1
ATOM 2556 C CA . SER A 1 332 ? 7.969 7.815 13.999 1.00 98.56 332 SER A CA 1
ATOM 2557 C C . SER A 1 332 ? 8.436 6.684 13.078 1.00 98.56 332 SER A C 1
ATOM 2559 O O . SER A 1 332 ? 9.422 6.832 12.350 1.00 98.56 332 SER A O 1
ATOM 2561 N N . SER A 1 333 ? 7.708 5.562 13.040 1.00 98.62 333 SER A N 1
ATOM 2562 C CA . SER A 1 333 ? 8.031 4.450 12.141 1.00 98.62 333 SER A CA 1
ATOM 2563 C C . SER A 1 333 ? 7.883 4.829 10.665 1.00 98.62 333 SER A C 1
ATOM 2565 O O . SER A 1 333 ? 8.719 4.430 9.851 1.00 98.62 333 SER A O 1
ATOM 2567 N N . VAL A 1 334 ? 6.857 5.605 10.306 1.00 98.44 334 VAL A N 1
ATOM 2568 C CA . VAL A 1 334 ? 6.656 6.107 8.937 1.00 98.44 334 VAL A CA 1
ATOM 2569 C C . VAL A 1 334 ? 7.774 7.073 8.536 1.00 98.44 334 VAL A C 1
ATOM 2571 O O . VAL A 1 334 ? 8.364 6.924 7.464 1.00 98.44 334 VAL A O 1
ATOM 2574 N N . LEU A 1 335 ? 8.120 8.033 9.400 1.00 98.56 335 LEU A N 1
ATOM 2575 C CA . LEU A 1 335 ? 9.205 8.986 9.140 1.00 98.56 335 LEU A CA 1
ATOM 2576 C C . LEU A 1 335 ? 10.544 8.272 8.924 1.00 98.56 335 LEU A C 1
ATOM 2578 O O . LEU A 1 335 ? 11.271 8.612 7.992 1.00 98.56 335 LEU A O 1
ATOM 2582 N N . ARG A 1 336 ? 10.818 7.207 9.686 1.00 98.50 336 ARG A N 1
ATOM 2583 C CA . ARG A 1 336 ? 11.998 6.357 9.482 1.00 98.50 336 ARG A CA 1
ATOM 2584 C C . ARG A 1 336 ? 12.008 5.671 8.112 1.00 98.50 336 ARG A C 1
ATOM 2586 O O . ARG A 1 336 ? 13.065 5.578 7.491 1.00 98.50 336 ARG A O 1
ATOM 2593 N N . VAL A 1 337 ? 10.859 5.205 7.609 1.00 98.25 337 VAL A N 1
ATOM 2594 C CA . VAL A 1 337 ? 10.761 4.643 6.245 1.00 98.25 337 VAL A CA 1
ATOM 2595 C C . VAL A 1 337 ? 11.118 5.698 5.199 1.00 98.25 337 VAL A C 1
ATOM 2597 O O . VAL A 1 337 ? 11.872 5.399 4.267 1.00 98.25 337 VAL A O 1
ATOM 2600 N N . PHE A 1 338 ? 10.634 6.931 5.361 1.00 98.25 338 PHE A N 1
ATOM 2601 C CA . PHE A 1 338 ? 11.003 8.035 4.479 1.00 98.25 338 PHE A CA 1
ATOM 2602 C C . PHE A 1 338 ? 12.499 8.361 4.556 1.00 98.25 338 PHE A C 1
ATOM 2604 O O . PHE A 1 338 ? 13.153 8.417 3.516 1.00 98.25 338 PHE A O 1
ATOM 2611 N N . ASP A 1 339 ? 13.057 8.507 5.759 1.00 98.25 339 ASP A N 1
ATOM 2612 C CA . ASP A 1 339 ? 14.472 8.834 5.974 1.00 98.25 339 ASP A CA 1
ATOM 2613 C C . ASP A 1 339 ? 15.408 7.781 5.374 1.00 98.25 339 ASP A C 1
ATOM 2615 O O . ASP A 1 339 ? 16.339 8.116 4.636 1.00 98.25 339 ASP A O 1
ATOM 2619 N N . ASN A 1 340 ? 15.113 6.497 5.582 1.00 97.69 340 ASN A N 1
ATOM 2620 C CA . ASN A 1 340 ? 15.883 5.401 4.992 1.00 97.69 340 ASN A CA 1
ATOM 2621 C C . ASN A 1 340 ? 15.888 5.451 3.458 1.00 97.69 340 ASN A C 1
ATOM 2623 O O . ASN A 1 340 ? 16.889 5.117 2.825 1.00 97.69 340 ASN A O 1
ATOM 2627 N N . ASN A 1 341 ? 14.778 5.866 2.846 1.00 97.38 341 ASN A N 1
ATOM 2628 C CA . ASN A 1 341 ? 14.673 5.961 1.394 1.00 97.38 341 ASN A CA 1
ATOM 2629 C C . ASN A 1 341 ? 15.353 7.214 0.835 1.00 97.38 341 ASN A C 1
ATOM 2631 O O . ASN A 1 341 ? 16.047 7.106 -0.177 1.00 97.38 341 ASN A O 1
ATOM 2635 N N . ILE A 1 342 ? 15.215 8.361 1.507 1.00 97.50 342 ILE A N 1
ATOM 2636 C CA . ILE A 1 342 ? 15.887 9.623 1.153 1.00 97.50 342 ILE A CA 1
ATOM 2637 C C . ILE A 1 342 ? 17.407 9.454 1.163 1.00 97.50 342 ILE A C 1
ATOM 2639 O O . ILE A 1 342 ? 18.081 9.949 0.264 1.00 97.50 342 ILE A O 1
ATOM 2643 N N . ASN A 1 343 ? 17.932 8.729 2.151 1.00 95.62 343 ASN A N 1
ATOM 2644 C CA . ASN A 1 343 ? 19.367 8.503 2.321 1.00 95.62 343 ASN A CA 1
ATOM 2645 C C . ASN A 1 343 ? 19.907 7.336 1.475 1.00 95.62 343 ASN A C 1
ATOM 2647 O O . ASN A 1 343 ? 21.092 7.014 1.544 1.00 95.62 343 ASN A O 1
ATOM 2651 N N . SER A 1 344 ? 19.058 6.681 0.678 1.00 94.06 344 SER A N 1
ATOM 2652 C CA . SER A 1 344 ? 19.472 5.570 -0.180 1.00 94.06 344 SER A CA 1
ATOM 2653 C C . SER A 1 344 ? 19.941 6.044 -1.558 1.00 94.06 344 SER A C 1
ATOM 2655 O O . SER A 1 344 ? 19.496 7.061 -2.081 1.00 94.06 344 SER A O 1
ATOM 2657 N N . ASN A 1 345 ? 20.768 5.237 -2.220 1.00 92.62 345 ASN A N 1
ATOM 2658 C CA . ASN A 1 345 ? 21.210 5.465 -3.601 1.00 92.62 345 ASN A CA 1
ATOM 2659 C C . ASN A 1 345 ? 20.225 4.927 -4.667 1.00 92.62 345 ASN A C 1
ATOM 2661 O O . ASN A 1 345 ? 20.593 4.775 -5.830 1.00 92.62 345 ASN A O 1
ATOM 2665 N N . LYS A 1 346 ? 18.979 4.602 -4.287 1.00 93.12 346 LYS A N 1
ATOM 2666 C CA . LYS A 1 346 ? 17.987 3.935 -5.159 1.00 93.12 346 LYS A CA 1
ATOM 2667 C C . LYS A 1 346 ? 17.186 4.894 -6.055 1.00 93.12 346 LYS A C 1
ATOM 2669 O O . LYS A 1 346 ? 16.379 4.434 -6.877 1.00 93.12 346 LYS A O 1
ATOM 2674 N N . TYR A 1 347 ? 17.348 6.201 -5.864 1.00 95.38 347 TYR A N 1
ATOM 2675 C CA . TYR A 1 347 ? 16.476 7.243 -6.407 1.00 95.38 347 TYR A CA 1
ATOM 2676 C C . TYR A 1 347 ? 17.271 8.328 -7.130 1.00 95.38 347 TYR A C 1
ATOM 2678 O O . TYR A 1 347 ? 18.397 8.638 -6.747 1.00 95.38 347 TYR A O 1
ATOM 2686 N N . SER A 1 348 ? 16.666 8.918 -8.163 1.00 95.06 348 SER A N 1
ATOM 2687 C CA . SER A 1 348 ? 17.173 10.161 -8.754 1.00 95.06 348 SER A CA 1
ATOM 2688 C C . SER A 1 348 ? 16.946 11.347 -7.807 1.00 95.06 348 SER A C 1
ATOM 2690 O O . SER A 1 348 ? 16.185 11.239 -6.841 1.00 95.06 348 SER A O 1
ATOM 2692 N N . LYS A 1 349 ? 17.568 12.499 -8.085 1.00 95.75 349 LYS A N 1
ATOM 2693 C CA . LYS A 1 349 ? 17.400 13.711 -7.262 1.00 95.75 349 LYS A CA 1
ATOM 2694 C C . LYS A 1 349 ? 15.937 14.163 -7.206 1.00 95.75 349 LYS A C 1
ATOM 2696 O O . LYS A 1 349 ? 15.455 14.547 -6.143 1.00 95.75 349 LYS A O 1
ATOM 2701 N N . GLU A 1 350 ? 15.229 14.048 -8.322 1.00 95.31 350 GLU A N 1
ATOM 2702 C CA . GLU A 1 350 ? 13.814 14.398 -8.470 1.00 95.31 350 GLU A CA 1
ATOM 2703 C C . GLU A 1 350 ? 12.944 13.460 -7.625 1.00 95.31 350 GLU A C 1
ATOM 2705 O O . GLU A 1 350 ? 12.103 13.911 -6.856 1.00 95.31 350 GLU A O 1
ATOM 2710 N N . GLN A 1 351 ? 13.209 12.151 -7.673 1.00 95.56 351 GLN A N 1
ATOM 2711 C CA . GLN A 1 351 ? 12.500 11.168 -6.846 1.00 95.56 351 GLN A CA 1
ATOM 2712 C C . GLN A 1 351 ? 12.760 11.377 -5.349 1.00 95.56 351 GLN A C 1
ATOM 2714 O O . GLN A 1 351 ? 11.843 11.240 -4.542 1.00 95.56 351 GLN A O 1
ATOM 2719 N N . VAL A 1 352 ? 13.987 11.736 -4.957 1.00 97.44 352 VAL A N 1
ATOM 2720 C CA . VAL A 1 352 ? 14.290 12.089 -3.561 1.00 97.44 352 VAL A CA 1
ATOM 2721 C C . VAL A 1 352 ? 13.495 13.322 -3.123 1.00 97.44 352 VAL A C 1
ATOM 2723 O O . VAL A 1 352 ? 13.033 13.358 -1.983 1.00 97.44 352 VAL A O 1
ATOM 2726 N N . LEU A 1 353 ? 13.295 14.311 -4.001 1.00 96.94 353 LEU A N 1
ATOM 2727 C CA . LEU A 1 353 ? 12.485 15.492 -3.695 1.00 96.94 353 LEU A CA 1
ATOM 2728 C C . LEU A 1 353 ? 11.017 15.127 -3.423 1.00 96.94 353 LEU A C 1
ATOM 2730 O O . LEU A 1 353 ? 10.477 15.572 -2.413 1.00 96.94 353 LEU A O 1
ATOM 2734 N N . VAL A 1 354 ? 10.416 14.246 -4.233 1.00 96.06 354 VAL A N 1
ATOM 2735 C CA . VAL A 1 354 ? 9.066 13.698 -3.977 1.00 96.06 354 VAL A CA 1
ATOM 2736 C C . VAL A 1 354 ? 8.989 13.083 -2.578 1.00 96.06 354 VAL A C 1
ATOM 2738 O O . VAL A 1 354 ? 8.093 13.388 -1.791 1.00 96.06 354 VAL A O 1
ATOM 2741 N N . ILE A 1 355 ? 9.949 12.216 -2.242 1.00 97.62 355 ILE A N 1
ATOM 2742 C CA . ILE A 1 355 ? 9.958 11.504 -0.959 1.00 97.62 355 ILE A CA 1
ATOM 2743 C C . ILE A 1 355 ? 10.126 12.494 0.205 1.00 97.62 355 ILE A C 1
ATOM 2745 O O . ILE A 1 355 ? 9.451 12.364 1.226 1.00 97.62 355 ILE A O 1
ATOM 2749 N N . LYS A 1 356 ? 10.973 13.521 0.048 1.00 97.75 356 LYS A N 1
ATOM 2750 C CA . LYS A 1 356 ? 11.123 14.611 1.027 1.00 97.75 356 LYS A CA 1
ATOM 2751 C C . LYS A 1 356 ? 9.828 15.400 1.215 1.00 97.75 356 LYS A C 1
ATOM 2753 O O . LYS A 1 356 ? 9.499 15.735 2.352 1.00 97.75 356 LYS A O 1
ATOM 2758 N N . ASN A 1 357 ? 9.090 15.669 0.140 1.00 95.81 357 ASN A N 1
ATOM 2759 C CA . ASN A 1 357 ? 7.808 16.367 0.205 1.00 95.81 357 ASN A CA 1
ATOM 2760 C C . ASN A 1 357 ? 6.766 15.536 0.966 1.00 95.81 357 ASN A C 1
ATOM 2762 O O . ASN A 1 357 ? 6.185 16.038 1.926 1.00 95.81 357 ASN A O 1
ATOM 2766 N N . ALA A 1 358 ? 6.608 14.251 0.633 1.00 95.31 358 ALA A N 1
ATOM 2767 C CA . ALA A 1 358 ? 5.712 13.343 1.358 1.00 95.31 358 ALA A CA 1
ATOM 2768 C C . ALA A 1 358 ? 6.091 13.217 2.846 1.00 95.31 358 ALA A C 1
ATOM 2770 O O . ALA A 1 358 ? 5.241 13.321 3.730 1.00 95.31 358 ALA A O 1
ATOM 2771 N N . ARG A 1 359 ? 7.392 13.097 3.146 1.00 97.50 359 ARG A N 1
ATOM 2772 C CA . ARG A 1 359 ? 7.901 13.109 4.524 1.00 97.50 359 ARG A CA 1
ATOM 2773 C C . ARG A 1 359 ? 7.527 14.391 5.262 1.00 97.50 359 ARG A C 1
ATOM 2775 O O . ARG A 1 359 ? 7.131 14.327 6.422 1.00 97.50 359 ARG A O 1
ATOM 2782 N N . LYS A 1 360 ? 7.687 15.554 4.622 1.00 96.88 360 LYS A N 1
ATOM 2783 C CA . LYS A 1 360 ? 7.354 16.858 5.213 1.00 96.88 360 LYS A CA 1
ATOM 2784 C C . LYS A 1 360 ? 5.867 16.933 5.562 1.00 96.88 360 LYS A C 1
ATOM 2786 O O . LYS A 1 360 ? 5.544 17.401 6.649 1.00 96.88 360 LYS A O 1
ATOM 2791 N N . ILE A 1 361 ? 4.990 16.428 4.691 1.00 93.94 361 ILE A N 1
ATOM 2792 C CA . ILE A 1 361 ? 3.544 16.355 4.954 1.00 93.94 361 ILE A CA 1
ATOM 2793 C C . ILE A 1 361 ? 3.273 15.493 6.194 1.00 93.94 361 ILE A C 1
ATOM 2795 O O . ILE A 1 361 ? 2.652 15.973 7.142 1.00 93.94 361 ILE A O 1
ATOM 2799 N N . MET A 1 362 ? 3.819 14.272 6.255 1.00 95.88 362 MET A N 1
ATOM 2800 C CA . MET A 1 362 ? 3.647 13.397 7.423 1.00 95.88 362 MET A CA 1
ATOM 2801 C C . MET A 1 362 ? 4.198 14.028 8.710 1.00 95.88 362 MET A C 1
ATOM 2803 O O . MET A 1 362 ? 3.562 13.975 9.759 1.00 95.88 362 MET A O 1
ATOM 2807 N N . ASN A 1 363 ? 5.370 14.665 8.642 1.00 96.44 363 ASN A N 1
ATOM 2808 C CA . ASN A 1 363 ? 5.986 15.330 9.789 1.00 96.44 363 ASN A CA 1
ATOM 2809 C C . ASN A 1 363 ? 5.105 16.462 10.337 1.00 96.44 363 ASN A C 1
ATOM 2811 O O . ASN A 1 363 ? 4.955 16.593 11.552 1.00 96.44 363 ASN A O 1
ATOM 2815 N N . ASN A 1 364 ? 4.494 17.235 9.441 1.00 95.06 364 ASN A N 1
ATOM 2816 C CA . ASN A 1 364 ? 3.627 18.359 9.785 1.00 95.06 364 ASN A CA 1
ATOM 2817 C C . ASN A 1 364 ? 2.203 17.928 10.167 1.00 95.06 364 ASN A C 1
ATOM 2819 O O . ASN A 1 364 ? 1.469 18.713 10.759 1.00 95.06 364 ASN A O 1
ATOM 2823 N N . THR A 1 365 ? 1.808 16.692 9.855 1.00 94.50 365 THR A N 1
ATOM 2824 C CA . THR A 1 365 ? 0.499 16.158 10.236 1.00 94.50 365 THR A CA 1
ATOM 2825 C C . THR A 1 365 ? 0.468 15.911 11.743 1.00 94.50 365 THR A C 1
ATOM 2827 O O . THR A 1 365 ? 1.288 15.163 12.285 1.00 94.50 365 THR A O 1
ATOM 2830 N N . ASN A 1 366 ? -0.464 16.562 12.438 1.00 95.56 366 ASN A N 1
ATOM 2831 C CA . ASN A 1 366 ? -0.662 16.389 13.876 1.00 95.56 366 ASN A CA 1
ATOM 2832 C C . ASN A 1 366 ? -1.223 14.984 14.175 1.00 95.56 366 ASN A C 1
ATOM 2834 O O . ASN A 1 366 ? -2.011 14.447 13.398 1.00 95.56 366 ASN A O 1
ATOM 2838 N N . ILE A 1 367 ? -0.847 14.408 15.318 1.00 98.00 367 ILE A N 1
ATOM 2839 C CA . ILE A 1 367 ? -1.409 13.158 15.843 1.00 98.00 367 ILE A CA 1
ATOM 2840 C C . ILE A 1 367 ? -2.936 13.202 15.922 1.00 98.00 367 ILE A C 1
ATOM 2842 O O . ILE A 1 367 ? -3.577 12.220 15.564 1.00 98.00 367 ILE A O 1
ATOM 2846 N N . GLN A 1 368 ? -3.514 14.346 16.298 1.00 96.88 368 GLN A N 1
ATOM 2847 C CA . GLN A 1 368 ? -4.968 14.533 16.323 1.00 96.88 368 GLN A CA 1
ATOM 2848 C C . GLN A 1 368 ? -5.610 14.233 14.958 1.00 96.88 368 GLN A C 1
ATOM 2850 O O . GLN A 1 368 ? -6.572 13.480 14.881 1.00 96.88 368 GLN A O 1
ATOM 2855 N N . VAL A 1 369 ? -5.012 14.729 13.872 1.00 95.81 369 VAL A N 1
ATOM 2856 C CA . VAL A 1 369 ? -5.509 14.505 12.505 1.00 95.81 369 VAL A CA 1
ATOM 2857 C C . VAL A 1 369 ? -5.381 13.032 12.102 1.00 95.81 369 VAL A C 1
ATOM 2859 O O . VAL A 1 369 ? -6.271 12.482 11.456 1.00 95.81 369 VAL A O 1
ATOM 2862 N N . LEU A 1 370 ? -4.284 12.364 12.478 1.00 97.25 370 LEU A N 1
ATOM 2863 C CA . LEU A 1 370 ? -4.117 10.929 12.211 1.00 97.25 370 LEU A CA 1
ATOM 2864 C C . LEU A 1 370 ? -5.160 10.092 12.966 1.00 97.25 370 LEU A C 1
ATOM 2866 O O . LEU A 1 370 ? -5.721 9.157 12.392 1.00 97.25 370 LEU A O 1
ATOM 2870 N N . PHE A 1 371 ? -5.435 10.454 14.221 1.00 97.81 371 PHE A N 1
ATOM 2871 C CA . PHE A 1 371 ? -6.457 9.818 15.044 1.00 97.81 371 PHE A CA 1
ATOM 2872 C C . PHE A 1 371 ? -7.852 9.999 14.445 1.00 97.81 371 PHE A C 1
ATOM 2874 O O . PHE A 1 371 ? -8.544 9.010 14.229 1.00 97.81 371 PHE A O 1
ATOM 2881 N N . GLU A 1 372 ? -8.237 11.223 14.080 1.00 95.88 372 GLU A N 1
ATOM 2882 C CA . GLU A 1 372 ? -9.540 11.516 13.465 1.00 95.88 372 GLU A CA 1
ATOM 2883 C C . GLU A 1 372 ? -9.752 10.739 12.162 1.00 95.88 372 GLU A C 1
ATOM 2885 O O . GLU A 1 372 ? -10.841 10.237 11.894 1.00 95.88 372 GLU A O 1
ATOM 2890 N N . ARG A 1 373 ? -8.706 10.568 11.346 1.00 94.31 373 ARG A N 1
ATOM 2891 C CA . ARG A 1 373 ? -8.786 9.754 10.121 1.00 94.31 373 ARG A CA 1
ATOM 2892 C C . ARG A 1 373 ? -8.996 8.270 10.411 1.00 94.31 373 ARG A C 1
ATOM 2894 O O . ARG A 1 373 ? -9.716 7.608 9.665 1.00 94.31 373 ARG A O 1
ATOM 2901 N N . ALA A 1 374 ? -8.388 7.748 11.473 1.00 96.00 374 ALA A N 1
ATOM 2902 C CA . ALA A 1 374 ? -8.648 6.386 11.924 1.00 96.00 374 ALA A CA 1
ATOM 2903 C C . ALA A 1 374 ? -10.060 6.243 12.506 1.00 96.00 374 ALA A C 1
ATOM 2905 O O . ALA A 1 374 ? -10.776 5.313 12.142 1.00 96.00 374 ALA A O 1
ATOM 2906 N N . GLN A 1 375 ? -10.501 7.216 13.304 1.00 95.94 375 GLN A N 1
ATOM 2907 C CA . GLN A 1 375 ? -11.843 7.272 13.878 1.00 95.94 375 GLN A CA 1
ATOM 2908 C C . GLN A 1 375 ? -12.932 7.318 12.795 1.00 95.94 375 GLN A C 1
ATOM 2910 O O . GLN A 1 375 ? -13.881 6.544 12.854 1.00 95.94 375 GLN A O 1
ATOM 2915 N N . LYS A 1 376 ? -12.735 8.075 11.706 1.00 93.62 376 LYS A N 1
ATOM 2916 C CA . LYS A 1 376 ? -13.618 8.028 10.521 1.00 93.62 376 LYS A CA 1
ATOM 2917 C C . LYS A 1 376 ? -13.780 6.615 9.945 1.00 93.62 376 LYS A C 1
ATOM 2919 O O . LYS A 1 376 ? -14.825 6.290 9.390 1.00 93.62 376 LYS A O 1
ATOM 2924 N N . GLY A 1 377 ? -12.744 5.780 10.033 1.00 93.25 377 GLY A N 1
ATOM 2925 C CA . GLY A 1 377 ? -12.820 4.368 9.661 1.00 93.25 377 GLY A CA 1
ATOM 2926 C C . GLY A 1 377 ? -13.605 3.521 10.662 1.00 93.25 377 GLY A C 1
ATOM 2927 O O . GLY A 1 377 ? -14.253 2.560 10.267 1.00 93.25 377 GLY A O 1
ATOM 2928 N N . TYR A 1 378 ? -13.578 3.879 11.942 1.00 95.12 378 TYR A N 1
ATOM 2929 C CA . TYR A 1 378 ? -14.320 3.204 13.007 1.00 95.12 378 TYR A CA 1
ATOM 2930 C C . TYR A 1 378 ? -15.826 3.537 12.998 1.00 95.12 378 TYR A C 1
ATOM 2932 O O . TYR A 1 378 ? -16.656 2.672 13.280 1.00 95.12 378 TYR A O 1
ATOM 2940 N N . ASP A 1 379 ? -16.191 4.760 12.610 1.00 92.56 379 ASP A N 1
ATOM 2941 C CA . ASP A 1 379 ? -17.541 5.322 12.768 1.00 92.56 379 ASP A CA 1
ATOM 2942 C C . ASP A 1 379 ? -18.583 4.862 11.729 1.00 92.56 379 ASP A C 1
ATOM 2944 O O . ASP A 1 379 ? -19.687 5.415 11.652 1.00 92.56 379 ASP A O 1
ATOM 2948 N N . PHE A 1 380 ? -18.297 3.837 10.918 1.00 86.62 380 PHE A N 1
ATOM 2949 C CA . PHE A 1 380 ? -19.311 3.333 9.992 1.00 86.62 380 PHE A CA 1
ATOM 2950 C C . PHE A 1 380 ? -20.459 2.644 10.744 1.00 86.62 380 PHE A C 1
ATOM 2952 O O . PHE A 1 380 ? -20.271 1.883 11.698 1.00 86.62 380 PHE A O 1
ATOM 2959 N N . LYS A 1 381 ? -21.685 2.879 10.270 1.00 82.94 381 LYS A N 1
ATOM 2960 C CA . LYS A 1 381 ? -22.882 2.222 10.798 1.00 82.94 381 LYS A CA 1
ATOM 2961 C C . LYS A 1 381 ? -23.022 0.827 10.195 1.00 82.94 381 LYS A C 1
ATOM 2963 O O . LYS A 1 381 ? -22.865 0.646 8.988 1.00 82.94 381 LYS A O 1
ATOM 2968 N N . TYR A 1 382 ? -23.347 -0.148 11.037 1.00 74.94 382 TYR A N 1
ATOM 2969 C CA . TYR A 1 382 ? -23.648 -1.511 10.617 1.00 74.94 382 TYR A CA 1
ATOM 2970 C C . TYR A 1 382 ? -24.886 -2.023 11.338 1.00 74.94 382 TYR A C 1
ATOM 2972 O O . TYR A 1 382 ? -24.941 -2.030 12.566 1.00 74.94 382 TYR A O 1
ATOM 2980 N N . GLU A 1 383 ? -25.855 -2.488 10.561 1.00 73.81 383 GLU A N 1
ATOM 2981 C CA . GLU A 1 383 ? -27.025 -3.188 11.070 1.00 73.81 383 GLU A CA 1
ATOM 2982 C C . GLU A 1 383 ? -26.868 -4.671 10.761 1.00 73.81 383 GLU A C 1
ATOM 2984 O O . GLU A 1 383 ? -26.827 -5.077 9.597 1.00 73.81 383 GLU A O 1
ATOM 2989 N N . TYR A 1 384 ? -26.773 -5.493 11.805 1.00 69.56 384 TYR A N 1
ATOM 2990 C CA . TYR A 1 384 ? -26.697 -6.933 11.620 1.00 69.56 384 TYR A CA 1
ATOM 2991 C C . TYR A 1 384 ? -28.017 -7.454 11.054 1.00 69.56 384 TYR A C 1
ATOM 2993 O O . TYR A 1 384 ? -29.050 -7.446 11.724 1.00 69.56 384 TYR A O 1
ATOM 3001 N N . LYS A 1 385 ? -27.967 -7.948 9.818 1.00 64.75 385 LYS A N 1
ATOM 3002 C CA . LYS A 1 385 ? -29.075 -8.670 9.198 1.00 64.75 385 LYS A CA 1
ATOM 3003 C C . LYS A 1 385 ? -28.773 -10.162 9.309 1.00 64.75 385 LYS A C 1
ATOM 3005 O O . LYS A 1 385 ? -27.938 -10.647 8.543 1.00 64.75 385 LYS A O 1
ATOM 3010 N N . PRO A 1 386 ? -29.396 -10.904 10.246 1.00 54.12 386 PRO A N 1
ATOM 3011 C CA . PRO A 1 386 ? -29.197 -12.343 10.316 1.00 54.12 386 PRO A CA 1
ATOM 3012 C C . PRO A 1 386 ? -29.561 -12.947 8.963 1.00 54.12 386 PRO A C 1
ATOM 3014 O O . PRO A 1 386 ? -30.668 -12.747 8.458 1.00 54.12 386 PRO A O 1
ATOM 3017 N N . SER A 1 387 ? -28.620 -13.670 8.356 1.00 51.88 387 SER A N 1
ATOM 3018 C CA . SER A 1 387 ? -28.908 -14.427 7.148 1.00 51.88 387 SER A CA 1
ATOM 3019 C C . SER A 1 387 ? -29.963 -15.471 7.507 1.00 51.88 387 SER A C 1
ATOM 3021 O O . SER A 1 387 ? -29.715 -16.414 8.260 1.00 51.88 387 SER A O 1
ATOM 3023 N N . GLY A 1 388 ? -31.188 -15.261 7.020 1.00 44.16 388 GLY A N 1
ATOM 3024 C CA . GLY A 1 388 ? -32.257 -16.239 7.142 1.00 44.16 388 GLY A CA 1
ATOM 3025 C C . GLY A 1 388 ? -31.760 -17.547 6.544 1.00 44.16 388 GLY A C 1
ATOM 3026 O O . GLY A 1 388 ? -31.569 -17.653 5.332 1.00 44.16 388 GLY A O 1
ATOM 3027 N N . ARG A 1 389 ? -31.479 -18.542 7.388 1.00 45.25 389 ARG A N 1
ATOM 3028 C CA . ARG A 1 389 ? -31.196 -19.898 6.923 1.00 45.25 389 ARG A CA 1
ATOM 3029 C C . ARG A 1 389 ? -32.459 -20.412 6.237 1.00 45.25 389 ARG A C 1
ATOM 3031 O O . ARG A 1 389 ? -33.380 -20.863 6.903 1.00 45.25 389 ARG A O 1
ATOM 3038 N N . GLY A 1 390 ? -32.497 -20.318 4.912 1.00 44.91 390 GLY A N 1
ATOM 3039 C CA . GLY A 1 390 ? -33.588 -20.853 4.108 1.00 44.91 390 GLY A CA 1
ATOM 3040 C C . GLY A 1 390 ? -33.681 -20.218 2.725 1.00 44.91 390 GLY A C 1
ATOM 3041 O O . GLY A 1 390 ? -34.421 -19.268 2.540 1.00 44.91 390 GLY A O 1
ATOM 3042 N N . VAL A 1 391 ? -32.978 -20.819 1.759 1.00 42.44 391 VAL A N 1
ATOM 3043 C CA . VAL A 1 391 ? -33.236 -20.747 0.306 1.00 42.44 391 VAL A CA 1
ATOM 3044 C C . VAL A 1 391 ? -33.074 -19.370 -0.369 1.00 42.44 391 VAL A C 1
ATOM 3046 O O . VAL A 1 391 ? -33.941 -18.509 -0.324 1.00 42.44 391 VAL A O 1
ATOM 3049 N N . GLY A 1 392 ? -32.000 -19.236 -1.157 1.00 38.84 392 GLY A N 1
ATOM 3050 C CA . GLY A 1 392 ? -31.889 -18.228 -2.219 1.00 38.84 392 GLY A CA 1
ATOM 3051 C C . GLY A 1 392 ? -30.806 -17.180 -1.975 1.00 38.84 392 GLY A C 1
ATOM 3052 O O . GLY A 1 392 ? -30.756 -16.542 -0.933 1.00 38.84 392 GLY A O 1
ATOM 3053 N N . ARG A 1 393 ? -29.913 -17.021 -2.961 1.00 37.25 393 ARG A N 1
ATOM 3054 C CA . ARG A 1 393 ? -28.817 -16.035 -2.979 1.00 37.25 393 ARG A CA 1
ATOM 3055 C C . ARG A 1 393 ? -29.275 -14.654 -2.471 1.00 37.25 393 ARG A C 1
ATOM 3057 O O . ARG A 1 393 ? -30.301 -14.174 -2.957 1.00 37.25 393 ARG A O 1
ATOM 3064 N N . PRO A 1 394 ? -28.493 -13.965 -1.618 1.00 38.34 394 PRO A N 1
ATOM 3065 C CA . PRO A 1 394 ? -28.800 -12.590 -1.247 1.00 38.34 394 PRO A CA 1
ATOM 3066 C C . PRO A 1 394 ? -28.761 -11.687 -2.484 1.00 38.34 394 PRO A C 1
ATOM 3068 O O . PRO A 1 394 ? -27.766 -11.651 -3.214 1.00 38.34 394 PRO A O 1
ATOM 3071 N N . LYS A 1 395 ? -29.860 -10.964 -2.722 1.00 41.16 395 LYS A N 1
ATOM 3072 C CA . LYS A 1 395 ? -29.886 -9.804 -3.616 1.00 41.16 395 LYS A CA 1
ATOM 3073 C C . LYS A 1 395 ? -29.053 -8.694 -2.975 1.00 41.16 395 LYS A C 1
ATOM 3075 O O . LYS A 1 395 ? -29.250 -8.369 -1.808 1.00 41.16 395 LYS A O 1
ATOM 3080 N N . ILE A 1 396 ? -28.136 -8.139 -3.760 1.00 36.78 396 ILE A N 1
ATOM 3081 C CA . ILE A 1 396 ? -27.361 -6.940 -3.437 1.00 36.78 396 ILE A CA 1
ATOM 3082 C C . ILE A 1 396 ? -28.361 -5.793 -3.259 1.00 36.78 396 ILE A C 1
ATOM 3084 O O . ILE A 1 396 ? -28.992 -5.391 -4.236 1.00 36.78 396 ILE A O 1
ATOM 3088 N N . TYR A 1 397 ? -28.514 -5.281 -2.039 1.00 35.25 397 TYR A N 1
ATOM 3089 C CA . TYR A 1 397 ? -29.157 -3.988 -1.827 1.00 35.25 397 TYR A CA 1
ATOM 3090 C C . TYR A 1 397 ? -28.071 -2.919 -1.780 1.00 35.25 397 TYR A C 1
ATOM 3092 O O . TYR A 1 397 ? -27.087 -3.034 -1.053 1.00 35.25 397 TYR A O 1
ATOM 3100 N N . ARG A 1 398 ? -28.247 -1.916 -2.637 1.00 32.56 398 ARG A N 1
ATOM 3101 C CA . ARG A 1 398 ? -27.454 -0.692 -2.700 1.00 32.56 398 ARG A CA 1
ATOM 3102 C C . ARG A 1 398 ? -27.538 -0.027 -1.321 1.00 32.56 398 ARG A C 1
ATOM 3104 O O . ARG A 1 398 ? -28.638 0.253 -0.860 1.00 32.56 398 ARG A O 1
ATOM 3111 N N . THR A 1 399 ? -26.407 0.159 -0.649 1.00 32.50 399 THR A N 1
ATOM 3112 C CA . THR A 1 399 ? -26.327 1.043 0.516 1.00 32.50 399 THR A CA 1
ATOM 3113 C C . THR A 1 399 ? -26.538 2.466 0.019 1.00 32.50 399 THR A C 1
ATOM 3115 O O . THR A 1 399 ? -25.731 2.974 -0.756 1.00 32.50 399 THR A O 1
ATOM 3118 N N . GLU A 1 400 ? -27.666 3.060 0.394 1.00 36.19 400 GLU A N 1
ATOM 3119 C CA . GLU A 1 400 ? -27.900 4.496 0.284 1.00 36.19 400 GLU A CA 1
ATOM 3120 C C . GLU A 1 400 ? -27.082 5.196 1.378 1.00 36.19 400 GLU A C 1
ATOM 3122 O O . GLU A 1 400 ? -26.974 4.678 2.492 1.00 36.19 400 GLU A O 1
ATOM 3127 N N . ASN A 1 401 ? -26.513 6.352 1.029 1.00 36.62 401 ASN A N 1
ATOM 3128 C CA . ASN A 1 401 ? -25.577 7.194 1.791 1.00 36.62 401 ASN A CA 1
ATOM 3129 C C . ASN A 1 401 ? -24.084 6.896 1.562 1.00 36.62 401 ASN A C 1
ATOM 3131 O O . ASN A 1 401 ? -23.351 6.545 2.484 1.00 36.62 401 ASN A O 1
ATOM 3135 N N . GLU A 1 402 ? -23.638 7.111 0.327 1.00 31.27 402 GLU A N 1
ATOM 3136 C CA . GLU A 1 402 ? -22.314 7.676 0.040 1.00 31.27 402 GLU A CA 1
ATOM 3137 C C . GLU A 1 402 ? -22.567 8.862 -0.912 1.00 31.27 402 GLU A C 1
ATOM 3139 O O . GLU A 1 402 ? -22.737 8.661 -2.115 1.00 31.27 402 GLU A O 1
ATOM 3144 N N . GLU A 1 403 ? -22.740 10.057 -0.332 1.00 31.83 403 GLU A N 1
ATOM 3145 C CA . GLU A 1 403 ? -22.494 11.346 -1.004 1.00 31.83 403 GLU A CA 1
ATOM 3146 C C . GLU A 1 403 ? -21.018 11.710 -0.844 1.00 31.83 403 GLU A C 1
ATOM 3148 O O . GLU A 1 403 ? -20.477 11.477 0.269 1.00 31.83 403 GLU A O 1
#

pLDDT: mean 76.31, std 22.46, range [26.0, 98.62]

Mean predicted aligned error: 18.26 Å

Organism: Anopheles arabiensis (NCBI:txid7173)

Nearest PDB structures (foldseek):
  1yo7-assembly2_B  TM=5.025E-01  e=7.275E+00  Escherichia coli
  8h2i-assembly1_ch  TM=4.614E-01  e=9.883E+00  Paramecium bursaria Chlorella virus 1

Radius of gyration: 26.77 Å; Cα contacts (8 Å, |Δi|>4): 531; chains: 1; bounding box: 68×59×70 Å

Sequence (403 aa):
MDLTCVGACTPMIHKMLQAQHGALSGLTITVHGEKGIKQSFSSGTGGPEIHLDLKGNHFTFGAGESTVATTGNNCLYGALATAIPDLQAVGEDSFRSMLCDSIQHDDSMHHHIRQGWHRVPLKHGAVGGARKSPANTTNIEDGTFKTPTVILSNDRPKGKPKARCLSKTPYVDDESSTTNELQGESSQPVTNDSRTPEYHLDSRVAHHTGRFAGELKKIAEITNIPVDELIKAGRSMFKASRNCSGQDQQQAHVVRVSILVERLKTDFPDLYQRLTRHAGHTQLVDKFVNVFHKIGGDIDRNQADWILDLATVDFTTGLNDHSREVFEKYKSSVLRVFDNNINSNKYSKEQVLVIKNARKIMNNTNIQVLFERAQKGYDFKYEYKPSGRGVGRPKIYRTENEE